Protein AF-A0A4W5PGE2-F1 (afdb_monomer_lite)

pLDDT: mean 89.53, std 14.26, range [32.25, 98.81]

InterPro domains:
  IPR027033 Cytidine monophosphate-N-acetylneuraminic acid hydroxylase [PTHR46522] (126-580)
  IPR036866 Ribonuclease Z/Hydroxyacylglutathione hydrolase-like [G3DSA:3.60.15.10] (126-320)
  IPR036866 Ribonuclease Z/Hydroxyacylglutathione hydrolase-like [SSF56281] (127-310)

Organism: NCBI:txid62062

Radius of gyration: 32.06 Å; chains: 1; bounding box: 84×89×108 Å

Foldseek 3Di:
DALVVLVVVCVVPVVCVLLPPLLAPVLPDDPVRLVVSQVSVVVSCVVSVHDDDRSVVSNLVVLQVVLVVLCVDPPRPCNVLQDDDPVRQAGDADDDPDSNVCSHRSNSSRVSSRVVSPPDAAPAFQKWADFFFQWIWGDFGPAIEIFQDDQADAWLLQQKDTFWHGDPCSLVSVLRHQEYEQFFQTCSRVPLVSQQSNQVRPLARAYEYEPAPQDSCLCVVVSNGRHDHYHYDYAPDKDDPDDPDPDPPDDAKIKGKWAAPVCNRTGIWMWIDHPNAIETERQARPQTPVLPDAAAHLEYEYAQWDLLWLPPQLEDDDPSDLVSLLVVLVVVSVVSLVVVLVSCVVRVYQEYEYGNHRIASPDPLCVSSRVRSGIDDPVVSQVSNCVRPVNHHYDYHFRRKMARSSVCVVPVDPVRIDHPDPPPGRTDPDHPSCVSLVVLQVLLPDPLVVDPCLVLLLVVQLPQALDQEKEWEFEDASNLHGDPPTDTWIAGRNHRDTDPDDDPDDGKYKYKRFHSSQVSSCSVFVHACSSTTSSVRIRMYIPPPDDPCVVNCSRRRVRDSDHRPVVVVVVVVVVVVVVPDDPDDDDDDDDDDDDD

Secondary structure (DSSP, 8-state):
--HHHHHHHIIIIIHHHHHTTHHHHGGG--HHHHHHHHHHHHHHHHHHSS----HHHHHHHHHHHHHHHHHH-TTSTTGGGGPBPTTSSSB-PPP-SSHHHHHSHHHHHHHHHHHSSSS-SSS--EEEEEEETTEEEEEETTEEEEES---SS-BTTTTBEESBPPPTTHHHHHHT-SEEE---SSTTTS-HHHHHHHHHH-TT--EEEE--SS-TTTTTTTTT---S-EEEE-TT--EE------SSS--SSEEEEEEBSSSTTT-EEEEEEETTEEEEE-TT-SSBGGG---SS-SEEEE------SSTTTTB-STT--HHHHHHHHHHHHHHHHHHHHHHHHHH--SEEEE-S--EE--SGGGHHHHHH-----HHHHHHHHHHH-TTSEE----TT-EEEHHHHHHS-SGGGEEPPPTT---B-----HHHHHHHHHTTTT-GGGGSTTHHHHHHHHH---SSS-EEEEEEE-TTSPBPTTS-EEEEETTTTB--SS--SS---EEEEEEEHHHHHHHHHHT--THHHHTTT-EEEEEES----HHHHHIIIIIS-SSPP-HHHHHHHHHHHHHHHS---------------

Structure (mmCIF, N/CA/C/O backbone):
data_AF-A0A4W5PGE2-F1
#
_entry.id   AF-A0A4W5PGE2-F1
#
loop_
_atom_site.group_PDB
_atom_site.id
_atom_site.type_symbol
_atom_site.label_atom_id
_atom_site.label_alt_id
_atom_site.label_comp_id
_atom_site.label_asym_id
_atom_site.label_entity_id
_atom_site.label_seq_id
_atom_site.pdbx_PDB_ins_code
_atom_site.Cartn_x
_atom_site.Cartn_y
_atom_site.Cartn_z
_atom_site.occupancy
_atom_site.B_iso_or_equiv
_atom_site.auth_seq_id
_atom_site.auth_comp_id
_atom_site.auth_asym_id
_atom_site.auth_atom_id
_atom_site.pdbx_PDB_model_num
ATOM 1 N N . MET A 1 1 ? -37.951 -31.748 9.628 1.00 59.19 1 MET A N 1
ATOM 2 C CA . MET A 1 1 ? -38.033 -30.374 10.178 1.00 59.19 1 MET A CA 1
ATOM 3 C C . MET A 1 1 ? -36.603 -29.891 10.388 1.00 59.19 1 MET A C 1
ATOM 5 O O . MET A 1 1 ? -35.838 -30.637 10.982 1.00 59.19 1 MET A O 1
ATOM 9 N N . GLY A 1 2 ? -36.198 -28.747 9.825 1.00 75.94 2 GLY A N 1
ATOM 10 C CA . GLY A 1 2 ? -34.794 -28.308 9.886 1.00 75.94 2 GLY A CA 1
ATOM 11 C C . GLY A 1 2 ? -34.334 -27.962 11.317 1.00 75.94 2 GLY A C 1
ATOM 12 O O . GLY A 1 2 ? -35.172 -27.513 12.107 1.00 75.94 2 GLY A O 1
ATOM 13 N N . PRO A 1 3 ? -33.034 -28.108 11.655 1.00 73.94 3 PRO A N 1
ATOM 14 C CA . PRO A 1 3 ? -32.491 -27.798 12.987 1.00 73.94 3 PRO A CA 1
ATOM 15 C C . PRO A 1 3 ? -32.849 -26.388 13.484 1.00 73.94 3 PRO A C 1
ATOM 17 O O . PRO A 1 3 ? -33.144 -26.186 14.660 1.00 73.94 3 PRO A O 1
ATOM 20 N N . GLU A 1 4 ? -32.923 -25.419 12.570 1.00 74.38 4 GLU A N 1
ATOM 21 C CA . GLU A 1 4 ? -33.243 -24.024 12.884 1.00 74.38 4 GLU A CA 1
ATOM 22 C C . GLU A 1 4 ? -34.707 -23.818 13.316 1.00 74.38 4 GLU A C 1
ATOM 24 O O . GLU A 1 4 ? -35.003 -23.017 14.205 1.00 74.38 4 GLU A O 1
ATOM 29 N N . ILE A 1 5 ? -35.639 -24.593 12.752 1.00 83.00 5 ILE A N 1
ATOM 30 C CA . ILE A 1 5 ? -37.055 -24.568 13.149 1.00 83.00 5 ILE A CA 1
ATOM 31 C C . ILE A 1 5 ? -37.210 -25.181 14.546 1.00 83.00 5 ILE A C 1
ATOM 33 O O . ILE A 1 5 ? -37.918 -24.635 15.393 1.00 83.00 5 ILE A O 1
ATOM 37 N N . LEU A 1 6 ? -36.499 -26.278 14.818 1.00 80.94 6 LEU A N 1
ATOM 38 C CA . LEU A 1 6 ? -36.507 -26.944 16.122 1.00 80.94 6 LEU A CA 1
ATOM 39 C C . LEU A 1 6 ? -35.853 -26.080 17.215 1.00 80.94 6 LEU A C 1
ATOM 41 O O . LEU A 1 6 ? -36.368 -26.011 18.333 1.00 80.94 6 LEU A O 1
ATOM 45 N N . LYS A 1 7 ? -34.779 -25.347 16.889 1.00 82.00 7 LYS A N 1
ATOM 46 C CA . LYS A 1 7 ? -34.159 -24.351 17.780 1.00 82.00 7 LYS A CA 1
ATOM 47 C C . LYS A 1 7 ? -35.142 -23.231 18.137 1.00 82.00 7 LYS A C 1
ATOM 49 O O . LYS A 1 7 ? -35.274 -22.884 19.311 1.00 82.00 7 LYS A O 1
ATOM 54 N N . ARG A 1 8 ? -35.896 -22.712 17.159 1.00 84.88 8 ARG A N 1
ATOM 55 C CA . ARG A 1 8 ? -36.955 -21.711 17.400 1.00 84.88 8 ARG A CA 1
ATOM 56 C C . ARG A 1 8 ? -38.078 -22.264 18.269 1.00 84.88 8 ARG A C 1
ATOM 58 O O . ARG A 1 8 ? -38.480 -21.601 19.222 1.00 84.88 8 ARG A O 1
ATOM 65 N N . PHE A 1 9 ? -38.533 -23.488 18.004 1.00 84.88 9 PHE A N 1
ATOM 66 C CA . PHE A 1 9 ? -39.535 -24.154 18.836 1.00 84.88 9 PHE A CA 1
ATOM 67 C C . PHE A 1 9 ? -39.068 -24.291 20.293 1.00 84.88 9 PHE A C 1
ATOM 69 O O . PHE A 1 9 ? -39.827 -23.962 21.210 1.00 84.88 9 PHE A O 1
ATOM 76 N N . TYR A 1 10 ? -37.813 -24.705 20.510 1.00 89.19 10 TYR A N 1
ATOM 77 C CA . TYR A 1 10 ? -37.203 -24.748 21.839 1.00 89.19 10 TYR A CA 1
ATOM 78 C C . TYR A 1 10 ? -37.212 -23.369 22.506 1.00 89.19 10 TYR A C 1
ATOM 80 O O . TYR A 1 10 ? -37.705 -23.251 23.628 1.00 89.19 10 TYR A O 1
ATOM 88 N N . SER A 1 11 ? -36.718 -22.325 21.833 1.00 84.12 11 SER A N 1
ATOM 89 C CA . SER A 1 11 ? -36.632 -20.985 22.424 1.00 84.12 11 SER A CA 1
ATOM 90 C C . SER A 1 11 ? -38.006 -20.382 22.745 1.00 84.12 11 SER A C 1
ATOM 92 O O . SER A 1 11 ? -38.166 -19.735 23.780 1.00 84.12 11 SER A O 1
ATOM 94 N N . CYS A 1 12 ? -39.014 -20.615 21.902 1.00 82.31 12 CYS A N 1
ATOM 95 C CA . CYS A 1 12 ? -40.363 -20.087 22.110 1.00 82.31 12 CYS A CA 1
ATOM 96 C C . CYS A 1 12 ? -41.136 -20.822 23.215 1.00 82.31 12 CYS A C 1
ATOM 98 O O . CYS A 1 12 ? -41.864 -20.177 23.965 1.00 82.31 12 CYS A O 1
ATOM 100 N N . ASN A 1 13 ? -40.970 -22.143 23.341 1.00 87.56 13 ASN A N 1
ATOM 101 C CA . ASN A 1 13 ? -41.779 -22.956 24.254 1.00 87.56 13 ASN A CA 1
ATOM 102 C C . ASN A 1 13 ? -40.988 -23.376 25.495 1.00 87.56 13 ASN A C 1
ATOM 104 O O . ASN A 1 13 ? -41.285 -22.955 26.611 1.00 87.56 13 ASN A O 1
ATOM 108 N N . ILE A 1 14 ? -39.942 -24.178 25.300 1.00 88.69 14 ILE A N 1
ATOM 109 C CA . ILE A 1 14 ? -39.203 -24.816 26.394 1.00 88.69 14 ILE A CA 1
ATOM 110 C C . ILE A 1 14 ? -38.357 -23.791 27.152 1.00 88.69 14 ILE A C 1
ATOM 112 O O . ILE A 1 14 ? -38.449 -23.699 28.374 1.00 88.69 14 ILE A O 1
ATOM 116 N N . GLU A 1 15 ? -37.564 -22.978 26.449 1.00 88.06 15 GLU A N 1
ATOM 117 C CA . GLU A 1 15 ? -36.738 -21.941 27.076 1.00 88.06 15 GLU A CA 1
ATOM 118 C C . GLU A 1 15 ? -37.605 -20.888 27.777 1.00 88.06 15 GLU A C 1
ATOM 120 O O . GLU A 1 15 ? -37.256 -20.432 28.866 1.00 88.06 15 GLU A O 1
ATOM 125 N N . SER A 1 16 ? -38.746 -20.515 27.189 1.00 87.50 16 SER A N 1
ATOM 126 C CA . SER A 1 16 ? -39.688 -19.562 27.786 1.00 87.50 16 SER A CA 1
ATOM 127 C C . SER A 1 16 ? -40.208 -20.058 29.141 1.00 87.50 16 SER A C 1
ATOM 129 O O . SER A 1 16 ? -40.115 -19.335 30.135 1.00 87.50 16 SER A O 1
ATOM 131 N N . ILE A 1 17 ? -40.633 -21.325 29.216 1.00 89.69 17 ILE A N 1
ATOM 132 C CA . ILE A 1 17 ? -41.080 -21.961 30.465 1.00 89.69 17 ILE A CA 1
ATOM 133 C C . ILE A 1 17 ? -39.920 -22.064 31.463 1.00 89.69 17 ILE A C 1
ATOM 135 O O . ILE A 1 17 ? -40.040 -21.613 32.602 1.00 89.69 17 ILE A O 1
ATOM 139 N N . LEU A 1 18 ? -38.765 -22.585 31.031 1.00 88.69 18 LEU A N 1
ATOM 140 C CA . LEU A 1 18 ? -37.584 -22.750 31.890 1.00 88.69 18 LEU A CA 1
ATOM 141 C C . LEU A 1 18 ? -37.059 -21.420 32.442 1.00 88.69 18 LEU A C 1
ATOM 143 O O . LEU A 1 18 ? -36.493 -21.380 33.535 1.00 88.69 18 LEU A O 1
ATOM 147 N N . THR A 1 19 ? -37.209 -20.330 31.687 1.00 89.31 19 THR A N 1
ATOM 148 C CA . THR A 1 19 ? -36.723 -19.002 32.080 1.00 89.31 19 THR A CA 1
ATOM 149 C C . THR A 1 19 ? -37.793 -18.118 32.727 1.00 89.31 19 THR A C 1
ATOM 151 O O . THR A 1 19 ? -37.482 -16.994 33.148 1.00 89.31 19 THR A O 1
ATOM 154 N N . GLY A 1 20 ? -39.016 -18.631 32.892 1.00 90.38 20 GLY A N 1
ATOM 155 C CA . GLY A 1 20 ? -40.121 -17.972 33.583 1.00 90.38 20 GLY A CA 1
ATOM 156 C C . GLY A 1 20 ? -39.724 -17.546 34.995 1.00 90.38 20 GLY A C 1
ATOM 157 O O . GLY A 1 20 ? -39.397 -18.366 35.853 1.00 90.38 20 GLY A O 1
ATOM 158 N N . CYS A 1 21 ? -39.682 -16.232 35.236 1.00 89.81 21 CYS A N 1
ATOM 159 C CA . CYS A 1 21 ? -39.249 -15.640 36.507 1.00 89.81 21 CYS A CA 1
ATOM 160 C C . CYS A 1 21 ? -37.897 -16.163 37.041 1.00 89.81 21 CYS A C 1
ATOM 162 O O . CYS A 1 21 ? -37.627 -16.040 38.235 1.00 89.81 21 CYS A O 1
ATOM 164 N N . ILE A 1 22 ? -37.011 -16.682 36.178 1.00 93.69 22 ILE A N 1
ATOM 165 C CA . ILE A 1 22 ? -35.760 -17.361 36.575 1.00 93.69 22 ILE A CA 1
ATOM 166 C C . ILE A 1 22 ? -34.862 -16.511 37.480 1.00 93.69 22 ILE A C 1
ATOM 168 O O . ILE A 1 22 ? -34.145 -17.029 38.333 1.00 93.69 22 ILE A O 1
ATOM 172 N N . THR A 1 23 ? -34.943 -15.184 37.358 1.00 93.06 23 THR A N 1
ATOM 173 C CA . THR A 1 23 ? -34.212 -14.233 38.204 1.00 93.06 23 THR A CA 1
ATOM 174 C C . THR A 1 23 ? -34.611 -14.281 39.682 1.00 93.06 23 THR A C 1
ATOM 176 O O . THR A 1 23 ? -33.846 -13.819 40.520 1.00 93.06 23 THR A O 1
ATOM 179 N N . ALA A 1 24 ? -35.807 -14.783 40.006 1.00 90.38 24 ALA A N 1
ATOM 180 C CA . ALA A 1 24 ? -36.343 -14.816 41.366 1.00 90.38 24 ALA A CA 1
ATOM 181 C C . ALA A 1 24 ? -35.944 -16.084 42.138 1.00 90.38 24 ALA A C 1
ATOM 183 O O . ALA A 1 24 ? -35.699 -16.009 43.341 1.00 90.38 24 ALA A O 1
ATOM 184 N N . TRP A 1 25 ? -35.850 -17.232 41.461 1.00 92.38 25 TRP A N 1
ATOM 185 C CA . TRP A 1 25 ? -35.728 -18.534 42.124 1.00 92.38 25 TRP A CA 1
ATOM 186 C C . TRP A 1 25 ? -34.398 -19.253 41.852 1.00 92.38 25 TRP A C 1
ATOM 188 O O . TRP A 1 25 ? -33.828 -19.839 42.772 1.00 92.38 25 TRP A O 1
ATOM 198 N N . TYR A 1 26 ? -33.828 -19.149 40.645 1.00 94.44 26 TYR A N 1
ATOM 199 C CA . TYR A 1 26 ? -32.695 -19.994 40.234 1.00 94.44 26 TYR A CA 1
ATOM 200 C C . TYR A 1 26 ? -31.424 -19.784 41.073 1.00 94.44 26 TYR A C 1
ATOM 202 O O . TYR A 1 26 ? -30.670 -20.723 41.331 1.00 94.44 26 TYR A O 1
ATOM 210 N N . GLY A 1 27 ? -31.191 -18.566 41.574 1.00 91.00 27 GLY A N 1
ATOM 211 C CA . GLY A 1 27 ? -30.067 -18.287 42.474 1.00 91.00 27 GLY A CA 1
ATOM 212 C C . GLY A 1 27 ? -30.070 -19.153 43.739 1.00 91.00 27 GLY A C 1
ATOM 213 O O . GLY A 1 27 ? -29.000 -19.505 44.242 1.00 91.00 27 GLY A O 1
ATOM 214 N N . ASN A 1 28 ? -31.258 -19.538 44.210 1.00 92.88 28 ASN A N 1
ATOM 215 C CA . ASN A 1 28 ? -31.466 -20.338 45.414 1.00 92.88 28 ASN A CA 1
ATOM 216 C C . ASN A 1 28 ? -31.619 -21.842 45.145 1.00 92.88 28 ASN A C 1
ATOM 218 O O . ASN A 1 28 ? -31.688 -22.606 46.101 1.00 92.88 28 ASN A O 1
ATOM 222 N N . CYS A 1 29 ? -31.610 -22.276 43.881 1.00 93.38 29 CYS A N 1
ATOM 223 C CA . CYS A 1 29 ? -31.618 -23.694 43.533 1.00 93.38 29 CYS A CA 1
ATOM 224 C C . CYS A 1 29 ? -30.405 -24.427 44.108 1.00 93.38 29 CYS A C 1
ATOM 226 O O . CYS A 1 29 ? -29.271 -23.926 44.037 1.00 93.38 29 CYS A O 1
ATOM 228 N N . SER A 1 30 ? -30.650 -25.643 44.593 1.00 91.31 30 SER A N 1
ATOM 229 C CA . SER A 1 30 ? -29.615 -26.581 45.012 1.00 91.31 30 SER A CA 1
ATOM 230 C C . SER A 1 30 ? -28.797 -27.080 43.812 1.00 91.31 30 SER A C 1
ATOM 232 O O . SER A 1 30 ? -29.138 -26.860 42.645 1.00 91.31 30 SER A O 1
ATOM 234 N N . ALA A 1 31 ? -27.684 -27.766 44.078 1.00 89.19 31 ALA A N 1
ATOM 235 C CA . ALA A 1 31 ? -26.878 -28.357 43.012 1.00 89.19 31 ALA A CA 1
ATOM 236 C C . ALA A 1 31 ? -27.645 -29.444 42.235 1.00 89.19 31 ALA A C 1
ATOM 238 O O . ALA A 1 31 ? -27.455 -29.565 41.022 1.00 89.19 31 ALA A O 1
ATOM 239 N N . SER A 1 32 ? -28.520 -30.206 42.903 1.00 92.69 32 SER A N 1
ATOM 240 C CA . SER A 1 32 ? -29.384 -31.202 42.260 1.00 92.69 32 SER A CA 1
ATOM 241 C C . SER A 1 32 ? -30.402 -30.546 41.331 1.00 92.69 32 SER A C 1
ATOM 243 O O . SER A 1 32 ? -30.508 -30.973 40.182 1.00 92.69 32 SER A O 1
ATOM 245 N N . ASP A 1 33 ? -31.051 -29.459 41.757 1.00 93.81 33 ASP A N 1
ATOM 246 C CA . ASP A 1 33 ? -32.038 -28.743 40.932 1.00 93.81 33 ASP A CA 1
ATOM 247 C C . ASP A 1 33 ? -31.393 -28.187 39.659 1.00 93.81 33 ASP A C 1
ATOM 249 O O . ASP A 1 33 ? -31.904 -28.353 38.553 1.00 93.81 33 ASP A O 1
ATOM 253 N N . ARG A 1 34 ? -30.207 -27.575 39.790 1.00 94.50 34 ARG A N 1
ATOM 254 C CA . ARG A 1 34 ? -29.465 -27.035 38.638 1.00 94.50 34 ARG A CA 1
ATOM 255 C C . ARG A 1 34 ? -29.067 -28.131 37.657 1.00 94.50 34 ARG A C 1
ATOM 257 O O . ARG A 1 34 ? -29.165 -27.931 36.449 1.00 94.50 34 ARG A O 1
ATOM 264 N N . LYS A 1 35 ? -28.641 -29.296 38.161 1.00 92.75 35 LYS A N 1
ATOM 265 C CA . LYS A 1 35 ? -28.343 -30.462 37.318 1.00 92.75 35 LYS A CA 1
ATOM 266 C C . LYS A 1 35 ? -29.602 -30.958 36.606 1.00 92.75 35 LYS A C 1
ATOM 268 O O . LYS A 1 35 ? -29.515 -31.243 35.416 1.00 92.75 35 LYS A O 1
ATOM 273 N N . ALA A 1 36 ? -30.745 -31.033 37.287 1.00 94.19 36 ALA A N 1
ATOM 274 C CA . ALA A 1 36 ? -32.012 -31.444 36.683 1.00 94.19 36 ALA A CA 1
ATOM 275 C C . ALA A 1 36 ? -32.442 -30.487 35.557 1.00 94.19 36 ALA A C 1
ATOM 277 O O . ALA A 1 36 ? -32.687 -30.930 34.437 1.00 94.19 36 ALA A O 1
ATOM 278 N N . LEU A 1 37 ? -32.409 -29.174 35.799 1.00 93.94 37 LEU A N 1
ATOM 279 C CA . LEU A 1 37 ? -32.727 -28.157 34.788 1.00 93.94 37 LEU A CA 1
ATOM 280 C C . LEU A 1 37 ? -31.772 -28.210 33.589 1.00 93.94 37 LEU A C 1
ATOM 282 O O . LEU A 1 37 ? -32.196 -28.136 32.438 1.00 93.94 37 LEU A O 1
ATOM 286 N N . GLN A 1 38 ? -30.474 -28.398 33.837 1.00 95.12 38 GLN A N 1
ATOM 287 C CA . GLN A 1 38 ? -29.491 -28.512 32.763 1.00 95.12 38 GLN A CA 1
ATOM 288 C C . GLN A 1 38 ? -29.677 -29.789 31.925 1.00 95.12 38 GLN A C 1
ATOM 290 O O . GLN A 1 38 ? -29.348 -29.776 30.738 1.00 95.12 38 GLN A O 1
ATOM 295 N N . ARG A 1 39 ? -30.211 -30.881 32.494 1.00 94.56 39 ARG A N 1
ATOM 296 C CA . ARG A 1 39 ? -30.554 -32.091 31.723 1.00 94.56 39 ARG A CA 1
ATOM 297 C C . ARG A 1 39 ? -31.677 -31.828 30.725 1.00 94.56 39 ARG A C 1
ATOM 299 O O . ARG A 1 39 ? -31.588 -32.338 29.613 1.00 94.56 39 ARG A O 1
ATOM 306 N N . VAL A 1 40 ? -32.669 -31.001 31.068 1.00 94.12 40 VAL A N 1
ATOM 307 C CA . VAL A 1 40 ? -33.728 -30.598 30.122 1.00 94.12 40 VAL A CA 1
ATOM 308 C C . VAL A 1 40 ? -33.112 -29.898 28.909 1.00 94.12 40 VAL A C 1
ATOM 310 O O . VAL A 1 40 ? -33.379 -30.281 27.775 1.00 94.12 40 VAL A O 1
ATOM 313 N N . VAL A 1 41 ? -32.195 -28.952 29.144 1.00 92.56 41 VAL A N 1
ATOM 314 C CA . VAL A 1 41 ? -31.466 -28.252 28.071 1.00 92.56 41 VAL A CA 1
ATOM 315 C C . VAL A 1 41 ? -30.623 -29.216 27.231 1.00 92.56 41 VAL A C 1
ATOM 317 O O . VAL A 1 41 ? -30.647 -29.137 26.009 1.00 92.56 41 VAL A O 1
ATOM 320 N N . ARG A 1 42 ? -29.895 -30.153 27.857 1.00 92.69 42 ARG A N 1
ATOM 321 C CA . ARG A 1 42 ? -29.084 -31.150 27.128 1.00 92.69 42 ARG A CA 1
ATOM 322 C C . ARG A 1 42 ? -29.940 -32.082 26.273 1.00 92.69 42 ARG A C 1
ATOM 324 O O . ARG A 1 42 ? -29.547 -32.406 25.160 1.00 92.69 42 ARG A O 1
ATOM 331 N N . THR A 1 43 ? -31.104 -32.477 26.780 1.00 93.31 43 THR A N 1
ATOM 332 C CA . THR A 1 43 ? -32.057 -33.322 26.049 1.00 93.31 43 THR A CA 1
ATOM 333 C C . THR A 1 43 ? -32.616 -32.568 24.847 1.00 93.31 43 THR A C 1
ATOM 335 O O . THR A 1 43 ? -32.608 -33.091 23.739 1.00 93.31 43 THR A O 1
ATOM 338 N N . ALA A 1 44 ? -33.005 -31.303 25.027 1.00 91.06 44 ALA A N 1
ATOM 339 C CA . ALA A 1 44 ? -33.429 -30.455 23.919 1.00 91.06 44 ALA A CA 1
ATOM 340 C C . ALA A 1 44 ? -32.307 -30.239 22.890 1.00 91.06 44 ALA A C 1
ATOM 342 O O . ALA A 1 44 ? -32.557 -30.297 21.692 1.00 91.06 44 ALA A O 1
ATOM 343 N N . GLN A 1 45 ? -31.064 -30.047 23.332 1.00 91.44 45 GLN A N 1
ATOM 344 C CA . GLN A 1 45 ? -29.903 -29.914 22.447 1.00 91.44 45 GLN A CA 1
ATOM 345 C C . GLN A 1 45 ? -29.670 -31.190 21.625 1.00 91.44 45 GLN A C 1
ATOM 347 O O . GLN A 1 45 ? -29.413 -31.104 20.429 1.00 91.44 45 GLN A O 1
ATOM 352 N N . TYR A 1 46 ? -29.817 -32.365 22.242 1.00 91.38 46 TYR A N 1
ATOM 353 C CA . TYR A 1 46 ? -29.738 -33.646 21.542 1.00 91.38 46 TYR A CA 1
ATOM 354 C C . TYR A 1 46 ? -30.855 -33.806 20.497 1.00 91.38 46 TYR A C 1
ATOM 356 O O . TYR A 1 46 ? -30.572 -34.139 19.354 1.00 91.38 46 TYR A O 1
ATOM 364 N N . ILE A 1 47 ? -32.107 -33.494 20.855 1.00 89.19 47 ILE A N 1
ATOM 365 C CA . ILE A 1 47 ? -33.270 -33.614 19.953 1.00 89.19 47 ILE A CA 1
ATOM 366 C C . ILE A 1 47 ? -33.201 -32.616 18.788 1.00 89.19 47 ILE A C 1
ATOM 368 O O . ILE A 1 47 ? -33.555 -32.941 17.660 1.00 89.19 47 ILE A O 1
ATOM 372 N N . THR A 1 48 ? -32.778 -31.382 19.059 1.00 86.06 48 THR A N 1
ATOM 373 C CA . THR A 1 48 ? -32.743 -30.304 18.056 1.00 86.06 48 THR A CA 1
ATOM 374 C C . THR A 1 48 ? -31.530 -30.394 17.127 1.00 86.06 48 THR A C 1
ATOM 376 O O . THR A 1 48 ? -31.533 -29.746 16.083 1.00 86.06 48 THR A O 1
ATOM 379 N N . GLY A 1 49 ? -30.486 -31.147 17.500 1.00 85.25 49 GLY A N 1
ATOM 380 C CA . GLY A 1 49 ? -29.212 -31.196 16.774 1.00 85.25 49 GLY A CA 1
ATOM 381 C C . GLY A 1 49 ? -28.426 -29.877 16.797 1.00 85.25 49 GLY A C 1
ATOM 382 O O . GLY A 1 49 ? -27.440 -29.740 16.080 1.00 85.25 49 GLY A O 1
ATOM 383 N N . ALA A 1 50 ? -28.849 -28.899 17.605 1.00 80.69 50 ALA A N 1
ATOM 384 C CA . ALA A 1 50 ? -28.271 -27.562 17.674 1.00 80.69 50 ALA A CA 1
ATOM 385 C C . ALA A 1 50 ? -27.739 -27.272 19.081 1.00 80.69 50 ALA A C 1
ATOM 387 O O . ALA A 1 50 ? -28.355 -27.631 20.083 1.00 80.69 50 ALA A O 1
ATOM 388 N N . LYS A 1 51 ? -26.604 -26.574 19.180 1.00 86.50 51 LYS A N 1
ATOM 389 C CA . LYS A 1 51 ? -26.034 -26.161 20.471 1.00 86.50 51 LYS A CA 1
ATOM 390 C C . LYS A 1 51 ? -26.972 -25.170 21.172 1.00 86.50 51 LYS A C 1
ATOM 392 O O . LYS A 1 51 ? -27.332 -24.145 20.592 1.00 86.50 51 LYS A O 1
ATOM 397 N N . LEU A 1 52 ? -27.337 -25.449 22.426 1.00 85.50 52 LEU A N 1
ATOM 398 C CA . LEU A 1 52 ? -28.230 -24.603 23.224 1.00 85.50 52 LEU A CA 1
ATOM 399 C C . LEU A 1 52 ? -27.487 -23.979 24.420 1.00 85.50 52 LEU A C 1
ATOM 401 O O . LEU A 1 52 ? -26.598 -24.615 24.994 1.00 85.50 52 LEU A O 1
ATOM 405 N N . PRO A 1 53 ? -27.828 -22.743 24.837 1.00 82.75 53 PRO A N 1
ATOM 406 C CA . PRO A 1 53 ? -27.200 -22.105 25.994 1.00 82.75 53 PRO A CA 1
ATOM 407 C C . PRO A 1 53 ? -27.463 -22.872 27.295 1.00 82.75 53 PRO A C 1
ATOM 409 O O . PRO A 1 53 ? -28.586 -23.309 27.544 1.00 82.75 53 PRO A O 1
ATOM 412 N N . ALA A 1 54 ? -26.462 -22.970 28.175 1.00 87.88 54 ALA A N 1
ATOM 413 C CA . ALA A 1 54 ? -26.653 -23.572 29.491 1.00 87.88 54 ALA A CA 1
ATOM 414 C C . ALA A 1 54 ? -27.654 -22.762 30.338 1.00 87.88 54 ALA A C 1
ATOM 416 O O . ALA A 1 54 ? -27.719 -21.531 30.253 1.00 87.88 54 ALA A O 1
ATOM 417 N N . ILE A 1 55 ? -28.404 -23.430 31.222 1.00 90.19 55 ILE A N 1
ATOM 418 C CA . ILE A 1 55 ? -29.428 -22.765 32.051 1.00 90.19 55 ILE A CA 1
ATOM 419 C C . ILE A 1 55 ? -28.810 -21.701 32.977 1.00 90.19 55 ILE A C 1
ATOM 421 O O . ILE A 1 55 ? -29.407 -20.656 33.242 1.00 90.19 55 ILE A O 1
ATOM 425 N N . GLN A 1 56 ? -27.561 -21.920 33.399 1.00 87.69 56 GLN A N 1
ATOM 426 C CA . GLN A 1 56 ? -26.771 -20.968 34.178 1.00 87.69 56 GLN A CA 1
ATOM 427 C C . GLN A 1 56 ? -26.481 -19.669 33.408 1.00 87.69 56 GLN A C 1
ATOM 429 O O . GLN A 1 56 ? -26.503 -18.582 34.002 1.00 87.69 56 GLN A O 1
ATOM 434 N N . ASP A 1 57 ? -26.232 -19.768 32.103 1.00 81.38 57 ASP A N 1
ATOM 435 C CA . ASP A 1 57 ? -25.944 -18.620 31.243 1.00 81.38 57 ASP A CA 1
ATOM 436 C C . ASP A 1 57 ? -27.218 -17.821 30.987 1.00 81.38 57 ASP A C 1
ATOM 438 O O . ASP A 1 57 ? -27.218 -16.593 31.102 1.00 81.38 57 ASP A O 1
ATOM 442 N N . LEU A 1 58 ? -28.334 -18.518 30.740 1.00 84.69 58 LEU A N 1
ATOM 443 C CA . LEU A 1 58 ? -29.657 -17.908 30.606 1.00 84.69 58 LEU A CA 1
ATOM 444 C C . LEU A 1 58 ? -30.045 -17.136 31.872 1.00 84.69 58 LEU A C 1
ATOM 446 O O . LEU A 1 58 ? -30.429 -15.967 31.786 1.00 84.69 58 LEU A O 1
ATOM 450 N N . TYR A 1 59 ? -29.871 -17.735 33.053 1.00 89.06 59 TYR A N 1
ATOM 451 C CA . TYR A 1 59 ? -30.097 -17.060 34.331 1.00 89.06 59 TYR A CA 1
ATOM 452 C C . TYR A 1 59 ? -29.235 -15.801 34.485 1.00 89.06 59 TYR A C 1
ATOM 454 O O . TYR A 1 59 ? -29.745 -14.732 34.831 1.00 89.06 59 TYR A O 1
ATOM 462 N N . THR A 1 60 ? -27.933 -15.913 34.206 1.00 84.75 60 THR A N 1
ATOM 463 C CA . THR A 1 60 ? -26.978 -14.806 34.357 1.00 84.75 60 THR A CA 1
ATOM 464 C C . THR A 1 60 ? -27.340 -13.647 33.426 1.00 84.75 60 THR A C 1
ATOM 466 O O . THR A 1 60 ? -27.459 -12.505 33.877 1.00 84.75 60 THR A O 1
ATOM 469 N N . ARG A 1 61 ? -27.642 -13.955 32.159 1.00 80.19 61 ARG A N 1
ATOM 470 C CA . ARG A 1 61 ? -28.063 -12.992 31.134 1.00 80.19 61 ARG A CA 1
ATOM 471 C C . ARG A 1 61 ? -29.375 -12.296 31.502 1.00 80.19 61 ARG A C 1
ATOM 473 O O . ARG A 1 61 ? -29.488 -11.077 31.366 1.00 80.19 61 ARG A O 1
ATOM 480 N N . ARG A 1 62 ? -30.374 -13.041 31.991 1.00 84.94 62 ARG A N 1
ATOM 481 C CA . ARG A 1 62 ? -31.667 -12.484 32.437 1.00 84.94 62 ARG A CA 1
ATOM 482 C C . ARG A 1 62 ? -31.491 -11.582 33.662 1.00 84.94 62 ARG A C 1
ATOM 484 O O . ARG A 1 62 ? -32.090 -10.507 33.700 1.00 84.94 62 ARG A O 1
ATOM 491 N N . CYS A 1 63 ? -30.629 -11.963 34.610 1.00 85.94 63 CYS A N 1
ATOM 492 C CA . CYS A 1 63 ? -30.295 -11.128 35.766 1.00 85.94 63 CYS A CA 1
ATOM 493 C C . CYS A 1 63 ? -29.667 -9.795 35.347 1.00 85.94 63 CYS A C 1
ATOM 495 O O . CYS A 1 63 ? -30.118 -8.744 35.795 1.00 85.94 63 CYS A O 1
ATOM 497 N N . GLN A 1 64 ? -28.674 -9.829 34.453 1.00 83.88 64 GLN A N 1
ATOM 498 C CA . GLN A 1 64 ? -28.017 -8.624 33.942 1.00 83.88 64 GLN A CA 1
ATOM 499 C C . GLN A 1 64 ? -28.989 -7.717 33.186 1.00 83.88 64 GLN A C 1
ATOM 501 O O . GLN A 1 64 ? -29.066 -6.530 33.483 1.00 83.88 64 GLN A O 1
ATOM 506 N N . ARG A 1 65 ? -29.771 -8.262 32.243 1.00 80.94 65 ARG A N 1
ATOM 507 C CA . ARG A 1 65 ? -30.739 -7.470 31.464 1.00 80.94 65 ARG A CA 1
ATOM 508 C C . ARG A 1 65 ? -31.760 -6.780 32.364 1.00 80.94 65 ARG A C 1
ATOM 510 O O . ARG A 1 65 ? -32.031 -5.600 32.170 1.00 80.94 65 ARG A O 1
ATOM 517 N N . LYS A 1 66 ? -32.313 -7.498 33.350 1.00 86.50 66 LYS A N 1
ATOM 518 C CA . LYS A 1 66 ? -33.268 -6.918 34.303 1.00 86.50 66 LYS A CA 1
ATOM 519 C C . LYS A 1 66 ? -32.612 -5.823 35.146 1.00 86.50 66 LYS A C 1
ATOM 521 O O . LYS A 1 66 ? -33.200 -4.764 35.306 1.00 86.50 66 LYS A O 1
ATOM 526 N N . ALA A 1 67 ? -31.387 -6.042 35.622 1.00 87.06 67 ALA A N 1
ATOM 527 C CA . ALA A 1 67 ? -30.648 -5.046 36.393 1.00 87.06 67 ALA A CA 1
ATOM 528 C C . ALA A 1 67 ? -30.330 -3.785 35.577 1.00 87.06 67 ALA A C 1
ATOM 530 O O . ALA A 1 67 ? -30.577 -2.682 36.046 1.00 87.06 67 ALA A O 1
ATOM 531 N N . LEU A 1 68 ? -29.870 -3.935 34.332 1.00 82.12 68 LEU A N 1
ATOM 532 C CA . LEU A 1 68 ? -29.587 -2.808 33.440 1.00 82.12 68 LEU A CA 1
ATOM 533 C C . LEU A 1 68 ? -30.845 -2.004 33.093 1.00 82.12 68 LEU A C 1
ATOM 535 O O . LEU A 1 68 ? -30.756 -0.788 32.979 1.00 82.12 68 LEU A O 1
ATOM 539 N N . LYS A 1 69 ? -32.014 -2.648 32.962 1.00 81.19 69 LYS A N 1
ATOM 540 C CA . LYS A 1 69 ? -33.291 -1.929 32.808 1.00 81.19 69 LYS A CA 1
ATOM 541 C C . LYS A 1 69 ? -33.603 -1.060 34.030 1.00 81.19 69 LYS A C 1
ATOM 543 O O . LYS A 1 69 ? -33.943 0.098 33.857 1.00 81.19 69 LYS A O 1
ATOM 548 N N . ILE A 1 70 ? -33.418 -1.595 35.240 1.00 86.56 70 ILE A N 1
ATOM 549 C CA . ILE A 1 70 ? -33.629 -0.854 36.498 1.00 86.56 70 ILE A CA 1
ATOM 550 C C . ILE A 1 70 ? -32.629 0.305 36.638 1.00 86.56 70 ILE A C 1
ATOM 552 O O . ILE A 1 70 ? -32.989 1.390 37.077 1.00 86.56 70 ILE A O 1
ATOM 556 N N . VAL A 1 71 ? -31.367 0.093 36.257 1.00 83.81 71 VAL A N 1
ATOM 557 C CA . VAL A 1 71 ? -30.329 1.137 36.289 1.00 83.81 71 VAL A CA 1
ATOM 558 C C . VAL A 1 71 ? -30.634 2.264 35.301 1.00 83.81 71 VAL A C 1
ATOM 560 O O . VAL A 1 71 ? -30.404 3.422 35.623 1.00 83.81 71 VAL A O 1
ATOM 563 N N . LYS A 1 72 ? -31.146 1.947 34.107 1.00 80.81 72 LYS A N 1
ATOM 564 C CA . LYS A 1 72 ? -31.462 2.943 33.070 1.00 80.81 72 LYS A CA 1
ATOM 565 C C . LYS A 1 72 ? -32.734 3.744 33.338 1.00 80.81 72 LYS A C 1
ATOM 567 O O . LYS A 1 72 ? -32.933 4.752 32.673 1.00 80.81 72 LYS A O 1
ATOM 572 N N . ASP A 1 73 ? -33.576 3.291 34.259 1.00 84.94 73 ASP A N 1
ATOM 573 C CA . ASP A 1 73 ? -34.841 3.928 34.609 1.00 84.94 73 ASP A CA 1
ATOM 574 C C . ASP A 1 73 ? -34.757 4.531 36.023 1.00 84.94 73 ASP A C 1
ATOM 576 O O . ASP A 1 73 ? -34.936 3.810 37.010 1.00 84.94 73 ASP A O 1
ATOM 580 N N . PRO A 1 74 ? -34.488 5.845 36.150 1.00 88.12 74 PRO A N 1
ATOM 581 C CA . PRO A 1 74 ? -34.446 6.523 37.443 1.00 88.12 74 PRO A CA 1
ATOM 582 C C . PRO A 1 74 ? -35.781 6.493 38.200 1.00 88.12 74 PRO A C 1
ATOM 584 O O . PRO A 1 74 ? -35.782 6.644 39.421 1.00 88.12 74 PRO A O 1
ATOM 587 N N . SER A 1 75 ? -36.905 6.294 37.497 1.00 91.25 75 SER A N 1
ATOM 588 C CA . SER A 1 75 ? -38.243 6.220 38.095 1.00 91.25 75 SER A CA 1
ATOM 589 C C . SER A 1 75 ? -38.558 4.843 38.689 1.00 91.25 75 SER A C 1
ATOM 591 O O . SER A 1 75 ? -39.487 4.704 39.487 1.00 91.25 75 SER A O 1
ATOM 593 N N . HIS A 1 76 ? -37.760 3.819 38.365 1.00 92.31 76 HIS A N 1
ATOM 594 C CA . HIS A 1 76 ? -37.979 2.472 38.868 1.00 92.31 76 HIS A CA 1
ATOM 595 C C . HIS A 1 76 ? -37.800 2.425 40.404 1.00 92.31 76 HIS A C 1
ATOM 597 O O . HIS A 1 76 ? -36.740 2.809 40.907 1.00 92.31 76 HIS A O 1
ATOM 603 N N . PRO A 1 77 ? -38.740 1.846 41.182 1.00 94.75 77 PRO A N 1
ATOM 604 C CA . PRO A 1 77 ? -38.682 1.841 42.654 1.00 94.75 77 PRO A CA 1
ATOM 605 C C . PRO A 1 77 ? -37.378 1.275 43.234 1.00 94.75 77 PRO A C 1
ATOM 607 O O . PRO A 1 77 ? -36.875 1.708 44.268 1.00 94.75 77 PRO A O 1
ATOM 610 N N . SER A 1 78 ? -36.798 0.292 42.548 1.00 92.31 78 SER A N 1
ATOM 611 C CA . SER A 1 78 ? -35.543 -0.358 42.944 1.00 92.31 78 SER A CA 1
ATOM 612 C C . SER A 1 78 ? -34.271 0.285 42.377 1.00 92.31 78 SER A C 1
ATOM 614 O O . SER A 1 78 ? -33.192 -0.258 42.607 1.00 92.31 78 SER A O 1
ATOM 616 N N . HIS A 1 79 ? -34.356 1.409 41.656 1.00 90.19 79 HIS A N 1
ATOM 617 C CA . HIS A 1 79 ? -33.199 2.091 41.060 1.00 90.19 79 HIS A CA 1
ATOM 618 C C . HIS A 1 79 ? -32.117 2.402 42.105 1.00 90.19 79 HIS A C 1
ATOM 620 O O . HIS A 1 79 ? -30.943 2.084 41.918 1.00 90.19 79 HIS A O 1
ATOM 626 N N . ARG A 1 80 ? -32.531 2.895 43.281 1.00 91.00 80 ARG A N 1
ATOM 627 C CA . ARG A 1 80 ? -31.633 3.238 44.399 1.00 91.00 80 ARG A CA 1
ATOM 628 C C . ARG A 1 80 ? -30.805 2.054 44.915 1.00 91.00 80 ARG A C 1
ATOM 630 O O . ARG A 1 80 ? -29.721 2.262 45.458 1.00 91.00 80 ARG A O 1
ATOM 637 N N . LEU A 1 81 ? -31.264 0.815 44.714 1.00 90.25 81 LEU A N 1
ATOM 638 C CA . LEU A 1 81 ? -30.511 -0.386 45.099 1.00 90.25 81 LEU A CA 1
ATOM 639 C C . LEU A 1 81 ? -29.270 -0.606 44.219 1.00 90.25 81 LEU A C 1
ATOM 641 O O . LEU A 1 81 ? -28.346 -1.297 44.638 1.00 90.25 81 LEU A O 1
ATOM 645 N N . PHE A 1 82 ? -29.214 0.005 43.033 1.00 89.50 82 PHE A N 1
ATOM 646 C CA . PHE A 1 82 ? -28.078 -0.037 42.112 1.00 89.50 82 PHE A CA 1
ATOM 647 C C . PHE A 1 82 ? -27.294 1.283 42.122 1.00 89.50 82 PHE A C 1
ATOM 649 O O . PHE A 1 82 ? -26.928 1.821 41.081 1.00 89.50 82 PHE A O 1
ATOM 656 N N . SER A 1 83 ? -27.001 1.799 43.314 1.00 85.31 83 SER A N 1
ATOM 657 C CA . SER A 1 83 ? -26.182 3.005 43.470 1.00 85.31 83 SER A CA 1
ATOM 658 C C . SER A 1 83 ? -24.694 2.701 43.285 1.00 85.31 83 SER A C 1
ATOM 660 O O . SER A 1 83 ? -24.180 1.733 43.853 1.00 85.31 83 SER A O 1
ATOM 662 N N . LEU A 1 84 ? -23.976 3.541 42.540 1.00 81.38 84 LEU A N 1
ATOM 663 C CA . LEU A 1 84 ? -22.519 3.450 42.409 1.00 81.38 84 LEU A CA 1
ATOM 664 C C . LEU A 1 84 ? -21.803 3.914 43.695 1.00 81.38 84 LEU A C 1
ATOM 666 O O . LEU A 1 84 ? -22.329 4.674 44.517 1.00 81.38 84 LEU A O 1
ATOM 670 N N . LEU A 1 85 ? -20.586 3.413 43.896 1.00 74.69 85 LEU A N 1
ATOM 671 C CA . LEU A 1 85 ? -19.619 3.959 44.847 1.00 74.69 85 LEU A CA 1
ATOM 672 C C . LEU A 1 85 ? -19.106 5.327 44.358 1.00 74.69 85 LEU A C 1
ATOM 674 O O . LEU A 1 85 ? -19.173 5.591 43.158 1.00 74.69 85 LEU A O 1
ATOM 678 N N . PRO A 1 86 ? -18.549 6.177 45.244 1.00 63.47 86 PRO A N 1
ATOM 679 C CA . PRO A 1 86 ? -18.120 7.539 44.893 1.00 63.47 86 PRO A CA 1
ATOM 680 C C . PRO A 1 86 ? -17.150 7.624 43.705 1.00 63.47 86 PRO A C 1
ATOM 682 O O . PRO A 1 86 ? -17.178 8.584 42.950 1.00 63.47 86 PRO A O 1
ATOM 685 N N . HIS A 1 87 ? -16.334 6.591 43.487 1.00 57.38 87 HIS A N 1
ATOM 686 C CA . HIS A 1 87 ? -15.398 6.513 42.362 1.00 57.38 87 HIS A CA 1
ATOM 687 C C . HIS A 1 87 ? -16.055 6.103 41.022 1.00 57.38 87 HIS A C 1
ATOM 689 O O . HIS A 1 87 ? -15.346 5.837 40.054 1.00 57.38 87 HIS A O 1
ATOM 695 N N . GLY A 1 88 ? -17.380 5.925 40.970 1.00 62.53 88 GLY A N 1
ATOM 696 C CA . GLY A 1 88 ? -18.164 5.713 39.745 1.00 62.53 88 GLY A CA 1
ATOM 697 C C . GLY A 1 88 ? -18.023 4.354 39.046 1.00 62.53 88 GLY A C 1
ATOM 698 O O . GLY A 1 88 ? -18.707 4.113 38.061 1.00 62.53 88 GLY A O 1
ATOM 699 N N . LYS A 1 89 ? -17.169 3.441 39.531 1.00 58.22 89 LYS A N 1
ATOM 700 C CA . LYS A 1 89 ? -16.856 2.185 38.808 1.00 58.22 89 LYS A CA 1
ATOM 701 C C . LYS A 1 89 ? -17.617 0.956 39.295 1.00 58.22 89 LYS A C 1
ATOM 703 O O . LYS A 1 89 ? -17.798 0.031 38.525 1.00 58.22 89 LYS A O 1
ATOM 708 N N . ARG A 1 90 ? -18.023 0.891 40.566 1.00 72.94 90 ARG A N 1
ATOM 709 C CA . ARG A 1 90 ? -18.638 -0.309 41.165 1.00 72.94 90 ARG A CA 1
ATOM 710 C C . ARG A 1 90 ? -19.943 0.047 41.855 1.00 72.94 90 ARG A C 1
ATOM 712 O O . ARG A 1 90 ? -20.023 1.065 42.534 1.00 72.94 90 ARG A O 1
ATOM 719 N N . TYR A 1 91 ? -20.934 -0.820 41.730 1.00 82.25 91 TYR A N 1
ATOM 720 C CA . TYR A 1 91 ? -22.194 -0.754 42.457 1.00 82.25 91 TYR A CA 1
ATOM 721 C C . TYR A 1 91 ? -22.002 -1.124 43.931 1.00 82.25 91 TYR A C 1
ATOM 723 O O . TYR A 1 91 ? -21.234 -2.027 44.282 1.00 82.25 91 TYR A O 1
ATOM 731 N N . ARG A 1 92 ? -22.736 -0.459 44.821 1.00 84.31 92 ARG A N 1
ATOM 732 C CA . ARG A 1 92 ? -22.728 -0.744 46.258 1.00 84.31 92 ARG A CA 1
ATOM 733 C C . ARG A 1 92 ? -23.316 -2.128 46.512 1.00 84.31 92 ARG A C 1
ATOM 735 O O . ARG A 1 92 ? -24.494 -2.370 46.280 1.00 84.31 92 ARG A O 1
ATOM 742 N N . SER A 1 93 ? -22.482 -3.050 46.988 1.00 85.56 93 SER A N 1
ATOM 743 C CA . SER A 1 93 ? -22.932 -4.391 47.373 1.00 85.56 93 SER A CA 1
ATOM 744 C C . SER A 1 93 ? -23.504 -4.365 48.786 1.00 85.56 93 SER A C 1
ATOM 746 O O . SER A 1 93 ? -22.820 -3.953 49.719 1.00 85.56 93 SER A O 1
ATOM 748 N N . ALA A 1 94 ? -24.740 -4.833 48.958 1.00 79.00 94 ALA A N 1
ATOM 749 C CA . ALA A 1 94 ? -25.345 -4.976 50.277 1.00 79.00 94 ALA A CA 1
ATOM 750 C C . ALA A 1 94 ? -24.722 -6.157 51.042 1.00 79.00 94 ALA A C 1
ATOM 752 O O . ALA A 1 94 ? -24.618 -7.272 50.512 1.00 79.00 94 ALA A O 1
ATOM 753 N N . LYS A 1 95 ? -24.347 -5.935 52.308 1.00 80.06 95 LYS A N 1
ATOM 754 C CA . LYS A 1 95 ? -23.928 -7.015 53.210 1.00 80.06 95 LYS A CA 1
ATOM 755 C C . LYS A 1 95 ? -25.114 -7.959 53.412 1.00 80.06 95 LYS A C 1
ATOM 757 O O . LYS A 1 95 ? -26.194 -7.531 53.804 1.00 80.06 95 LYS A O 1
ATOM 762 N N . SER A 1 96 ? -24.929 -9.237 53.096 1.00 84.38 96 SER A N 1
ATOM 763 C CA . SER A 1 96 ? -25.979 -10.254 53.213 1.00 84.38 96 SER A CA 1
ATOM 764 C C . SER A 1 96 ? -25.596 -11.264 54.287 1.00 84.38 96 SER A C 1
ATOM 766 O O . SER A 1 96 ? -24.537 -11.877 54.194 1.00 84.38 96 SER A O 1
ATOM 768 N N . TRP A 1 97 ? -26.468 -11.457 55.276 1.00 81.75 97 TRP A N 1
ATOM 769 C CA . TRP A 1 97 ? -26.230 -12.357 56.414 1.00 81.75 97 TRP A CA 1
ATOM 770 C C . TRP A 1 97 ? -26.650 -13.811 56.157 1.00 81.75 97 TRP A C 1
ATOM 772 O O . TRP A 1 97 ? -26.266 -14.708 56.896 1.00 81.75 97 TRP A O 1
ATOM 782 N N . THR A 1 98 ? -27.415 -14.072 55.092 1.00 89.75 98 THR A N 1
ATOM 783 C CA . THR A 1 98 ? -27.851 -15.425 54.715 1.00 89.75 98 THR A CA 1
ATOM 784 C C . THR A 1 98 ? -27.517 -15.723 53.258 1.00 89.75 98 THR A C 1
ATOM 786 O O . THR A 1 98 ? -27.581 -14.837 52.400 1.00 89.75 98 THR A O 1
ATOM 789 N N . LYS A 1 99 ? -27.226 -16.997 52.943 1.00 85.62 99 LYS A N 1
ATOM 790 C CA . LYS A 1 99 ? -27.043 -17.457 51.552 1.00 85.62 99 LYS A CA 1
ATOM 791 C C . LYS A 1 99 ? -28.290 -17.189 50.699 1.00 85.62 99 LYS A C 1
ATOM 793 O O . LYS A 1 99 ? -28.151 -16.829 49.535 1.00 85.62 99 LYS A O 1
ATOM 798 N N . ARG A 1 100 ? -29.486 -17.288 51.293 1.00 87.88 100 ARG A N 1
ATOM 799 C CA . ARG A 1 100 ? -30.766 -17.015 50.621 1.00 87.88 100 ARG A CA 1
ATOM 800 C C . ARG A 1 100 ? -30.871 -15.572 50.127 1.00 87.88 100 ARG A C 1
ATOM 802 O O . ARG A 1 100 ? -31.164 -15.341 48.957 1.00 87.88 100 ARG A O 1
ATOM 809 N N . LEU A 1 101 ? -30.592 -14.598 50.999 1.00 88.12 101 LEU A N 1
ATOM 810 C CA . LEU A 1 101 ? -30.587 -13.183 50.614 1.00 88.12 101 LEU A CA 1
ATOM 811 C C . LEU A 1 101 ? -29.455 -12.896 49.626 1.00 88.12 101 LEU A C 1
ATOM 813 O O . LEU A 1 101 ? -29.681 -12.272 48.593 1.00 88.12 101 LEU A O 1
ATOM 817 N N . LEU A 1 102 ? -28.261 -13.426 49.897 1.00 88.50 102 LEU A N 1
ATOM 818 C CA . LEU A 1 102 ? -27.090 -13.264 49.042 1.00 88.50 102 LEU A CA 1
ATOM 819 C C . LEU A 1 102 ? -27.367 -13.722 47.598 1.00 88.50 102 LEU A C 1
ATOM 821 O O . LEU A 1 102 ? -26.901 -13.096 46.644 1.00 88.50 102 LEU A O 1
ATOM 825 N N . ASN A 1 103 ? -28.124 -14.804 47.430 1.00 89.50 103 ASN A N 1
ATOM 826 C CA . ASN A 1 103 ? -28.448 -15.394 46.135 1.00 89.50 103 ASN A CA 1
ATOM 827 C C . ASN A 1 103 ? -29.755 -14.883 45.512 1.00 89.50 103 ASN A C 1
ATOM 829 O O . ASN A 1 103 ? -30.057 -15.254 44.378 1.00 89.50 103 ASN A O 1
ATOM 833 N N . SER A 1 104 ? -30.499 -14.021 46.210 1.00 90.94 104 SER A N 1
ATOM 834 C CA . SER A 1 104 ? -31.660 -13.330 45.647 1.00 90.94 104 SER A CA 1
ATOM 835 C C . SER A 1 104 ? -31.255 -12.347 44.538 1.00 90.94 104 SER A C 1
ATOM 837 O O . SER A 1 104 ? -30.077 -12.001 44.387 1.00 90.94 104 SER A O 1
ATOM 839 N N . PHE A 1 105 ? -32.238 -11.897 43.752 1.00 93.75 105 PHE A N 1
ATOM 840 C CA . PHE A 1 105 ? -32.010 -11.111 42.539 1.00 93.75 105 PHE A CA 1
ATOM 841 C C . PHE A 1 105 ? -31.079 -9.909 42.747 1.00 93.75 105 PHE A C 1
ATOM 843 O O . PHE A 1 105 ? -30.063 -9.838 42.064 1.00 93.75 105 PHE A O 1
ATOM 850 N N . TYR A 1 106 ? -31.370 -8.988 43.676 1.00 93.00 106 TYR A N 1
ATOM 851 C CA . TYR A 1 106 ? -30.610 -7.732 43.782 1.00 93.00 106 TYR A CA 1
ATOM 852 C C . TYR A 1 106 ? -29.143 -7.944 44.189 1.00 93.00 106 TYR A C 1
ATOM 854 O O . TYR A 1 106 ? -28.264 -7.532 43.429 1.00 93.00 106 TYR A O 1
ATOM 862 N N . PRO A 1 107 ? -28.813 -8.644 45.297 1.00 91.25 107 PRO A N 1
ATOM 863 C CA . PRO A 1 107 ? -27.415 -8.859 45.670 1.00 91.25 107 PRO A CA 1
ATOM 864 C C . PRO A 1 107 ? -26.664 -9.720 44.650 1.00 91.25 107 PRO A C 1
ATOM 866 O O . PRO A 1 107 ? -25.458 -9.551 44.453 1.00 91.25 107 PRO A O 1
ATOM 869 N N . ARG A 1 108 ? -27.348 -10.646 43.963 1.00 89.25 108 ARG A N 1
ATOM 870 C CA . ARG A 1 108 ? -26.733 -11.414 42.878 1.00 89.25 108 ARG A CA 1
ATOM 871 C C . ARG A 1 108 ? -26.479 -10.552 41.644 1.00 89.25 108 ARG A C 1
ATOM 873 O O . ARG A 1 108 ? -25.381 -10.624 41.105 1.00 89.25 108 ARG A O 1
ATOM 880 N N . ALA A 1 109 ? -27.444 -9.744 41.220 1.00 89.88 109 ALA A N 1
ATOM 881 C CA . ALA A 1 109 ? -27.334 -8.851 40.074 1.00 89.88 109 ALA A CA 1
ATOM 882 C C . ALA A 1 109 ? -26.240 -7.800 40.279 1.00 89.88 109 ALA A C 1
ATOM 884 O O . ALA A 1 109 ? -25.408 -7.627 39.398 1.00 89.88 109 ALA A O 1
ATOM 885 N N . ILE A 1 110 ? -26.169 -7.179 41.459 1.00 88.94 110 ILE A N 1
ATOM 886 C CA . ILE A 1 110 ? -25.108 -6.229 41.818 1.00 88.94 110 ILE A CA 1
ATOM 887 C C . ILE A 1 110 ? -23.734 -6.902 41.775 1.00 88.94 110 ILE A C 1
ATOM 889 O O . ILE A 1 110 ? -22.802 -6.353 41.201 1.00 88.94 110 ILE A O 1
ATOM 893 N N . ARG A 1 111 ? -23.591 -8.116 42.327 1.00 85.44 111 ARG A N 1
ATOM 894 C CA . ARG A 1 111 ? -22.324 -8.865 42.254 1.00 85.44 111 ARG A CA 1
ATOM 895 C C . ARG A 1 111 ? -21.966 -9.282 40.835 1.00 85.44 111 ARG A C 1
ATOM 897 O O . ARG A 1 111 ? -20.786 -9.307 40.516 1.00 85.44 111 ARG A O 1
ATOM 904 N N . LEU A 1 112 ? -22.953 -9.623 40.006 1.00 80.38 112 LEU A N 1
ATOM 905 C CA . LEU A 1 112 ? -22.734 -9.869 38.585 1.00 80.38 112 LEU A CA 1
ATOM 906 C C . LEU A 1 112 ? -22.206 -8.589 37.940 1.00 80.38 112 LEU A C 1
ATOM 908 O O . LEU A 1 112 ? -21.075 -8.608 37.480 1.00 80.38 112 LEU A O 1
ATOM 912 N N . LEU A 1 113 ? -22.938 -7.473 38.016 1.00 76.75 113 LEU A N 1
ATOM 913 C CA . LEU A 1 113 ? -22.505 -6.178 37.480 1.00 76.75 113 LEU A CA 1
ATOM 914 C C . LEU A 1 113 ? -21.107 -5.785 37.983 1.00 76.75 113 LEU A C 1
ATOM 916 O O . LEU A 1 113 ? -20.262 -5.447 37.173 1.00 76.75 113 LEU A O 1
ATOM 920 N N . ASN A 1 114 ? -20.810 -5.960 39.273 1.00 73.38 114 ASN A N 1
ATOM 921 C CA . ASN A 1 114 ? -19.496 -5.669 39.853 1.00 73.38 114 ASN A CA 1
ATOM 922 C C . ASN A 1 114 ? -18.373 -6.607 39.411 1.00 73.38 114 ASN A C 1
ATOM 924 O O . ASN A 1 114 ? -17.227 -6.170 39.340 1.00 73.38 114 ASN A O 1
ATOM 928 N N . ARG A 1 115 ? -18.669 -7.882 39.129 1.00 62.06 115 ARG A N 1
ATOM 929 C CA . ARG A 1 115 ? -17.706 -8.800 38.503 1.00 62.06 115 ARG A CA 1
ATOM 930 C C . ARG A 1 115 ? -17.384 -8.366 37.075 1.00 62.06 115 ARG A C 1
ATOM 932 O O . ARG A 1 115 ? -16.250 -8.538 36.664 1.00 62.06 115 ARG A O 1
ATOM 939 N N . PHE A 1 116 ? -18.340 -7.744 36.384 1.00 50.09 116 PHE A N 1
ATOM 940 C CA . PHE A 1 116 ? -18.128 -7.099 35.083 1.00 50.09 116 PHE A CA 1
ATOM 941 C C . PHE A 1 116 ? -17.545 -5.672 35.194 1.00 50.09 116 PHE A C 1
ATOM 943 O O . PHE A 1 116 ? -17.146 -5.109 34.181 1.00 50.09 116 PHE A O 1
ATOM 950 N N . SER A 1 117 ? -17.477 -5.099 36.405 1.00 40.59 117 SER A N 1
ATOM 951 C CA . SER A 1 117 ? -16.850 -3.801 36.719 1.00 40.59 117 SER A CA 1
ATOM 952 C C . SER A 1 117 ? -15.449 -3.907 37.347 1.00 40.59 117 SER A C 1
ATOM 954 O O . SER A 1 117 ? -14.812 -2.890 37.630 1.00 40.59 117 SER A O 1
ATOM 956 N N . ALA A 1 118 ? -14.958 -5.117 37.626 1.00 33.50 118 ALA A N 1
ATOM 957 C CA . ALA A 1 118 ? -13.521 -5.373 37.685 1.00 33.50 118 ALA A CA 1
ATOM 958 C C . ALA A 1 118 ? -13.033 -5.525 36.234 1.00 33.50 118 ALA A C 1
ATOM 960 O O . ALA A 1 118 ? -13.812 -6.021 35.419 1.00 33.50 118 ALA A O 1
ATOM 961 N N . PRO A 1 119 ? -11.817 -5.073 35.882 1.00 34.34 119 PRO A N 1
ATOM 962 C CA . PRO A 1 119 ? -11.338 -5.104 34.506 1.00 34.34 119 PRO A CA 1
ATOM 963 C C . PRO A 1 119 ? -11.162 -6.564 34.082 1.00 34.34 119 PRO A C 1
ATOM 965 O O . PRO A 1 119 ? -10.137 -7.165 34.365 1.00 34.34 119 PRO A O 1
ATOM 968 N N . ASN A 1 120 ? -12.234 -7.161 33.551 1.00 32.25 120 ASN A N 1
ATOM 969 C CA . ASN A 1 120 ? -12.244 -8.185 32.515 1.00 32.25 120 ASN A CA 1
ATOM 970 C C . ASN A 1 120 ? -13.678 -8.604 32.138 1.00 32.25 120 ASN A C 1
ATOM 972 O O . ASN A 1 120 ? -14.367 -9.342 32.841 1.00 32.25 120 ASN A O 1
ATOM 976 N N . SER A 1 121 ? -14.034 -8.214 30.911 1.00 38.91 121 SER A N 1
ATOM 977 C CA . SER A 1 121 ? -14.829 -8.976 29.938 1.00 38.91 121 SER A CA 1
ATOM 978 C C . SER A 1 121 ? -16.342 -9.092 30.154 1.00 38.91 121 SER A C 1
ATOM 980 O O . SER A 1 121 ? -16.849 -9.919 30.903 1.00 38.91 121 SER A O 1
ATOM 982 N N . THR A 1 122 ? -17.102 -8.284 29.407 1.00 35.47 122 THR A N 1
ATOM 983 C CA . THR A 1 122 ? -17.773 -8.744 28.159 1.00 35.47 122 THR A CA 1
ATOM 984 C C . THR A 1 122 ? -18.674 -7.674 27.525 1.00 35.47 122 THR A C 1
ATOM 986 O O . THR A 1 122 ? -19.221 -7.911 26.452 1.00 35.47 122 THR A O 1
ATOM 989 N N . PHE A 1 123 ? -18.819 -6.479 28.116 1.00 40.03 123 PHE A N 1
ATOM 990 C CA . PHE A 1 123 ? -19.791 -5.496 27.609 1.00 40.03 123 PHE A CA 1
ATOM 991 C C . PHE A 1 123 ? -19.274 -4.117 27.162 1.00 40.03 123 PHE A C 1
ATOM 993 O O . PHE A 1 123 ? -20.092 -3.383 26.611 1.00 40.03 123 PHE A O 1
ATOM 1000 N N . MET A 1 124 ? -17.979 -3.773 27.270 1.00 51.44 124 MET A N 1
ATOM 1001 C CA . MET A 1 124 ? -17.518 -2.392 26.989 1.00 51.44 124 MET A CA 1
ATOM 1002 C C . MET A 1 124 ? -16.150 -2.206 26.295 1.00 51.44 124 MET A C 1
ATOM 1004 O O . MET A 1 124 ? -15.623 -1.106 26.340 1.00 51.44 124 MET A O 1
ATOM 1008 N N . PHE A 1 125 ? -15.558 -3.203 25.633 1.00 67.62 125 PHE A N 1
ATOM 1009 C CA . PHE A 1 125 ? -14.320 -2.938 24.879 1.00 67.62 125 PHE A CA 1
ATOM 1010 C C . PHE A 1 125 ? -14.656 -2.448 23.469 1.00 67.62 125 PHE A C 1
ATOM 1012 O O . PHE A 1 125 ? -15.169 -3.218 22.663 1.00 67.62 125 PHE A O 1
ATOM 1019 N N . LEU A 1 126 ? -14.440 -1.162 23.208 1.00 89.31 126 LEU A N 1
ATOM 1020 C CA . LEU A 1 126 ? -14.221 -0.634 21.865 1.00 89.31 126 LEU A CA 1
ATOM 1021 C C . LEU A 1 126 ? -12.862 0.050 21.923 1.00 89.31 126 LEU A C 1
ATOM 1023 O O . LEU A 1 126 ? -12.757 1.147 22.470 1.00 89.31 126 LEU A O 1
ATOM 1027 N N . GLN A 1 127 ? -11.829 -0.651 21.468 1.00 94.94 127 GLN A N 1
ATOM 1028 C CA . GLN A 1 127 ? -10.448 -0.190 21.572 1.00 94.94 127 GLN A CA 1
ATOM 1029 C C . GLN A 1 127 ? -9.746 -0.331 20.229 1.00 94.94 127 GLN A C 1
ATOM 1031 O O . GLN A 1 127 ? -10.043 -1.259 19.479 1.00 94.94 127 GLN A O 1
ATOM 1036 N N . VAL A 1 128 ? -8.826 0.585 19.955 1.00 97.56 128 VAL A N 1
ATOM 1037 C CA . VAL A 1 128 ? -7.970 0.568 18.769 1.00 97.56 128 VAL A CA 1
ATOM 1038 C C . VAL A 1 128 ? -6.526 0.496 19.231 1.00 97.56 128 VAL A C 1
ATOM 1040 O O . VAL A 1 128 ? -6.085 1.368 19.975 1.00 97.56 128 VAL A O 1
ATOM 1043 N N . THR A 1 129 ? -5.806 -0.534 18.808 1.00 97.75 129 THR A N 1
ATOM 1044 C CA . THR A 1 129 ? -4.374 -0.700 19.066 1.00 97.75 129 THR A CA 1
ATOM 1045 C C . THR A 1 129 ? -3.622 -0.482 17.765 1.00 97.75 129 THR A C 1
ATOM 1047 O O . THR A 1 129 ? -3.925 -1.135 16.768 1.00 97.75 129 THR A O 1
ATOM 1050 N N . TYR A 1 130 ? -2.627 0.397 17.773 1.00 98.06 130 TYR A N 1
ATOM 1051 C CA . TYR A 1 130 ? -1.744 0.565 16.624 1.00 98.06 130 TYR A CA 1
ATOM 1052 C C . TYR A 1 130 ? -0.578 -0.414 16.689 1.00 98.06 130 TYR A C 1
ATOM 1054 O O . TYR A 1 130 ? 0.073 -0.520 17.730 1.00 98.06 130 TYR A O 1
ATOM 1062 N N . LEU A 1 131 ? -0.317 -1.118 15.588 1.00 97.56 131 LEU A N 1
ATOM 1063 C CA . LEU A 1 131 ? 0.811 -2.036 15.476 1.00 97.56 131 LEU A CA 1
ATOM 1064 C C . LEU A 1 131 ? 1.938 -1.354 14.692 1.00 97.56 131 LEU A C 1
ATOM 1066 O O . LEU A 1 131 ? 2.935 -0.964 15.294 1.00 97.56 131 LEU A O 1
ATOM 1070 N N . THR A 1 132 ? 1.741 -1.116 13.397 1.00 96.88 132 THR A N 1
ATOM 1071 C CA . THR A 1 132 ? 2.705 -0.486 12.473 1.00 96.88 132 THR A CA 1
ATOM 1072 C C . THR A 1 132 ? 1.975 0.057 11.250 1.00 96.88 132 THR A C 1
ATOM 1074 O O . THR A 1 132 ? 0.881 -0.399 10.964 1.00 96.88 132 THR A O 1
ATOM 1077 N N . HIS A 1 133 ? 2.558 1.005 10.511 1.00 97.56 133 HIS A N 1
ATOM 1078 C CA . HIS A 1 133 ? 2.056 1.493 9.217 1.00 97.56 133 HIS A CA 1
ATOM 1079 C C . HIS A 1 133 ? 0.511 1.633 9.118 1.00 97.56 133 HIS A C 1
ATOM 1081 O O . HIS A 1 133 ? -0.053 2.532 9.747 1.00 97.56 133 HIS A O 1
ATOM 1087 N N . ALA A 1 134 ? -0.167 0.762 8.360 1.00 98.06 134 ALA A N 1
ATOM 1088 C CA . ALA A 1 134 ? -1.629 0.663 8.238 1.00 98.06 134 ALA A CA 1
ATOM 1089 C C . ALA A 1 134 ? -2.240 -0.448 9.127 1.00 98.06 134 ALA A C 1
ATOM 1091 O O . ALA A 1 134 ? -3.461 -0.583 9.237 1.00 98.06 134 ALA A O 1
ATOM 1092 N N . CYS A 1 135 ? -1.393 -1.212 9.818 1.00 98.56 135 CYS A N 1
ATOM 1093 C CA . CYS A 1 135 ? -1.762 -2.313 10.686 1.00 98.56 135 CYS A CA 1
ATOM 1094 C C . CYS A 1 135 ? -2.315 -1.841 12.038 1.00 98.56 135 CYS A C 1
ATOM 1096 O O . CYS A 1 135 ? -1.598 -1.354 12.923 1.00 98.56 135 CYS A O 1
ATOM 1098 N N . MET A 1 136 ? -3.623 -2.024 12.210 1.00 98.12 136 MET A N 1
ATOM 1099 C CA . MET A 1 136 ? -4.378 -1.659 13.410 1.00 98.12 136 MET A CA 1
ATOM 1100 C C . MET A 1 136 ? -5.230 -2.840 13.877 1.00 98.12 136 MET A C 1
ATOM 1102 O O . MET A 1 136 ? -5.874 -3.505 13.067 1.00 98.12 136 MET A O 1
ATOM 1106 N N . GLU A 1 137 ? -5.296 -3.064 15.189 1.00 98.12 137 GLU A N 1
ATOM 1107 C CA . GLU A 1 137 ? -6.233 -3.998 15.823 1.00 98.12 137 GLU A CA 1
ATOM 1108 C C . GLU A 1 137 ? -7.429 -3.225 16.388 1.00 98.12 137 GLU A C 1
ATOM 1110 O O . GLU A 1 137 ? -7.283 -2.318 17.206 1.00 98.12 137 GLU A O 1
ATOM 1115 N N . LEU A 1 138 ? -8.632 -3.630 16.002 1.00 96.50 138 LEU A N 1
ATOM 1116 C CA . LEU A 1 138 ? -9.895 -3.126 16.511 1.00 96.50 138 LEU A CA 1
ATOM 1117 C C . LEU A 1 138 ? -10.553 -4.187 17.410 1.00 96.50 138 LEU A C 1
ATOM 1119 O O . LEU A 1 138 ? -11.085 -5.197 16.942 1.00 96.50 138 LEU A O 1
ATOM 1123 N N . GLN A 1 139 ? -10.545 -3.945 18.722 1.00 93.19 139 GLN A N 1
ATOM 1124 C CA . GLN A 1 139 ? -11.196 -4.789 19.726 1.00 93.19 139 GLN A CA 1
ATOM 1125 C C . GLN A 1 139 ? -12.666 -4.375 19.896 1.00 93.19 139 GLN A C 1
ATOM 1127 O O . GLN A 1 139 ? -12.973 -3.295 20.398 1.00 93.19 139 GLN A O 1
ATOM 1132 N N . LEU A 1 140 ? -13.583 -5.273 19.535 1.00 88.31 140 LEU A N 1
ATOM 1133 C CA . LEU A 1 140 ? -15.035 -5.083 19.437 1.00 88.31 140 LEU A CA 1
ATOM 1134 C C . LEU A 1 140 ? -15.758 -6.019 20.411 1.00 88.31 140 LEU A C 1
ATOM 1136 O O . LEU A 1 140 ? -16.351 -7.041 20.063 1.00 88.31 140 LEU A O 1
ATOM 1140 N N . GLY A 1 141 ? -15.700 -5.685 21.696 1.00 81.94 141 GLY A N 1
ATOM 1141 C CA . GLY A 1 141 ? -16.191 -6.526 22.780 1.00 81.94 141 GLY A CA 1
ATOM 1142 C C . GLY A 1 141 ? -15.337 -7.776 22.917 1.00 81.94 141 GLY A C 1
ATOM 1143 O O . GLY A 1 141 ? -14.220 -7.691 23.404 1.00 81.94 141 GLY A O 1
ATOM 1144 N N . GLY A 1 142 ? -15.880 -8.928 22.528 1.00 76.44 142 GLY A N 1
ATOM 1145 C CA . GLY A 1 142 ? -15.152 -10.201 22.505 1.00 76.44 142 GLY A CA 1
ATOM 1146 C C . GLY A 1 142 ? -14.591 -10.567 21.131 1.00 76.44 142 GLY A C 1
ATOM 1147 O O . GLY A 1 142 ? -14.222 -11.721 20.955 1.00 76.44 142 GLY A O 1
ATOM 1148 N N . LYS A 1 143 ? -14.610 -9.638 20.167 1.00 85.50 143 LYS A N 1
ATOM 1149 C CA . LYS A 1 143 ? -14.144 -9.854 18.797 1.00 85.50 143 LYS A CA 1
ATOM 1150 C C . LYS A 1 143 ? -12.958 -8.967 18.447 1.00 85.50 143 LYS A C 1
ATOM 1152 O O . LYS A 1 143 ? -12.880 -7.857 18.967 1.00 85.50 143 LYS A O 1
ATOM 1157 N N . LYS A 1 144 ? -12.083 -9.441 17.565 1.00 92.25 144 LYS A N 1
ATOM 1158 C CA . LYS A 1 144 ? -10.922 -8.709 17.048 1.00 92.25 144 LYS A CA 1
ATOM 1159 C C . LYS A 1 144 ? -10.962 -8.626 15.528 1.00 92.25 144 LYS A C 1
ATOM 1161 O O . LYS A 1 144 ? -11.090 -9.652 14.864 1.00 92.25 144 LYS A O 1
ATOM 1166 N N . MET A 1 145 ? -10.830 -7.415 15.003 1.00 96.62 145 MET A N 1
ATOM 1167 C CA . MET A 1 145 ? -10.622 -7.154 13.581 1.00 96.62 145 MET A CA 1
ATOM 1168 C C . MET A 1 145 ? -9.239 -6.542 13.387 1.00 96.62 145 MET A C 1
ATOM 1170 O O . MET A 1 145 ? -8.858 -5.689 14.182 1.00 96.62 145 MET A O 1
ATOM 1174 N N . ILE A 1 146 ? -8.499 -6.959 12.363 1.00 98.56 146 ILE A N 1
ATOM 1175 C CA . ILE A 1 146 ? -7.220 -6.333 11.998 1.00 98.56 146 ILE A CA 1
ATOM 1176 C C . ILE A 1 146 ? -7.299 -5.764 10.588 1.00 98.56 146 ILE A C 1
ATOM 1178 O O . ILE A 1 146 ? -7.909 -6.376 9.714 1.00 98.56 146 ILE A O 1
ATOM 1182 N N . PHE A 1 147 ? -6.704 -4.592 10.393 1.00 98.62 147 PHE A N 1
ATOM 1183 C CA . PHE A 1 147 ? -6.524 -3.960 9.087 1.00 98.62 147 PHE A CA 1
ATOM 1184 C C . PHE A 1 147 ? -5.091 -4.200 8.596 1.00 98.62 147 PHE A C 1
ATOM 1186 O O . PHE A 1 147 ? -4.181 -4.171 9.421 1.00 98.62 147 PHE A O 1
ATOM 1193 N N . ASP A 1 148 ? -4.915 -4.452 7.299 1.00 98.50 148 ASP A N 1
ATOM 1194 C CA . ASP A 1 148 ? -3.664 -4.324 6.528 1.00 98.50 148 ASP A CA 1
ATOM 1195 C C . ASP A 1 148 ? -2.387 -4.793 7.266 1.00 98.50 148 ASP A C 1
ATOM 1197 O O . ASP A 1 148 ? -1.558 -3.980 7.688 1.00 98.50 148 ASP A O 1
ATOM 1201 N N . PRO A 1 149 ? -2.228 -6.111 7.510 1.00 98.06 149 PRO A N 1
ATOM 1202 C CA . PRO A 1 149 ? -1.151 -6.633 8.341 1.00 98.06 149 PRO A CA 1
ATOM 1203 C C . PRO A 1 149 ? 0.207 -6.651 7.624 1.00 98.06 149 PRO A C 1
ATOM 1205 O O . PRO A 1 149 ? 0.603 -7.668 7.055 1.00 98.06 149 PRO A O 1
ATOM 1208 N N . TRP A 1 150 ? 0.966 -5.558 7.739 1.00 98.25 150 TRP A N 1
ATOM 1209 C CA . TRP A 1 150 ? 2.395 -5.501 7.410 1.00 98.25 150 TRP A CA 1
ATOM 1210 C C . TRP A 1 150 ? 3.257 -5.430 8.677 1.00 98.25 150 TRP A C 1
ATOM 1212 O O . TRP A 1 150 ? 3.436 -4.374 9.285 1.00 98.25 150 TRP A O 1
ATOM 1222 N N . LEU A 1 151 ? 3.773 -6.589 9.099 1.00 97.25 151 LEU A N 1
ATOM 1223 C CA . LEU A 1 151 ? 4.544 -6.743 10.341 1.00 97.25 151 LEU A CA 1
ATOM 1224 C C . LEU A 1 151 ? 6.030 -7.037 10.109 1.00 97.25 151 LEU A C 1
ATOM 1226 O O . LEU A 1 151 ? 6.831 -6.851 11.026 1.00 97.25 151 LEU A O 1
ATOM 1230 N N . THR A 1 152 ? 6.390 -7.522 8.918 1.00 95.44 152 THR A N 1
ATOM 1231 C CA . THR A 1 152 ? 7.764 -7.873 8.547 1.00 95.44 152 THR A CA 1
ATOM 1232 C C . THR A 1 152 ? 8.001 -7.751 7.042 1.00 95.44 152 THR A C 1
ATOM 1234 O O . THR A 1 152 ? 7.059 -7.772 6.246 1.00 95.44 152 THR A O 1
ATOM 1237 N N . GLY A 1 153 ? 9.278 -7.666 6.678 1.00 95.38 153 GLY A N 1
ATOM 1238 C CA . GLY A 1 153 ? 9.760 -7.558 5.307 1.00 95.38 153 GLY A CA 1
ATOM 1239 C C . GLY A 1 153 ? 9.552 -6.186 4.671 1.00 95.38 153 GLY A C 1
ATOM 1240 O O . GLY A 1 153 ? 8.959 -5.296 5.287 1.00 95.38 153 GLY A O 1
ATOM 1241 N N . PRO A 1 154 ? 10.081 -5.997 3.457 1.00 97.25 154 PRO A N 1
ATOM 1242 C CA . PRO A 1 154 ? 9.895 -4.783 2.686 1.00 97.25 154 PRO A CA 1
ATOM 1243 C C . PRO A 1 154 ? 8.543 -4.758 1.962 1.00 97.25 154 PRO A C 1
ATOM 1245 O O . PRO A 1 154 ? 7.848 -5.771 1.855 1.00 97.25 154 PRO A O 1
ATOM 1248 N N . ALA A 1 155 ? 8.226 -3.588 1.422 1.00 97.69 155 ALA A N 1
ATOM 1249 C CA . ALA A 1 155 ? 7.201 -3.362 0.418 1.00 97.69 155 ALA A CA 1
ATOM 1250 C C . ALA A 1 155 ? 7.828 -2.738 -0.845 1.00 97.69 155 ALA A C 1
ATOM 1252 O O . ALA A 1 155 ? 8.905 -2.133 -0.785 1.00 97.69 155 ALA A O 1
ATOM 1253 N N . PHE A 1 156 ? 7.155 -2.917 -1.984 1.00 97.19 156 PHE A N 1
ATOM 1254 C CA . PHE A 1 156 ? 7.568 -2.502 -3.324 1.00 97.19 156 PHE A CA 1
ATOM 1255 C C . PHE A 1 156 ? 8.986 -2.991 -3.636 1.00 97.19 156 PHE A C 1
ATOM 1257 O O . PHE A 1 156 ? 9.959 -2.229 -3.646 1.00 97.19 156 PHE A O 1
ATOM 1264 N N . ALA A 1 157 ? 9.096 -4.313 -3.785 1.00 95.69 157 ALA A N 1
ATOM 1265 C CA . ALA A 1 157 ? 10.320 -5.108 -3.761 1.00 95.69 157 ALA A CA 1
ATOM 1266 C C . ALA A 1 157 ? 11.193 -4.866 -2.516 1.00 95.69 157 ALA A C 1
ATOM 1268 O O . ALA A 1 157 ? 11.185 -5.657 -1.580 1.00 95.69 157 ALA A O 1
ATOM 1269 N N . ARG A 1 158 ? 11.970 -3.784 -2.514 1.00 96.00 158 ARG A N 1
ATOM 1270 C CA . ARG A 1 158 ? 12.932 -3.414 -1.463 1.00 96.00 158 ARG A CA 1
ATOM 1271 C C . ARG A 1 158 ? 12.998 -1.907 -1.215 1.00 96.00 158 ARG A C 1
ATOM 1273 O O . ARG A 1 158 ? 13.918 -1.452 -0.535 1.00 96.00 158 ARG A O 1
ATOM 1280 N N . GLY A 1 159 ? 12.070 -1.143 -1.788 1.00 96.69 159 GLY A N 1
ATOM 1281 C CA . GLY A 1 159 ? 12.061 0.313 -1.688 1.00 96.69 159 GLY A CA 1
ATOM 1282 C C . GLY A 1 159 ? 11.575 0.815 -0.336 1.00 96.69 159 GLY A C 1
ATOM 1283 O O . GLY A 1 159 ? 12.062 1.826 0.163 1.00 96.69 159 GLY A O 1
ATOM 1284 N N . TRP A 1 160 ? 10.602 0.123 0.258 1.00 97.81 160 TRP A N 1
ATOM 1285 C CA . TRP A 1 160 ? 9.935 0.570 1.474 1.00 97.81 160 TRP A CA 1
ATOM 1286 C C . TRP A 1 160 ? 10.180 -0.410 2.608 1.00 97.81 160 TRP A C 1
ATOM 1288 O O . TRP A 1 160 ? 9.982 -1.614 2.471 1.00 97.81 160 TRP A O 1
ATOM 1298 N N . TRP A 1 161 ? 10.562 0.124 3.759 1.00 97.94 161 TRP A N 1
ATOM 1299 C CA . TRP A 1 161 ? 10.798 -0.645 4.970 1.00 97.94 161 TRP A CA 1
ATOM 1300 C C . TRP A 1 161 ? 9.989 -0.065 6.123 1.00 97.94 161 TRP A C 1
ATOM 1302 O O . TRP A 1 161 ? 9.770 1.148 6.190 1.00 97.94 161 TRP A O 1
ATOM 1312 N N . LEU A 1 162 ? 9.555 -0.923 7.048 1.00 97.44 162 LEU A N 1
ATOM 1313 C CA . LEU A 1 162 ? 8.834 -0.486 8.241 1.00 97.44 162 LEU A CA 1
ATOM 1314 C C . LEU A 1 162 ? 9.677 0.524 9.026 1.00 97.44 162 LEU A C 1
ATOM 1316 O O . LEU A 1 162 ? 10.788 0.214 9.458 1.00 97.44 162 LEU A O 1
ATOM 1320 N N . LEU A 1 163 ? 9.130 1.727 9.219 1.00 96.75 163 LEU A N 1
ATOM 1321 C CA . LEU A 1 163 ? 9.747 2.768 10.045 1.00 96.75 163 LEU A CA 1
ATOM 1322 C C . LEU A 1 163 ? 9.646 2.430 11.537 1.00 96.75 163 LEU A C 1
ATOM 1324 O O . LEU A 1 163 ? 10.534 2.746 12.328 1.00 96.75 163 LEU A O 1
ATOM 1328 N N . HIS A 1 164 ? 8.529 1.823 11.922 1.00 96.50 164 HIS A N 1
ATOM 1329 C CA . HIS A 1 164 ? 8.235 1.474 13.299 1.00 96.50 164 HIS A CA 1
ATOM 1330 C C . HIS A 1 164 ? 8.616 0.033 13.611 1.00 96.50 164 HIS A C 1
ATOM 1332 O O . HIS A 1 164 ? 8.441 -0.856 12.779 1.00 96.50 164 HIS A O 1
ATOM 1338 N N . GLU A 1 165 ? 9.077 -0.190 14.839 1.00 95.50 165 GLU A N 1
ATOM 1339 C CA . GLU A 1 165 ? 9.228 -1.539 15.369 1.00 95.50 165 GLU A CA 1
ATOM 1340 C C . GLU A 1 165 ? 7.850 -2.080 15.765 1.00 95.50 165 GLU A C 1
ATOM 1342 O O . GLU A 1 165 ? 7.119 -1.456 16.541 1.00 95.50 165 GLU A O 1
ATOM 1347 N N . SER A 1 166 ? 7.485 -3.238 15.217 1.00 93.56 166 SER A N 1
ATOM 1348 C CA . SER A 1 166 ? 6.233 -3.913 15.551 1.00 93.56 166 SER A CA 1
ATOM 1349 C C . SER A 1 166 ? 6.231 -4.326 17.029 1.00 93.56 166 SER A C 1
ATOM 1351 O O . SER A 1 166 ? 7.230 -4.866 17.510 1.00 93.56 166 SER A O 1
ATOM 1353 N N . PRO A 1 167 ? 5.117 -4.165 17.770 1.00 93.88 167 PRO A N 1
ATOM 1354 C CA . PRO A 1 167 ? 4.995 -4.738 19.108 1.00 93.88 167 PRO A CA 1
ATOM 1355 C C . PRO A 1 167 ? 5.307 -6.239 19.102 1.00 93.88 167 PRO A C 1
ATOM 1357 O O . PRO A 1 167 ? 4.881 -6.954 18.193 1.00 93.88 167 PRO A O 1
ATOM 1360 N N . ALA A 1 168 ? 6.010 -6.734 20.123 1.00 90.62 168 ALA A N 1
ATOM 1361 C CA . ALA A 1 168 ? 6.475 -8.126 20.168 1.00 90.62 168 ALA A CA 1
ATOM 1362 C C . ALA A 1 168 ? 5.338 -9.167 20.088 1.00 90.62 168 ALA A C 1
ATOM 1364 O O . ALA A 1 168 ? 5.549 -10.283 19.621 1.00 90.62 168 ALA A O 1
ATOM 1365 N N . ASP A 1 169 ? 4.124 -8.801 20.509 1.00 90.56 169 ASP A N 1
ATOM 1366 C CA . ASP A 1 169 ? 2.925 -9.641 20.466 1.00 90.56 169 ASP A CA 1
ATOM 1367 C C . ASP A 1 169 ? 2.094 -9.466 19.175 1.00 90.56 169 ASP A C 1
ATOM 1369 O O . ASP A 1 169 ? 1.013 -10.042 19.060 1.00 90.56 169 ASP A O 1
ATOM 1373 N N . SER A 1 170 ? 2.567 -8.707 18.176 1.00 95.06 170 SER A N 1
ATOM 1374 C CA . SER A 1 170 ? 1.791 -8.389 16.960 1.00 95.06 170 SER A CA 1
ATOM 1375 C C . SER A 1 170 ? 1.370 -9.628 16.173 1.00 95.06 170 SER A C 1
ATOM 1377 O O . SER A 1 170 ? 0.222 -9.724 15.742 1.00 95.06 170 SER A O 1
ATOM 1379 N N . MET A 1 171 ? 2.268 -10.606 16.017 1.00 95.44 171 MET A N 1
ATOM 1380 C CA . MET A 1 171 ? 1.954 -11.851 15.309 1.00 95.44 171 MET A CA 1
ATOM 1381 C C . MET A 1 171 ? 0.947 -12.709 16.090 1.00 95.44 171 MET A C 1
ATOM 1383 O O . MET A 1 171 ? 0.036 -13.289 15.501 1.00 95.44 171 MET A O 1
ATOM 1387 N N . GLU A 1 172 ? 1.056 -12.749 17.423 1.00 92.94 172 GLU A N 1
ATOM 1388 C CA . GLU A 1 172 ? 0.078 -13.423 18.286 1.00 92.94 172 GLU A CA 1
ATOM 1389 C C . GLU A 1 172 ? -1.300 -12.761 18.158 1.00 92.94 172 GLU A C 1
ATOM 1391 O O . GLU A 1 172 ? -2.303 -13.448 17.948 1.00 92.94 172 GLU A O 1
ATOM 1396 N N . ARG A 1 173 ? -1.357 -11.423 18.194 1.00 93.81 173 ARG A N 1
ATOM 1397 C CA . ARG A 1 173 ? -2.590 -10.653 17.966 1.00 93.81 173 ARG A CA 1
ATOM 1398 C C . ARG A 1 173 ? -3.202 -10.957 16.607 1.00 93.81 173 ARG A C 1
ATOM 1400 O O . ARG A 1 173 ? -4.412 -11.180 16.544 1.00 93.81 173 ARG A O 1
ATOM 1407 N N . LEU A 1 174 ? -2.378 -11.024 15.560 1.00 96.75 174 LEU A N 1
ATOM 1408 C CA . LEU A 1 174 ? -2.806 -11.381 14.210 1.00 96.75 174 LEU A CA 1
ATOM 1409 C C . LEU A 1 174 ? -3.433 -12.777 14.157 1.00 96.75 174 LEU A C 1
ATOM 1411 O O . LEU A 1 174 ? -4.549 -12.932 13.666 1.00 96.75 174 LEU A O 1
ATOM 1415 N N . CYS A 1 175 ? -2.787 -13.775 14.759 1.00 94.00 175 CYS A N 1
ATOM 1416 C CA . CYS A 1 175 ? -3.331 -15.129 14.879 1.00 94.00 175 CYS A CA 1
ATOM 1417 C C . CYS A 1 175 ? -4.601 -15.204 15.748 1.00 94.00 175 CYS A C 1
ATOM 1419 O O . CYS A 1 175 ? -5.410 -16.121 15.596 1.00 94.00 175 CYS A O 1
ATOM 1421 N N . MET A 1 176 ? -4.809 -14.266 16.671 1.00 92.19 176 MET A N 1
ATOM 1422 C CA . MET A 1 176 ? -6.022 -14.182 17.492 1.00 92.19 176 MET A CA 1
ATOM 1423 C C . MET A 1 176 ? -7.171 -13.415 16.826 1.00 92.19 176 MET A C 1
ATOM 1425 O O . MET A 1 176 ? -8.256 -13.356 17.412 1.00 92.19 176 MET A O 1
ATOM 1429 N N . ALA A 1 177 ? -6.963 -12.826 15.645 1.00 94.88 177 ALA A N 1
ATOM 1430 C CA . ALA A 1 177 ? -8.006 -12.098 14.938 1.00 94.88 177 ALA A CA 1
ATOM 1431 C C . ALA A 1 177 ? -9.207 -13.004 14.624 1.00 94.88 177 ALA A C 1
ATOM 1433 O O . ALA A 1 177 ? -9.067 -14.172 14.253 1.00 94.88 177 ALA A O 1
ATOM 1434 N N . ASP A 1 178 ? -10.411 -12.454 14.775 1.00 93.50 178 ASP A N 1
ATOM 1435 C CA . ASP A 1 178 ? -11.638 -13.116 14.333 1.00 93.50 178 ASP A CA 1
ATOM 1436 C C . ASP A 1 178 ? -11.920 -12.852 12.858 1.00 93.50 178 ASP A C 1
ATOM 1438 O O . ASP A 1 178 ? -12.606 -13.648 12.220 1.00 93.50 178 ASP A O 1
ATOM 1442 N N . LEU A 1 179 ? -11.432 -11.724 12.343 1.00 95.25 179 LEU A N 1
ATOM 1443 C CA . LEU A 1 179 ? -11.430 -11.401 10.928 1.00 95.25 179 LEU A CA 1
ATOM 1444 C C . LEU A 1 179 ? -10.343 -10.373 10.598 1.00 95.25 179 LEU A C 1
ATOM 1446 O O . LEU A 1 179 ? -9.922 -9.594 11.455 1.00 95.25 179 LEU A O 1
ATOM 1450 N N . ILE A 1 180 ? -9.921 -10.358 9.343 1.00 98.44 180 ILE A N 1
ATOM 1451 C CA . ILE A 1 180 ? -8.933 -9.425 8.803 1.00 98.44 180 ILE A CA 1
ATOM 1452 C C . ILE A 1 180 ? -9.569 -8.706 7.615 1.00 98.44 180 ILE A C 1
ATOM 1454 O O . ILE A 1 180 ? -10.308 -9.311 6.842 1.00 98.44 180 ILE A O 1
ATOM 1458 N N . TYR A 1 181 ? -9.292 -7.418 7.477 1.00 98.44 181 TYR A N 1
ATOM 1459 C CA . TYR A 1 181 ? -9.561 -6.655 6.266 1.00 98.44 181 TYR A CA 1
ATOM 1460 C C . TYR A 1 181 ? -8.232 -6.289 5.619 1.00 98.44 181 TYR A C 1
ATOM 1462 O O . TYR A 1 181 ? -7.324 -5.836 6.315 1.00 98.44 181 TYR A O 1
ATOM 1470 N N . ILE A 1 182 ? -8.142 -6.516 4.311 1.00 98.62 182 ILE A N 1
ATOM 1471 C CA . ILE A 1 182 ? -7.030 -6.059 3.482 1.00 98.62 182 ILE A CA 1
ATOM 1472 C C . ILE A 1 182 ? -7.612 -5.106 2.448 1.00 98.62 182 ILE A C 1
ATOM 1474 O O . ILE A 1 182 ? -8.520 -5.477 1.701 1.00 98.62 182 ILE A O 1
ATOM 1478 N N . SER A 1 183 ? -7.113 -3.878 2.452 1.00 97.94 183 SER A N 1
ATOM 1479 C CA . SER A 1 183 ? -7.635 -2.783 1.644 1.00 97.94 183 SER A CA 1
ATOM 1480 C C . SER A 1 183 ? -7.360 -2.956 0.157 1.00 97.94 183 SER A C 1
ATOM 1482 O O . SER A 1 183 ? -8.279 -2.815 -0.645 1.00 97.94 183 SER A O 1
ATOM 1484 N N . HIS A 1 184 ? -6.128 -3.285 -0.217 1.00 96.38 184 HIS A N 1
ATOM 1485 C CA . HIS A 1 184 ? -5.722 -3.441 -1.609 1.00 96.38 184 HIS A CA 1
ATOM 1486 C C . HIS A 1 184 ? -4.454 -4.297 -1.722 1.00 96.38 184 HIS A C 1
ATOM 1488 O O . HIS A 1 184 ? -3.987 -4.887 -0.748 1.00 96.38 184 HIS A O 1
ATOM 1494 N N . MET A 1 185 ? -3.947 -4.447 -2.945 1.00 94.75 185 MET A N 1
ATOM 1495 C CA . MET A 1 185 ? -2.919 -5.431 -3.292 1.00 94.75 185 MET A CA 1
ATOM 1496 C C . MET A 1 185 ? -1.469 -4.968 -3.128 1.00 94.75 185 MET A C 1
ATOM 1498 O O . MET A 1 185 ? -0.564 -5.782 -3.331 1.00 94.75 185 MET A O 1
ATOM 1502 N N . HIS A 1 186 ? -1.223 -3.699 -2.796 1.00 95.88 186 HIS A N 1
ATOM 1503 C CA . HIS A 1 186 ? 0.141 -3.223 -2.573 1.00 95.88 186 HIS A CA 1
ATOM 1504 C C . HIS A 1 186 ? 0.746 -3.857 -1.323 1.00 95.88 186 HIS A C 1
ATOM 1506 O O . HIS A 1 186 ? 0.062 -4.154 -0.346 1.00 95.88 186 HIS A O 1
ATOM 1512 N N . SER A 1 187 ? 2.043 -4.144 -1.382 1.00 96.69 187 SER A N 1
ATOM 1513 C CA . SER A 1 187 ? 2.736 -5.026 -0.429 1.00 96.69 187 SER A CA 1
ATOM 1514 C C . SER A 1 187 ? 2.883 -4.475 0.996 1.00 96.69 187 SER A C 1
ATOM 1516 O O . SER A 1 187 ? 3.148 -5.243 1.919 1.00 96.69 187 SER A O 1
ATOM 1518 N N . ASP A 1 188 ? 2.697 -3.172 1.186 1.00 97.31 188 ASP A N 1
ATOM 1519 C CA . ASP A 1 188 ? 2.617 -2.489 2.481 1.00 97.31 188 ASP A CA 1
ATOM 1520 C C . ASP A 1 188 ? 1.248 -2.643 3.170 1.00 97.31 188 ASP A C 1
ATOM 1522 O O . ASP A 1 188 ? 1.136 -2.409 4.377 1.00 97.31 188 ASP A O 1
ATOM 1526 N N . HIS A 1 189 ? 0.244 -3.149 2.445 1.00 98.00 189 HIS A N 1
ATOM 1527 C CA . HIS A 1 189 ? -1.074 -3.535 2.965 1.00 98.00 189 HIS A CA 1
ATOM 1528 C C . HIS A 1 189 ? -1.313 -5.054 2.871 1.00 98.00 189 HIS A C 1
ATOM 1530 O O . HIS A 1 189 ? -1.830 -5.678 3.803 1.00 98.00 189 HIS A O 1
ATOM 1536 N N . LEU A 1 190 ? -0.869 -5.669 1.770 1.00 97.62 190 LEU A N 1
ATOM 1537 C CA . LEU A 1 190 ? -0.874 -7.102 1.472 1.00 97.62 190 LEU A CA 1
ATOM 1538 C C . LEU A 1 190 ? 0.548 -7.684 1.589 1.00 97.62 190 LEU A C 1
ATOM 1540 O O . LEU A 1 190 ? 1.187 -8.076 0.611 1.00 97.62 190 LEU A O 1
ATOM 1544 N N . SER A 1 191 ? 1.063 -7.766 2.816 1.00 97.44 191 SER A N 1
ATOM 1545 C CA . SER A 1 191 ? 2.414 -8.283 3.068 1.00 97.44 191 SER A CA 1
ATOM 1546 C C . SER A 1 191 ? 2.463 -9.815 3.002 1.00 97.44 191 SER A C 1
ATOM 1548 O O . SER A 1 191 ? 2.163 -10.507 3.978 1.00 97.44 191 SER A O 1
ATOM 1550 N N . TYR A 1 192 ? 2.909 -10.374 1.873 1.00 96.62 192 TYR A N 1
ATOM 1551 C CA . TYR A 1 192 ? 3.128 -11.822 1.741 1.00 96.62 192 TYR A CA 1
ATOM 1552 C C . TYR A 1 192 ? 4.097 -12.417 2.785 1.00 96.62 192 TYR A C 1
ATOM 1554 O O . TYR A 1 192 ? 3.783 -13.493 3.299 1.00 96.62 192 TYR A O 1
ATOM 1562 N N . PRO A 1 193 ? 5.204 -11.757 3.193 1.00 95.81 193 PRO A N 1
ATOM 1563 C CA . PRO A 1 193 ? 6.035 -12.234 4.305 1.00 95.81 193 PRO A CA 1
ATOM 1564 C C . PRO A 1 193 ? 5.255 -12.406 5.621 1.00 95.81 193 PRO A C 1
ATOM 1566 O O . PRO A 1 193 ? 5.376 -13.429 6.306 1.00 95.81 193 PRO A O 1
ATOM 1569 N N . THR A 1 194 ? 4.391 -11.440 5.946 1.00 97.81 194 THR A N 1
ATOM 1570 C CA . THR A 1 194 ? 3.521 -11.506 7.130 1.00 97.81 194 THR A CA 1
ATOM 1571 C C . THR A 1 194 ? 2.471 -12.612 6.976 1.00 97.81 194 THR A C 1
ATOM 1573 O O . THR A 1 194 ? 2.285 -13.438 7.874 1.00 97.81 194 THR A O 1
ATOM 1576 N N . LEU A 1 195 ? 1.819 -12.691 5.813 1.00 98.06 195 LEU A N 1
ATOM 1577 C CA . LEU A 1 195 ? 0.772 -13.676 5.539 1.00 98.06 195 LEU A CA 1
ATOM 1578 C C . LEU A 1 195 ? 1.292 -15.114 5.465 1.00 98.06 195 LEU A C 1
ATOM 1580 O O . LEU A 1 195 ? 0.582 -16.035 5.864 1.00 98.06 195 LEU A O 1
ATOM 1584 N N . LYS A 1 196 ? 2.537 -15.329 5.032 1.00 96.44 196 LYS A N 1
ATOM 1585 C CA . LYS A 1 196 ? 3.191 -16.643 5.080 1.00 96.44 196 LYS A CA 1
ATOM 1586 C C . LYS A 1 196 ? 3.278 -17.146 6.518 1.00 96.44 196 LYS A C 1
ATOM 1588 O O . LYS A 1 196 ? 2.848 -18.265 6.797 1.00 96.44 196 LYS A O 1
ATOM 1593 N N . SER A 1 197 ? 3.705 -16.285 7.442 1.00 95.19 197 SER A N 1
ATOM 1594 C CA . SER A 1 197 ? 3.747 -16.590 8.879 1.00 95.19 197 SER A CA 1
ATOM 1595 C C . SER A 1 197 ? 2.350 -16.842 9.465 1.00 95.19 197 SER A C 1
ATOM 1597 O O . SER A 1 197 ? 2.162 -17.775 10.248 1.00 95.19 197 SER A O 1
ATOM 1599 N N . LEU A 1 198 ? 1.346 -16.061 9.045 1.00 97.19 198 LEU A N 1
ATOM 1600 C CA . LEU A 1 198 ? -0.051 -16.255 9.450 1.00 97.19 198 LEU A CA 1
ATOM 1601 C C . LEU A 1 198 ? -0.604 -17.596 8.967 1.00 97.19 198 LEU A C 1
ATOM 1603 O O . LEU A 1 198 ? -1.143 -18.353 9.770 1.00 97.19 198 LEU A O 1
ATOM 1607 N N . SER A 1 199 ? -0.445 -17.913 7.682 1.00 96.81 199 SER A N 1
ATOM 1608 C CA . SER A 1 199 ? -0.983 -19.137 7.077 1.00 96.81 199 SER A CA 1
ATOM 1609 C C . SER A 1 199 ? -0.401 -20.415 7.684 1.00 96.81 199 SER A C 1
ATOM 1611 O O . SER A 1 199 ? -1.104 -21.415 7.783 1.00 96.81 199 SER A O 1
ATOM 1613 N N . ALA A 1 200 ? 0.838 -20.368 8.183 1.00 94.94 200 ALA A N 1
ATOM 1614 C CA . ALA A 1 200 ? 1.445 -21.484 8.904 1.00 94.94 200 ALA A CA 1
ATOM 1615 C C . ALA A 1 200 ? 0.766 -21.783 10.257 1.00 94.94 200 ALA A C 1
ATOM 1617 O O . ALA A 1 200 ? 0.854 -22.905 10.750 1.00 94.94 200 ALA A O 1
ATOM 1618 N N . THR A 1 201 ? 0.092 -20.797 10.862 1.00 93.94 201 THR A N 1
ATOM 1619 C CA . THR A 1 201 ? -0.516 -20.920 12.201 1.00 93.94 201 THR A CA 1
ATOM 1620 C C . THR A 1 201 ? -2.043 -20.948 12.159 1.00 93.94 201 THR A C 1
ATOM 1622 O O . THR A 1 201 ? -2.674 -21.711 12.888 1.00 93.94 201 THR A O 1
ATOM 1625 N N . ARG A 1 202 ? -2.650 -20.097 11.327 1.00 95.31 202 ARG A N 1
ATOM 1626 C CA . ARG A 1 202 ? -4.098 -19.902 11.229 1.00 95.31 202 ARG A CA 1
ATOM 1627 C C . ARG A 1 202 ? -4.536 -19.661 9.776 1.00 95.31 202 ARG A C 1
ATOM 1629 O O . ARG A 1 202 ? -4.916 -18.545 9.420 1.00 95.31 202 ARG A O 1
ATOM 1636 N N . PRO A 1 203 ? -4.497 -20.697 8.922 1.00 95.94 203 PRO A N 1
ATOM 1637 C CA . PRO A 1 203 ? -4.867 -20.582 7.509 1.00 95.94 203 PRO A CA 1
ATOM 1638 C C . PRO A 1 203 ? -6.369 -20.338 7.274 1.00 95.94 203 PRO A C 1
ATOM 1640 O O . PRO A 1 203 ? -6.774 -20.012 6.159 1.00 95.94 203 PRO A O 1
ATOM 1643 N N . ASP A 1 204 ? -7.211 -20.526 8.291 1.00 96.06 204 ASP A N 1
ATOM 1644 C CA . ASP A 1 204 ? -8.678 -20.475 8.236 1.00 96.06 204 ASP A CA 1
ATOM 1645 C C . ASP A 1 204 ? -9.283 -19.141 8.703 1.00 96.06 204 ASP A C 1
ATOM 1647 O O . ASP A 1 204 ? -10.509 -18.979 8.691 1.00 96.06 204 ASP A O 1
ATOM 1651 N N . VAL A 1 205 ? -8.450 -18.177 9.120 1.00 95.56 205 VAL A N 1
ATOM 1652 C CA . VAL A 1 205 ? -8.930 -16.856 9.547 1.00 95.56 205 VAL A CA 1
ATOM 1653 C C . VAL A 1 205 ? -9.724 -16.184 8.416 1.00 95.56 205 VAL A C 1
ATOM 1655 O O . VAL A 1 205 ? -9.226 -16.108 7.294 1.00 95.56 205 VAL A O 1
ATOM 1658 N N . PRO A 1 206 ? -10.953 -15.695 8.675 1.00 96.25 206 PRO A N 1
ATOM 1659 C CA . PRO A 1 206 ? -11.721 -14.964 7.674 1.00 96.25 206 PRO A CA 1
ATOM 1660 C C . PRO A 1 206 ? -11.007 -13.676 7.258 1.00 96.25 206 PRO A C 1
ATOM 1662 O O . PRO A 1 206 ? -10.806 -12.780 8.079 1.00 96.25 206 PRO A O 1
ATOM 1665 N N . ILE A 1 207 ? -10.665 -13.565 5.981 1.00 98.19 207 ILE A N 1
ATOM 1666 C CA . ILE A 1 207 ? -10.107 -12.353 5.377 1.00 98.19 207 ILE A CA 1
ATOM 1667 C C . ILE A 1 207 ? -11.160 -11.762 4.446 1.00 98.19 207 ILE A C 1
ATOM 1669 O O . ILE A 1 207 ? -11.763 -12.499 3.670 1.00 98.19 207 ILE A O 1
ATOM 1673 N N . TYR A 1 208 ? -11.382 -10.453 4.517 1.00 97.88 208 TYR A N 1
ATOM 1674 C CA . TYR A 1 208 ? -12.323 -9.723 3.673 1.00 97.88 208 TYR A CA 1
ATOM 1675 C C . TYR A 1 208 ? -11.597 -8.701 2.805 1.00 97.88 208 TYR A C 1
ATOM 1677 O O . TYR A 1 208 ? -10.778 -7.932 3.310 1.00 97.88 208 TYR A O 1
ATOM 1685 N N . VAL A 1 209 ? -11.938 -8.685 1.519 1.00 97.94 209 VAL A N 1
ATOM 1686 C CA . VAL A 1 209 ? -11.400 -7.762 0.508 1.00 97.94 209 VAL A CA 1
ATOM 1687 C C . VAL A 1 209 ? -12.524 -7.241 -0.385 1.00 97.94 209 VAL A C 1
ATOM 1689 O O . VAL A 1 209 ? -13.575 -7.879 -0.497 1.00 97.94 209 VAL A O 1
ATOM 1692 N N . GLY A 1 210 ? -12.322 -6.082 -1.008 1.00 96.12 210 GLY A N 1
ATOM 1693 C CA . GLY A 1 210 ? -13.255 -5.551 -2.003 1.00 96.12 210 GLY A CA 1
ATOM 1694 C C . GLY A 1 210 ? -13.217 -6.318 -3.328 1.00 96.12 210 GLY A C 1
ATOM 1695 O O . GLY A 1 210 ? -12.204 -6.919 -3.678 1.00 96.12 210 GLY A O 1
ATOM 1696 N N . ASP A 1 211 ? -14.328 -6.284 -4.062 1.00 94.25 211 ASP A N 1
ATOM 1697 C CA . ASP A 1 211 ? -14.466 -6.847 -5.414 1.00 94.25 211 ASP A CA 1
ATOM 1698 C C . ASP A 1 211 ? -13.872 -5.907 -6.481 1.00 94.25 211 ASP A C 1
ATOM 1700 O O . ASP A 1 211 ? -14.581 -5.266 -7.259 1.00 94.25 211 ASP A O 1
ATOM 1704 N N . THR A 1 212 ? -12.551 -5.743 -6.437 1.00 92.69 212 THR A N 1
ATOM 1705 C CA . THR A 1 212 ? -11.773 -4.916 -7.366 1.00 92.69 212 THR A CA 1
ATOM 1706 C C . THR A 1 212 ? -11.587 -5.617 -8.716 1.00 92.69 212 THR A C 1
ATOM 1708 O O . THR A 1 212 ? -11.537 -6.844 -8.794 1.00 92.69 212 THR A O 1
ATOM 1711 N N . SER A 1 213 ? -11.447 -4.852 -9.806 1.00 89.94 213 SER A N 1
ATOM 1712 C CA . SER A 1 213 ? -11.260 -5.435 -11.149 1.00 89.94 213 SER A CA 1
ATOM 1713 C C . SER A 1 213 ? -9.948 -6.213 -11.283 1.00 89.94 213 SER A C 1
ATOM 1715 O O . SER A 1 213 ? -9.905 -7.214 -12.001 1.00 89.94 213 SER A O 1
ATOM 1717 N N . ARG A 1 214 ? -8.895 -5.797 -10.566 1.00 90.12 214 ARG A N 1
ATOM 1718 C CA . ARG A 1 214 ? -7.706 -6.614 -10.324 1.00 90.12 214 ARG A CA 1
ATOM 1719 C C . ARG A 1 214 ? -7.851 -7.293 -8.958 1.00 90.12 214 ARG A C 1
ATOM 1721 O O . ARG A 1 214 ? -7.868 -6.587 -7.950 1.00 90.12 214 ARG A O 1
ATOM 1728 N N . PRO A 1 215 ? -7.959 -8.633 -8.877 1.00 92.56 215 PRO A N 1
ATOM 1729 C CA . PRO A 1 215 ? -8.165 -9.312 -7.601 1.00 92.56 215 PRO A CA 1
ATOM 1730 C C . PRO A 1 215 ? -7.043 -9.019 -6.599 1.00 92.56 215 PRO A C 1
ATOM 1732 O O . PRO A 1 215 ? -5.868 -9.178 -6.927 1.00 92.56 215 PRO A O 1
ATOM 1735 N N . VAL A 1 216 ? -7.395 -8.681 -5.354 1.00 94.81 216 VAL A N 1
ATOM 1736 C CA . VAL A 1 216 ? -6.407 -8.359 -4.304 1.00 94.81 216 VAL A CA 1
ATOM 1737 C C . VAL A 1 216 ? -5.356 -9.469 -4.148 1.00 94.81 216 VAL A C 1
ATOM 1739 O O . VAL A 1 216 ? -4.155 -9.220 -4.146 1.00 94.81 216 VAL A O 1
ATOM 1742 N N . PHE A 1 217 ? -5.805 -10.725 -4.116 1.00 94.56 217 PHE A N 1
ATOM 1743 C CA . PHE A 1 217 ? -4.967 -11.917 -3.953 1.00 94.56 217 PHE A CA 1
ATOM 1744 C C . PHE A 1 217 ? -4.514 -12.556 -5.278 1.00 94.56 217 PHE A C 1
ATOM 1746 O O . PHE A 1 217 ? -4.350 -13.772 -5.360 1.00 94.56 217 PHE A O 1
ATOM 1753 N N . TRP A 1 218 ? -4.291 -11.770 -6.334 1.00 90.31 218 TRP A N 1
ATOM 1754 C CA . TRP A 1 218 ? -3.912 -12.310 -7.649 1.00 90.31 218 TRP A CA 1
ATOM 1755 C C . TRP A 1 218 ? -2.562 -13.058 -7.675 1.00 90.31 218 TRP A C 1
ATOM 1757 O O . TRP A 1 218 ? -2.341 -13.887 -8.553 1.00 90.31 218 TRP A O 1
ATOM 1767 N N . MET A 1 219 ? -1.676 -12.813 -6.701 1.00 90.00 219 MET A N 1
ATOM 1768 C CA . MET A 1 219 ? -0.377 -13.496 -6.563 1.00 90.00 219 MET A CA 1
ATOM 1769 C C . MET A 1 219 ? -0.381 -14.637 -5.536 1.00 90.00 219 MET A C 1
ATOM 1771 O O . MET A 1 219 ? 0.677 -15.205 -5.254 1.00 90.00 219 MET A O 1
ATOM 1775 N N . LEU A 1 220 ? -1.545 -15.006 -4.986 1.00 91.75 220 LEU A N 1
ATOM 1776 C CA . LEU A 1 220 ? -1.629 -15.975 -3.891 1.00 91.75 220 LEU A CA 1
ATOM 1777 C C . LEU A 1 220 ? -0.961 -17.312 -4.247 1.00 91.75 220 LEU A C 1
ATOM 1779 O O . LEU A 1 220 ? -0.098 -17.774 -3.503 1.00 91.75 220 LEU A O 1
ATOM 1783 N N . GLU A 1 221 ? -1.266 -17.878 -5.416 1.00 87.19 221 GLU A N 1
ATOM 1784 C CA . GLU A 1 221 ? -0.708 -19.166 -5.862 1.00 87.19 221 GLU A CA 1
ATOM 1785 C C . GLU A 1 221 ? 0.827 -19.158 -5.961 1.00 87.19 221 GLU A C 1
ATOM 1787 O O . GLU A 1 221 ? 1.483 -20.143 -5.625 1.00 87.19 221 GLU A O 1
ATOM 1792 N N . LYS A 1 222 ? 1.419 -18.027 -6.362 1.00 85.81 222 LYS A N 1
ATOM 1793 C CA . LYS A 1 222 ? 2.875 -17.866 -6.523 1.00 85.81 222 LYS A CA 1
ATOM 1794 C C . LYS A 1 222 ? 3.595 -17.510 -5.220 1.00 85.81 222 LYS A C 1
ATOM 1796 O O . LYS A 1 222 ? 4.806 -17.681 -5.121 1.00 85.81 222 LYS A O 1
ATOM 1801 N N . SER A 1 223 ? 2.865 -17.029 -4.217 1.00 88.12 223 SER A N 1
ATOM 1802 C CA . SER A 1 223 ? 3.428 -16.509 -2.964 1.00 88.12 223 SER A CA 1
ATOM 1803 C C . SER A 1 223 ? 3.773 -17.565 -1.909 1.00 88.12 223 SER A C 1
ATOM 1805 O O . SER A 1 223 ? 4.333 -17.229 -0.866 1.00 88.12 223 SER A O 1
ATOM 1807 N N . GLN A 1 224 ? 3.427 -18.838 -2.145 1.00 88.94 224 GLN A N 1
ATOM 1808 C CA . GLN A 1 224 ? 3.556 -19.939 -1.173 1.00 88.94 224 GLN A CA 1
ATOM 1809 C C . GLN A 1 224 ? 2.703 -19.768 0.101 1.00 88.94 224 GLN A C 1
ATOM 1811 O O . GLN A 1 224 ? 2.879 -20.512 1.068 1.00 88.94 224 GLN A O 1
ATOM 1816 N N . VAL A 1 225 ? 1.782 -18.802 0.119 1.00 95.06 225 VAL A N 1
ATOM 1817 C CA . VAL A 1 225 ? 0.846 -18.562 1.221 1.00 95.06 225 VAL A CA 1
ATOM 1818 C C . VAL A 1 225 ? -0.378 -19.465 1.066 1.00 95.06 225 VAL A C 1
ATOM 1820 O O . VAL A 1 225 ? -0.970 -19.544 -0.007 1.00 95.06 225 VAL A O 1
ATOM 1823 N N . GLN A 1 226 ? -0.781 -20.135 2.150 1.00 94.81 226 GLN A N 1
ATOM 1824 C CA . GLN A 1 226 ? -1.903 -21.083 2.149 1.00 94.81 226 GLN A CA 1
ATOM 1825 C C . GLN A 1 226 ? -3.073 -20.554 2.986 1.00 94.81 226 GLN A C 1
ATOM 1827 O O . GLN A 1 226 ? -3.218 -20.881 4.161 1.00 94.81 226 GLN A O 1
ATOM 1832 N N . LEU A 1 227 ? -3.912 -19.713 2.385 1.00 95.69 227 LEU A N 1
ATOM 1833 C CA . LEU A 1 227 ? -5.122 -19.181 3.018 1.00 95.69 227 LEU A CA 1
ATOM 1834 C C . LEU A 1 227 ? -6.357 -19.908 2.484 1.00 95.69 227 LEU A C 1
ATOM 1836 O O . LEU A 1 227 ? -6.475 -20.147 1.287 1.00 95.69 227 LEU A O 1
ATOM 1840 N N . THR A 1 228 ? -7.286 -20.249 3.374 1.00 95.44 228 THR A N 1
ATOM 1841 C CA . THR A 1 228 ? -8.457 -21.088 3.051 1.00 95.44 228 THR A CA 1
ATOM 1842 C C . THR A 1 228 ? -9.792 -20.352 3.162 1.00 95.44 228 THR A C 1
ATOM 1844 O O . THR A 1 228 ? -10.833 -20.923 2.849 1.00 95.44 228 THR A O 1
ATOM 1847 N N . ASN A 1 229 ? -9.783 -19.088 3.600 1.00 96.44 229 ASN A N 1
ATOM 1848 C CA . ASN A 1 229 ? -10.996 -18.339 3.936 1.00 96.44 229 ASN A CA 1
ATOM 1849 C C . ASN A 1 229 ? -10.915 -16.860 3.512 1.00 96.44 229 ASN A C 1
ATOM 1851 O O . ASN A 1 229 ? -10.972 -15.945 4.337 1.00 96.44 229 ASN A O 1
ATOM 1855 N N . ILE A 1 230 ? -10.757 -16.631 2.207 1.00 97.25 230 ILE A N 1
ATOM 1856 C CA . ILE A 1 230 ? -10.778 -15.294 1.598 1.00 97.25 230 ILE A CA 1
ATOM 1857 C C . ILE A 1 230 ? -12.195 -15.005 1.091 1.00 97.25 230 ILE A C 1
ATOM 1859 O O . ILE A 1 230 ? -12.764 -15.781 0.328 1.00 97.25 230 ILE A O 1
ATOM 1863 N N . ASN A 1 231 ? -12.756 -13.877 1.517 1.00 96.88 231 ASN A N 1
ATOM 1864 C CA . ASN A 1 231 ? -14.116 -13.442 1.234 1.00 96.88 231 ASN A CA 1
ATOM 1865 C C . ASN A 1 231 ? -14.060 -12.138 0.429 1.00 96.88 231 ASN A C 1
ATOM 1867 O O . ASN A 1 231 ? -13.779 -11.071 0.976 1.00 96.88 231 ASN A O 1
ATOM 1871 N N . VAL A 1 232 ? -14.337 -12.227 -0.869 1.00 97.06 232 VAL A N 1
ATOM 1872 C CA . VAL A 1 232 ? -14.495 -11.054 -1.740 1.00 97.06 232 VAL A CA 1
ATOM 1873 C C . VAL A 1 232 ? -15.916 -10.522 -1.574 1.00 97.06 232 VAL A C 1
ATOM 1875 O O . VAL A 1 232 ? -16.875 -11.290 -1.684 1.00 97.06 232 VAL A O 1
ATOM 1878 N N . VAL A 1 233 ? -16.069 -9.233 -1.264 1.00 95.62 233 VAL A N 1
ATOM 1879 C CA . VAL A 1 233 ? -17.383 -8.629 -0.996 1.00 95.62 233 VAL A CA 1
ATOM 1880 C C . VAL A 1 233 ? -17.666 -7.428 -1.902 1.00 95.62 233 VAL A C 1
ATOM 1882 O O . VAL A 1 233 ? -16.759 -6.651 -2.204 1.00 95.62 233 VAL A O 1
ATOM 1885 N N . PRO A 1 234 ? -18.934 -7.228 -2.310 1.00 95.12 234 PRO A N 1
ATOM 1886 C CA . PRO A 1 234 ? -19.303 -6.117 -3.177 1.00 95.12 234 PRO A CA 1
ATOM 1887 C C . PRO A 1 234 ? -19.200 -4.769 -2.455 1.00 95.12 234 PRO A C 1
ATOM 1889 O O . PRO A 1 234 ? -19.488 -4.651 -1.257 1.00 95.12 234 PRO A O 1
ATOM 1892 N N . PHE A 1 235 ? -18.864 -3.729 -3.217 1.00 95.56 235 PHE A N 1
ATOM 1893 C CA . PHE A 1 235 ? -18.778 -2.362 -2.710 1.00 95.56 235 PHE A CA 1
ATOM 1894 C C . PHE A 1 235 ? -20.135 -1.805 -2.275 1.00 95.56 235 PHE A C 1
ATOM 1896 O O . PHE A 1 235 ? -21.164 -2.047 -2.904 1.00 95.56 235 PHE A O 1
ATOM 1903 N N . GLY A 1 236 ? -20.140 -1.004 -1.208 1.00 94.00 236 GLY A N 1
ATOM 1904 C CA . GLY A 1 236 ? -21.334 -0.282 -0.760 1.00 94.00 236 GLY A CA 1
ATOM 1905 C C . GLY A 1 236 ? -22.403 -1.160 -0.100 1.00 94.00 236 GLY A C 1
ATOM 1906 O O . GLY A 1 236 ? -23.502 -0.678 0.178 1.00 94.00 236 GLY A O 1
ATOM 1907 N N . ILE A 1 237 ? -22.101 -2.434 0.176 1.00 93.69 237 ILE A N 1
ATOM 1908 C CA . ILE A 1 237 ? -23.020 -3.376 0.819 1.00 93.69 237 ILE A CA 1
ATOM 1909 C C . ILE A 1 237 ? -22.553 -3.682 2.242 1.00 93.69 237 ILE A C 1
ATOM 1911 O O . ILE A 1 237 ? -21.410 -4.078 2.471 1.00 93.69 237 ILE A O 1
ATOM 1915 N N . TRP A 1 238 ? -23.467 -3.536 3.205 1.00 92.44 238 TRP A N 1
ATOM 1916 C CA . TRP A 1 238 ? -23.218 -3.913 4.594 1.00 92.44 238 TRP A CA 1
ATOM 1917 C C . TRP A 1 238 ? -23.037 -5.424 4.727 1.00 92.44 238 TRP A C 1
ATOM 1919 O O . TRP A 1 238 ? -23.983 -6.198 4.571 1.00 92.44 238 TRP A O 1
ATOM 1929 N N . GLN A 1 239 ? -21.835 -5.820 5.114 1.00 90.19 239 GLN A N 1
ATOM 1930 C CA . GLN A 1 239 ? -21.499 -7.162 5.541 1.00 90.19 239 GLN A CA 1
ATOM 1931 C C . GLN A 1 239 ? -21.821 -7.292 7.025 1.00 90.19 239 GLN A C 1
ATOM 1933 O O . GLN A 1 239 ? -21.278 -6.579 7.873 1.00 90.19 239 GLN A O 1
ATOM 1938 N N . ASN A 1 240 ? -22.736 -8.200 7.352 1.00 81.56 240 ASN A N 1
ATOM 1939 C CA . ASN A 1 240 ? -22.986 -8.561 8.738 1.00 81.56 240 ASN A CA 1
ATOM 1940 C C . ASN A 1 240 ? -22.018 -9.681 9.097 1.00 81.56 240 ASN A C 1
ATOM 1942 O O . ASN A 1 240 ? -22.184 -10.807 8.629 1.00 81.56 240 ASN A O 1
ATOM 1946 N N . ALA A 1 241 ? -21.051 -9.404 9.969 1.00 63.16 241 ALA A N 1
ATOM 1947 C CA . ALA A 1 241 ? -20.332 -10.471 10.645 1.00 63.16 241 ALA A CA 1
ATOM 1948 C C . ALA A 1 241 ? -21.317 -11.079 11.656 1.00 63.16 241 ALA A C 1
ATOM 1950 O O . ALA A 1 241 ? -21.396 -10.643 12.805 1.00 63.16 241 ALA A O 1
ATOM 1951 N N . LEU A 1 242 ? -22.172 -11.998 11.185 1.00 51.78 242 LEU A N 1
ATOM 1952 C CA . LEU A 1 242 ? -23.273 -12.581 11.949 1.00 51.78 242 LEU A CA 1
ATOM 1953 C C . LEU A 1 242 ? -22.739 -13.181 13.252 1.00 51.78 242 LEU A C 1
ATOM 1955 O O . LEU A 1 242 ? -22.210 -14.288 13.300 1.00 51.78 242 LEU A O 1
ATOM 1959 N N . LEU A 1 243 ? -22.926 -12.448 14.342 1.00 46.84 243 LEU A N 1
ATOM 1960 C CA . LEU A 1 243 ? -22.894 -13.010 15.677 1.00 46.84 243 LEU A CA 1
ATOM 1961 C C . LEU A 1 243 ? -24.270 -13.620 15.917 1.00 46.84 243 LEU A C 1
ATOM 1963 O O . LEU A 1 243 ? -25.279 -12.923 15.812 1.00 46.84 243 LEU A O 1
ATOM 1967 N N . GLU A 1 244 ? -24.321 -14.909 16.252 1.00 40.91 244 GLU A N 1
ATOM 1968 C CA . GLU A 1 244 ? -25.543 -15.559 16.724 1.00 40.91 244 GLU A CA 1
ATOM 1969 C C . GLU A 1 244 ? -26.161 -14.752 17.882 1.00 40.91 244 GLU A C 1
ATOM 1971 O O . GLU A 1 244 ? -25.772 -14.874 19.047 1.00 40.91 244 GLU A O 1
ATOM 1976 N N . CYS A 1 245 ? -27.143 -13.908 17.572 1.00 38.34 245 CYS A N 1
ATOM 1977 C CA . CYS A 1 245 ? -27.857 -13.097 18.544 1.00 38.34 245 CYS A CA 1
ATOM 1978 C C . CYS A 1 245 ? -29.361 -13.350 18.367 1.00 38.34 245 CYS A C 1
ATOM 1980 O O . CYS A 1 245 ? -29.967 -12.836 17.430 1.00 38.34 245 CYS A O 1
ATOM 1982 N N . PRO A 1 246 ? -30.004 -14.133 19.254 1.00 39.34 246 PRO A N 1
ATOM 1983 C CA . PRO A 1 246 ? -31.413 -14.512 19.121 1.00 39.34 246 PRO A CA 1
ATOM 1984 C C . PRO A 1 246 ? -32.373 -13.387 19.572 1.00 39.34 246 PRO A C 1
ATOM 1986 O O . PRO A 1 246 ? -33.278 -13.624 20.368 1.00 39.34 246 PRO A O 1
ATOM 1989 N N . SER A 1 247 ? -32.164 -12.131 19.151 1.00 42.69 247 SER A N 1
ATOM 1990 C CA . SER A 1 247 ? -32.986 -10.982 19.579 1.00 42.69 247 SER A CA 1
ATOM 1991 C C . SER A 1 247 ? -33.263 -9.993 18.435 1.00 42.69 247 SER A C 1
ATOM 1993 O O . SER A 1 247 ? -32.333 -9.657 17.710 1.00 42.69 247 SER A O 1
ATOM 1995 N N . PRO A 1 248 ? -34.488 -9.438 18.321 1.00 38.00 248 PRO A N 1
ATOM 1996 C CA . PRO A 1 248 ? -34.933 -8.618 17.184 1.00 38.00 248 PRO A CA 1
ATOM 1997 C C . PRO A 1 248 ? -34.481 -7.141 17.219 1.00 38.00 248 PRO A C 1
ATOM 1999 O O . PRO A 1 248 ? -35.099 -6.294 16.590 1.00 38.00 248 PRO A O 1
ATOM 2002 N N . VAL A 1 249 ? -33.401 -6.808 17.936 1.00 41.69 249 VAL A N 1
ATOM 2003 C CA . VAL A 1 249 ? -32.746 -5.488 17.834 1.00 41.69 249 VAL A CA 1
ATOM 2004 C C . VAL A 1 249 ? -31.311 -5.753 17.399 1.00 41.69 249 VAL A C 1
ATOM 2006 O O . VAL A 1 249 ? -30.436 -6.030 18.219 1.00 41.69 249 VAL A O 1
ATOM 2009 N N . VAL A 1 250 ? -31.128 -5.789 16.084 1.00 48.69 250 VAL A N 1
ATOM 2010 C CA . VAL A 1 250 ? -29.894 -6.159 15.389 1.00 48.69 250 VAL A CA 1
ATOM 2011 C C . VAL A 1 250 ? -29.122 -4.886 15.077 1.00 48.69 250 VAL A C 1
ATOM 2013 O O . VAL A 1 250 ? -29.552 -4.177 14.183 1.00 48.69 250 VAL A O 1
ATOM 2016 N N . ILE A 1 251 ? -28.012 -4.625 15.781 1.00 50.69 251 ILE A N 1
ATOM 2017 C CA . ILE A 1 251 ? -26.731 -4.219 15.165 1.00 50.69 251 ILE A CA 1
ATOM 2018 C C . ILE A 1 251 ? -25.597 -4.736 16.068 1.00 50.69 251 ILE A C 1
ATOM 2020 O O . ILE A 1 251 ? -25.250 -4.143 17.094 1.00 50.69 251 ILE A O 1
ATOM 2024 N N . SER A 1 252 ? -25.036 -5.887 15.705 1.00 67.88 252 SER A N 1
ATOM 2025 C CA . SER A 1 252 ? -23.842 -6.477 16.312 1.00 67.88 252 SER A CA 1
ATOM 2026 C C . SER A 1 252 ? -22.815 -6.660 15.201 1.00 67.88 252 SER A C 1
ATOM 2028 O O . SER A 1 252 ? -23.037 -7.519 14.364 1.00 67.88 252 SER A O 1
ATOM 2030 N N . LEU A 1 253 ? -21.773 -5.825 15.198 1.00 83.50 253 LEU A N 1
ATOM 2031 C CA . LEU A 1 253 ? -20.680 -5.748 14.216 1.00 83.50 253 LEU A CA 1
ATOM 2032 C C . LEU A 1 253 ? -21.090 -5.917 12.740 1.00 83.50 253 LEU A C 1
ATOM 2034 O O . LEU A 1 253 ? -21.316 -7.022 12.252 1.00 83.50 253 LEU A O 1
ATOM 2038 N N . ARG A 1 254 ? -21.077 -4.813 12.002 1.00 90.88 254 ARG A N 1
ATOM 2039 C CA . ARG A 1 254 ? -21.156 -4.822 10.540 1.00 90.88 254 ARG A CA 1
ATOM 2040 C C . ARG A 1 254 ? -20.060 -3.952 9.953 1.00 90.88 254 ARG A C 1
ATOM 2042 O O . ARG A 1 254 ? -19.573 -3.047 10.627 1.00 90.88 254 ARG A O 1
ATOM 2049 N N . PHE A 1 255 ? -19.695 -4.203 8.711 1.00 95.62 255 PHE A N 1
ATOM 2050 C CA . PHE A 1 255 ? -18.765 -3.354 7.981 1.00 95.62 255 PHE A CA 1
ATOM 2051 C C . PHE A 1 255 ? -19.188 -3.216 6.523 1.00 95.62 255 PHE A C 1
ATOM 2053 O O . PHE A 1 255 ? -20.025 -3.973 6.039 1.00 95.62 255 PHE A O 1
ATOM 2060 N N . MET A 1 256 ? -18.644 -2.228 5.834 1.00 95.75 256 MET A N 1
ATOM 2061 C CA . MET A 1 256 ? -18.883 -1.975 4.420 1.00 95.75 256 MET A CA 1
ATOM 2062 C C . MET A 1 256 ? -17.565 -1.566 3.785 1.00 95.75 256 MET A C 1
ATOM 2064 O O . MET A 1 256 ? -16.922 -0.647 4.286 1.00 95.75 256 MET A O 1
ATOM 2068 N N . ILE A 1 257 ? -17.194 -2.233 2.695 1.00 97.44 257 ILE A N 1
ATOM 2069 C CA . ILE A 1 257 ? -16.055 -1.840 1.866 1.00 97.44 257 ILE A CA 1
ATOM 2070 C C . ILE A 1 257 ? -16.572 -0.908 0.767 1.00 97.44 257 ILE A C 1
ATOM 2072 O O . ILE A 1 257 ? -17.637 -1.141 0.189 1.00 97.44 257 ILE A O 1
ATOM 2076 N N . LEU A 1 258 ? -15.847 0.169 0.506 1.00 96.44 258 LEU A N 1
ATOM 2077 C CA . LEU A 1 258 ? -16.126 1.152 -0.532 1.00 96.44 258 LEU A CA 1
ATOM 2078 C C . LEU A 1 258 ? -14.923 1.220 -1.467 1.00 96.44 258 LEU A C 1
ATOM 2080 O O . LEU A 1 258 ? -13.787 1.159 -1.009 1.00 96.44 258 LEU A O 1
ATOM 2084 N N . LYS A 1 259 ? -15.179 1.376 -2.761 1.00 94.25 259 LYS A N 1
ATOM 2085 C CA . LYS A 1 259 ? -14.125 1.605 -3.748 1.00 94.25 259 LYS A CA 1
ATOM 2086 C C . LYS A 1 259 ? -13.611 3.041 -3.700 1.00 94.25 259 LYS A C 1
ATOM 2088 O O . LYS A 1 259 ? -14.368 3.970 -3.371 1.00 94.25 259 LYS A O 1
ATOM 2093 N N . ASP A 1 260 ? -12.360 3.220 -4.099 1.00 93.94 260 ASP A N 1
ATOM 2094 C CA . ASP A 1 260 ? -11.896 4.510 -4.581 1.00 93.94 260 ASP A CA 1
ATOM 2095 C C . ASP A 1 260 ? -12.492 4.823 -5.962 1.00 93.94 260 ASP A C 1
ATOM 2097 O O . ASP A 1 260 ? -12.806 3.934 -6.749 1.00 93.94 260 ASP A O 1
ATOM 2101 N N . GLU A 1 261 ? -12.706 6.101 -6.258 1.00 89.75 261 GLU A N 1
ATOM 2102 C CA . GLU A 1 261 ? -13.143 6.534 -7.592 1.00 89.75 261 GLU A CA 1
ATOM 2103 C C . GLU A 1 261 ? -11.986 7.016 -8.464 1.00 89.75 261 GLU A C 1
ATOM 2105 O O . GLU A 1 261 ? -12.192 7.248 -9.653 1.00 89.75 261 GLU A O 1
ATOM 2110 N N . VAL A 1 262 ? -10.799 7.206 -7.882 1.00 88.00 262 VAL A N 1
ATOM 2111 C CA . VAL A 1 262 ? -9.582 7.536 -8.635 1.00 88.00 262 VAL A CA 1
ATOM 2112 C C . VAL A 1 262 ? -8.860 6.262 -9.054 1.00 88.00 262 VAL A C 1
ATOM 2114 O O . VAL A 1 262 ? -8.549 6.133 -10.233 1.00 88.00 262 VAL A O 1
ATOM 2117 N N . HIS A 1 263 ? -8.703 5.315 -8.123 1.00 85.38 263 HIS A N 1
ATOM 2118 C CA . HIS A 1 263 ? -8.119 3.990 -8.365 1.00 85.38 263 HIS A CA 1
ATOM 2119 C C . HIS A 1 263 ? -9.128 2.850 -8.099 1.00 85.38 263 HIS A C 1
ATOM 2121 O O . HIS A 1 263 ? -8.899 2.008 -7.226 1.00 85.38 263 HIS A O 1
ATOM 2127 N N . PRO A 1 264 ? -10.288 2.811 -8.796 1.00 81.94 264 PRO A N 1
ATOM 2128 C CA . PRO A 1 264 ? -11.351 1.818 -8.561 1.00 81.94 264 PRO A CA 1
ATOM 2129 C C . PRO A 1 264 ? -10.925 0.359 -8.756 1.00 81.94 264 PRO A C 1
ATOM 2131 O O . PRO A 1 264 ? -11.633 -0.565 -8.351 1.00 81.94 264 PRO A O 1
ATOM 2134 N N . GLU A 1 265 ? -9.807 0.145 -9.428 1.00 83.31 265 GLU A N 1
ATOM 2135 C CA . GLU A 1 265 ? -9.243 -1.154 -9.730 1.00 83.31 265 GLU A CA 1
ATOM 2136 C C . GLU A 1 265 ? -8.375 -1.744 -8.622 1.00 83.31 265 GLU A C 1
ATOM 2138 O O . GLU A 1 265 ? -8.083 -2.940 -8.686 1.00 83.31 265 GLU A O 1
ATOM 2143 N N . MET A 1 266 ? -8.006 -0.947 -7.612 1.00 86.62 266 MET A N 1
ATOM 2144 C CA . MET A 1 266 ? -7.125 -1.380 -6.523 1.00 86.62 266 MET A CA 1
ATOM 2145 C C . MET A 1 266 ? -7.630 -0.919 -5.156 1.00 86.62 266 MET A C 1
ATOM 2147 O O . MET A 1 266 ? -7.880 -1.757 -4.290 1.00 86.62 266 MET A O 1
ATOM 2151 N N . ASP A 1 267 ? -7.802 0.389 -4.962 1.00 92.75 267 ASP A N 1
ATOM 2152 C CA . ASP A 1 267 ? -7.911 0.973 -3.628 1.00 92.75 267 ASP A CA 1
ATOM 2153 C C . ASP A 1 267 ? -9.314 0.845 -3.048 1.00 92.75 267 ASP A C 1
ATOM 2155 O O . ASP A 1 267 ? -10.334 1.144 -3.686 1.00 92.75 267 ASP A O 1
ATOM 2159 N N . THR A 1 268 ? -9.369 0.439 -1.779 1.00 96.94 268 THR A N 1
ATOM 2160 C CA . THR A 1 268 ? -10.628 0.343 -1.049 1.00 96.94 268 THR A CA 1
ATOM 2161 C C . THR A 1 268 ? -10.513 0.898 0.362 1.00 96.94 268 THR A C 1
ATOM 2163 O O . THR A 1 268 ? -9.472 0.836 1.022 1.00 96.94 268 THR A O 1
ATOM 2166 N N . CYS A 1 269 ? -11.623 1.444 0.846 1.00 97.19 269 CYS A N 1
ATOM 2167 C CA . CYS A 1 269 ? -11.764 1.909 2.212 1.00 97.19 269 CYS A CA 1
ATOM 2168 C C . CYS A 1 269 ? -12.884 1.171 2.937 1.00 97.19 269 CYS A C 1
ATOM 2170 O O . CYS A 1 269 ? -13.739 0.536 2.318 1.00 97.19 269 CYS A O 1
ATOM 2172 N N . ILE A 1 270 ? -12.907 1.265 4.267 1.00 98.12 270 ILE A N 1
ATOM 2173 C CA . ILE A 1 270 ? -13.862 0.517 5.083 1.00 98.12 270 ILE A CA 1
ATOM 2174 C C . ILE A 1 270 ? -14.559 1.395 6.118 1.00 98.12 270 ILE A C 1
ATOM 2176 O O . ILE A 1 270 ? -13.955 2.226 6.800 1.00 98.12 270 ILE A O 1
ATOM 2180 N N . ILE A 1 271 ? -15.860 1.157 6.269 1.00 97.75 271 ILE A N 1
ATOM 2181 C CA . ILE A 1 271 ? -16.663 1.653 7.382 1.00 97.75 271 ILE A CA 1
ATOM 2182 C C . ILE A 1 271 ? -16.982 0.471 8.287 1.00 97.75 271 ILE A C 1
ATOM 2184 O O . ILE A 1 271 ? -17.577 -0.506 7.837 1.00 97.75 271 ILE A O 1
ATOM 2188 N N . VAL A 1 272 ? -16.640 0.567 9.569 1.00 96.75 272 VAL A N 1
ATOM 2189 C CA . VAL A 1 272 ? -16.990 -0.432 10.585 1.00 96.75 272 VAL A CA 1
ATOM 2190 C C . VAL A 1 272 ? -18.002 0.169 11.548 1.00 96.75 272 VAL A C 1
ATOM 2192 O O . VAL A 1 272 ? -17.787 1.251 12.093 1.00 96.75 272 VAL A O 1
ATOM 2195 N N . GLU A 1 273 ? -19.098 -0.546 11.795 1.00 91.50 273 GLU A N 1
ATOM 2196 C CA . GLU A 1 273 ? -20.105 -0.160 12.775 1.00 91.50 273 GLU A CA 1
ATOM 2197 C C . GLU A 1 273 ? -20.276 -1.224 13.862 1.00 91.50 273 GLU A C 1
ATOM 2199 O O . GLU A 1 273 ? -20.583 -2.393 13.605 1.00 91.50 273 GLU A O 1
ATOM 2204 N N . TYR A 1 274 ? -20.141 -0.802 15.117 1.00 88.50 274 TYR A N 1
ATOM 2205 C CA . TYR A 1 274 ? -20.298 -1.669 16.275 1.00 88.50 274 TYR A CA 1
ATOM 2206 C C . TYR A 1 274 ? -21.091 -0.983 17.384 1.00 88.50 274 TYR A C 1
ATOM 2208 O O . TYR A 1 274 ? -20.640 -0.018 17.994 1.00 88.50 274 TYR A O 1
ATOM 2216 N N . LYS A 1 275 ? -22.282 -1.522 17.687 1.00 80.75 275 LYS A N 1
ATOM 2217 C CA . LYS A 1 275 ? -23.182 -1.013 18.741 1.00 80.75 275 LYS A CA 1
ATOM 2218 C C . LYS A 1 275 ? -23.502 0.486 18.596 1.00 80.75 275 LYS A C 1
ATOM 2220 O O . LYS A 1 275 ? -23.627 1.185 19.598 1.00 80.75 275 LYS A O 1
ATOM 2225 N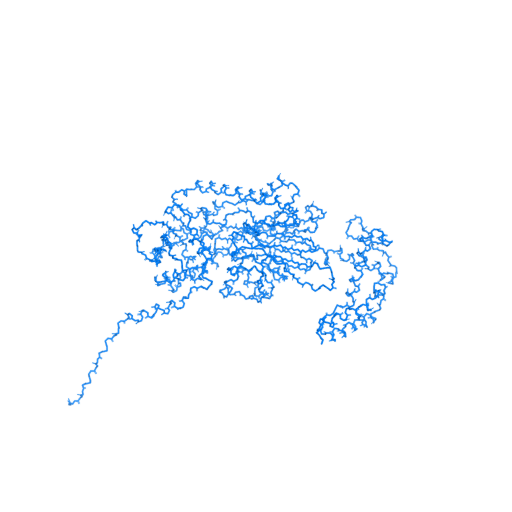 N . GLY A 1 276 ? -23.649 0.951 17.356 1.00 81.06 276 GLY A N 1
ATOM 2226 C CA . GLY A 1 276 ? -23.912 2.352 17.026 1.00 81.06 276 GLY A CA 1
ATOM 2227 C C . GLY A 1 276 ? -22.668 3.239 16.972 1.00 81.06 276 GLY A C 1
ATOM 2228 O O . GLY A 1 276 ? -22.810 4.414 16.652 1.00 81.06 276 GLY A O 1
ATOM 2229 N N . HIS A 1 277 ? -21.475 2.701 17.253 1.00 89.31 277 HIS A N 1
ATOM 2230 C CA . HIS A 1 277 ? -20.224 3.405 17.000 1.00 89.31 277 HIS A CA 1
ATOM 2231 C C . HIS A 1 277 ? -19.759 3.199 15.568 1.00 89.31 277 HIS A C 1
ATOM 2233 O O . HIS A 1 277 ? -19.792 2.062 15.098 1.00 89.31 277 HIS A O 1
ATOM 2239 N N . MET A 1 278 ? -19.297 4.261 14.911 1.00 94.75 278 MET A N 1
ATOM 2240 C CA . MET A 1 278 ? -18.877 4.232 13.508 1.00 94.75 278 MET A CA 1
ATOM 2241 C C . MET A 1 278 ? -17.412 4.635 13.359 1.00 94.75 278 MET A C 1
ATOM 2243 O O . MET A 1 278 ? -17.000 5.685 13.850 1.00 94.75 278 MET A O 1
ATOM 2247 N N . ILE A 1 279 ? -16.645 3.803 12.661 1.00 98.00 279 ILE A N 1
ATOM 2248 C CA . ILE A 1 279 ? -15.227 4.006 12.369 1.00 98.00 279 ILE A CA 1
ATOM 2249 C C . ILE A 1 279 ? -15.073 4.054 10.855 1.00 98.00 279 ILE A C 1
ATOM 2251 O O . ILE A 1 279 ? -15.516 3.136 10.167 1.00 98.00 279 ILE A O 1
ATOM 2255 N N . LEU A 1 280 ? -14.453 5.116 10.352 1.00 98.50 280 LEU A N 1
ATOM 2256 C CA . LEU A 1 280 ? -14.090 5.271 8.950 1.00 98.50 280 LEU A CA 1
ATOM 2257 C C . LEU A 1 280 ? -12.578 5.116 8.817 1.00 98.50 280 LEU A C 1
ATOM 2259 O O . LEU A 1 280 ? -11.823 5.877 9.417 1.00 98.50 280 LEU A O 1
ATOM 2263 N N . ASN A 1 281 ? -12.146 4.152 8.020 1.00 98.19 281 ASN A N 1
ATOM 2264 C CA . ASN A 1 281 ? -10.755 4.001 7.635 1.00 98.19 281 ASN A CA 1
ATOM 2265 C C . ASN A 1 281 ? -10.647 4.238 6.129 1.00 98.19 281 ASN A C 1
ATOM 2267 O O . ASN A 1 281 ? -11.111 3.390 5.369 1.00 98.19 281 ASN A O 1
ATOM 2271 N N . THR A 1 282 ? -10.086 5.378 5.713 1.00 97.06 282 THR A N 1
ATOM 2272 C CA . THR A 1 282 ? -9.906 5.704 4.290 1.00 97.06 282 THR A CA 1
ATOM 2273 C C . THR A 1 282 ? -8.682 5.047 3.672 1.00 97.06 282 THR A C 1
ATOM 2275 O O . THR A 1 282 ? -8.611 5.022 2.449 1.00 97.06 282 THR A O 1
ATOM 2278 N N . VAL A 1 283 ? -7.767 4.516 4.494 1.00 94.94 283 VAL A N 1
ATOM 2279 C CA . VAL A 1 283 ? -6.467 3.987 4.057 1.00 94.94 283 VAL A CA 1
ATOM 2280 C C . VAL A 1 283 ? -5.820 4.993 3.096 1.00 94.94 283 VAL A C 1
ATOM 2282 O O . VAL A 1 283 ? -5.688 6.154 3.493 1.00 94.94 283 VAL A O 1
ATOM 2285 N N . ASP A 1 284 ? -5.579 4.583 1.852 1.00 93.69 284 ASP A N 1
ATOM 2286 C CA . ASP A 1 284 ? -4.862 5.331 0.819 1.00 93.69 284 ASP A CA 1
ATOM 2287 C C . ASP A 1 284 ? -5.800 5.905 -0.255 1.00 93.69 284 ASP A C 1
ATOM 2289 O O . ASP A 1 284 ? -5.365 6.583 -1.183 1.00 93.69 284 ASP A O 1
ATOM 2293 N N . CYS A 1 285 ? -7.117 5.696 -0.121 1.00 94.88 285 CYS A N 1
ATOM 2294 C CA . CYS A 1 285 ? -8.080 6.144 -1.123 1.00 94.88 285 CYS A CA 1
ATOM 2295 C C . CYS A 1 285 ? -8.007 7.661 -1.342 1.00 94.88 285 CYS A C 1
ATOM 2297 O O . CYS A 1 285 ? -8.191 8.458 -0.411 1.00 94.88 285 CYS A O 1
ATOM 2299 N N . THR A 1 286 ? -7.885 8.070 -2.605 1.00 91.62 286 THR A N 1
ATOM 2300 C CA . THR A 1 286 ? -7.819 9.490 -2.970 1.00 91.62 286 THR A CA 1
ATOM 2301 C C . THR A 1 286 ? -9.197 10.151 -2.920 1.00 91.62 286 THR A C 1
ATOM 2303 O O . THR A 1 286 ? -9.346 11.293 -2.471 1.00 91.62 286 THR A O 1
ATOM 2306 N N . ARG A 1 287 ? -10.244 9.458 -3.381 1.00 92.50 287 ARG A N 1
ATOM 2307 C CA . ARG A 1 287 ? -11.620 9.970 -3.403 1.00 92.50 287 ARG A CA 1
ATOM 2308 C C . ARG A 1 287 ? -12.657 8.850 -3.219 1.00 92.50 287 ARG A C 1
ATOM 2310 O O . ARG A 1 287 ? -13.510 8.640 -4.092 1.00 92.50 287 ARG A O 1
ATOM 2317 N N . PRO A 1 288 ? -12.676 8.194 -2.048 1.00 92.31 288 PRO A N 1
ATOM 2318 C CA . PRO A 1 288 ? -13.565 7.064 -1.800 1.00 92.31 288 PRO A CA 1
ATOM 2319 C C . PRO A 1 288 ? -15.041 7.450 -1.943 1.00 92.31 288 PRO A C 1
ATOM 2321 O O . PRO A 1 288 ? -15.485 8.488 -1.434 1.00 92.31 288 PRO A O 1
ATOM 2324 N N . ASN A 1 289 ? -15.814 6.611 -2.642 1.00 92.38 289 ASN A N 1
ATOM 2325 C CA . ASN A 1 289 ? -17.254 6.792 -2.876 1.00 92.38 289 ASN A CA 1
ATOM 2326 C C . ASN A 1 289 ? -17.635 8.202 -3.393 1.00 92.38 289 ASN A C 1
ATOM 2328 O O . ASN A 1 289 ? -18.586 8.838 -2.924 1.00 92.38 289 ASN A O 1
ATOM 2332 N N . HIS A 1 290 ? -16.861 8.739 -4.339 1.00 90.56 290 HIS A N 1
ATOM 2333 C CA . HIS A 1 290 ? -16.984 10.092 -4.908 1.00 90.56 290 HIS A CA 1
ATOM 2334 C C . HIS A 1 290 ? -16.798 11.240 -3.897 1.00 90.56 290 HIS A C 1
ATOM 2336 O O . HIS A 1 290 ? -17.119 12.395 -4.201 1.00 90.56 290 HIS A O 1
ATOM 2342 N N . GLY A 1 291 ? -16.267 10.949 -2.708 1.00 90.62 291 GLY A N 1
ATOM 2343 C CA . GLY A 1 291 ? -16.198 11.870 -1.573 1.00 90.62 291 GLY A CA 1
ATOM 2344 C C . GLY A 1 291 ? -17.468 11.888 -0.712 1.00 90.62 291 GLY A C 1
ATOM 2345 O O . GLY A 1 291 ? -17.586 12.719 0.184 1.00 90.62 291 GLY A O 1
ATOM 2346 N N . ARG A 1 292 ? -18.431 10.986 -0.958 1.00 92.38 292 ARG A N 1
ATOM 2347 C CA . ARG A 1 292 ? -19.640 10.832 -0.134 1.00 92.38 292 ARG A CA 1
ATOM 2348 C C . ARG A 1 292 ? -19.347 9.897 1.035 1.00 92.38 292 ARG A C 1
ATOM 2350 O O . ARG A 1 292 ? -19.635 8.701 0.988 1.00 92.38 292 ARG A O 1
ATOM 2357 N N . LEU A 1 293 ? -18.754 10.463 2.077 1.00 95.75 293 LEU A N 1
ATOM 2358 C CA . LEU A 1 293 ? -18.366 9.758 3.295 1.00 95.75 293 LEU A CA 1
ATOM 2359 C C . LEU A 1 293 ? -19.290 10.123 4.467 1.00 95.75 293 LEU A C 1
ATOM 2361 O O . LEU A 1 293 ? -19.900 11.195 4.462 1.00 95.75 293 LEU A O 1
ATOM 2365 N N . PRO A 1 294 ? -19.430 9.247 5.478 1.00 95.19 294 PRO A N 1
ATOM 2366 C CA . PRO A 1 294 ? -20.218 9.558 6.663 1.00 95.19 294 PRO A CA 1
ATOM 2367 C C . PRO A 1 294 ? -19.611 10.729 7.448 1.00 95.19 294 PRO A C 1
ATOM 2369 O O . PRO A 1 294 ? -18.411 10.768 7.715 1.00 95.19 294 PRO A O 1
ATOM 2372 N N . HIS A 1 295 ? -20.466 11.662 7.866 1.00 95.94 295 HIS A N 1
ATOM 2373 C CA . HIS A 1 295 ? -20.091 12.743 8.777 1.00 95.94 295 HIS A CA 1
ATOM 2374 C C . HIS A 1 295 ? -20.204 12.293 10.238 1.00 95.94 295 HIS A C 1
ATOM 2376 O O . HIS A 1 295 ? -21.001 11.415 10.568 1.00 95.94 295 HIS A O 1
ATOM 2382 N N . ASN A 1 296 ? -19.476 12.963 11.132 1.00 95.75 296 ASN A N 1
ATOM 2383 C CA . ASN A 1 296 ? -19.549 12.780 12.585 1.00 95.75 296 ASN A CA 1
ATOM 2384 C C . ASN A 1 296 ? -19.265 11.345 13.059 1.00 95.75 296 ASN A C 1
ATOM 2386 O O . ASN A 1 296 ? -19.803 10.906 14.080 1.00 95.75 296 ASN A O 1
ATOM 2390 N N . VAL A 1 297 ? -18.418 10.617 12.325 1.00 97.50 297 VAL A N 1
ATOM 2391 C CA . VAL A 1 297 ? -17.920 9.306 12.758 1.00 97.50 297 VAL A CA 1
ATOM 2392 C C . VAL A 1 297 ? -17.163 9.427 14.081 1.00 97.50 297 VAL A C 1
ATOM 2394 O O . VAL A 1 297 ? -16.612 10.478 14.416 1.00 97.50 297 VAL A O 1
ATOM 2397 N N . ASP A 1 298 ? -17.131 8.349 14.859 1.00 97.12 298 ASP A N 1
ATOM 2398 C CA . ASP A 1 298 ? -16.445 8.352 16.150 1.00 97.12 298 ASP A CA 1
ATOM 2399 C C . ASP A 1 298 ? -14.923 8.365 15.991 1.00 97.12 298 ASP A C 1
ATOM 2401 O O . ASP A 1 298 ? -14.230 9.030 16.761 1.00 97.12 298 ASP A O 1
ATOM 2405 N N . LEU A 1 299 ? -14.419 7.657 14.980 1.00 98.31 299 LEU A N 1
ATOM 2406 C CA . LEU A 1 299 ? -13.010 7.626 14.615 1.00 98.31 299 LEU A CA 1
ATOM 2407 C C . LEU A 1 299 ? -12.867 7.681 13.095 1.00 98.31 299 LEU A C 1
ATOM 2409 O O . LEU A 1 299 ? -13.516 6.914 12.384 1.00 98.31 299 LEU A O 1
ATOM 2413 N N . MET A 1 300 ? -11.991 8.558 12.620 1.00 98.38 300 MET A N 1
ATOM 2414 C CA . MET A 1 300 ? -11.518 8.583 11.241 1.00 98.38 300 MET A CA 1
ATOM 2415 C C . MET A 1 300 ? -10.014 8.304 11.203 1.00 98.38 300 MET A C 1
ATOM 2417 O O . MET A 1 300 ? -9.266 8.898 11.981 1.00 98.38 300 MET A O 1
ATOM 2421 N N . MET A 1 301 ? -9.591 7.430 10.291 1.00 98.31 301 MET A N 1
ATOM 2422 C CA . MET A 1 301 ? -8.190 7.110 10.005 1.00 98.31 301 MET A CA 1
ATOM 2423 C C . MET A 1 301 ? -7.889 7.344 8.526 1.00 98.31 301 MET A C 1
ATOM 2425 O O . MET A 1 301 ? -8.714 6.978 7.687 1.00 98.31 301 MET A O 1
ATOM 2429 N N . SER A 1 302 ? -6.740 7.951 8.226 1.00 97.25 302 SER A N 1
ATOM 2430 C CA . SER A 1 302 ? -6.252 8.154 6.855 1.00 97.25 302 SER A CA 1
ATOM 2431 C C . SER A 1 302 ? -4.732 8.289 6.803 1.00 97.25 302 SER A C 1
ATOM 2433 O O . SER A 1 302 ? -4.107 8.704 7.788 1.00 97.25 302 SER A O 1
ATOM 2435 N N . ASP A 1 303 ? -4.166 8.000 5.636 1.00 96.31 303 ASP A N 1
ATOM 2436 C CA . ASP A 1 303 ? -2.834 8.435 5.224 1.00 96.31 303 ASP A CA 1
ATOM 2437 C C . ASP A 1 303 ? -2.644 9.961 5.362 1.00 96.31 303 ASP A C 1
ATOM 2439 O O . ASP A 1 303 ? -3.601 10.750 5.452 1.00 96.31 303 ASP A O 1
ATOM 2443 N N . PHE A 1 304 ? -1.382 10.392 5.412 1.00 96.25 304 PHE A N 1
ATOM 2444 C CA . PHE A 1 304 ? -1.045 11.807 5.592 1.00 96.25 304 PHE A CA 1
ATOM 2445 C C . PHE A 1 304 ? 0.316 12.243 5.043 1.00 96.25 304 PHE A C 1
ATOM 2447 O O . PHE A 1 304 ? 0.498 13.438 4.783 1.00 96.25 304 PHE A O 1
ATOM 2454 N N . ALA A 1 305 ? 1.298 11.338 4.948 1.00 94.25 305 ALA A N 1
ATOM 2455 C CA . ALA A 1 305 ? 2.689 11.777 4.842 1.00 94.25 305 ALA A CA 1
ATOM 2456 C C . ALA A 1 305 ? 3.104 12.169 3.413 1.00 94.25 305 ALA A C 1
ATOM 2458 O O . ALA A 1 305 ? 3.965 13.036 3.242 1.00 94.25 305 ALA A O 1
ATOM 2459 N N . GLY A 1 306 ? 2.479 11.561 2.402 1.00 93.12 306 GLY A N 1
ATOM 2460 C CA . GLY A 1 306 ? 2.927 11.639 1.013 1.00 93.12 306 GLY A CA 1
ATOM 2461 C C . GLY A 1 306 ? 4.249 10.895 0.788 1.00 93.12 306 GLY A C 1
ATOM 2462 O O . GLY A 1 306 ? 4.798 10.258 1.686 1.00 93.12 306 GLY A O 1
ATOM 2463 N N . GLY A 1 307 ? 4.775 10.990 -0.430 1.00 91.00 307 GLY A N 1
ATOM 2464 C CA . GLY A 1 307 ? 6.066 10.396 -0.803 1.00 91.00 307 GLY A CA 1
ATOM 2465 C C . GLY A 1 307 ? 5.986 8.964 -1.300 1.00 91.00 307 GLY A C 1
ATOM 2466 O O . GLY A 1 307 ? 7.028 8.356 -1.518 1.00 91.00 307 GLY A O 1
ATOM 2467 N N . ALA A 1 308 ? 4.773 8.470 -1.533 1.00 91.31 308 ALA A N 1
ATOM 2468 C CA . ALA A 1 308 ? 4.482 7.173 -2.124 1.00 91.31 308 ALA A CA 1
ATOM 2469 C C . ALA A 1 308 ? 4.584 7.182 -3.666 1.00 91.31 308 ALA A C 1
ATOM 2471 O O . ALA A 1 308 ? 3.685 6.739 -4.371 1.00 91.31 308 ALA A O 1
ATOM 2472 N N . SER A 1 309 ? 5.639 7.782 -4.219 1.00 92.00 309 SER A N 1
ATOM 2473 C CA . SER A 1 309 ? 5.821 7.889 -5.670 1.00 92.00 309 SER A CA 1
ATOM 2474 C C . SER A 1 309 ? 7.282 8.102 -6.025 1.00 92.00 309 SER A C 1
ATOM 2476 O O . SER A 1 309 ? 7.962 8.911 -5.393 1.00 92.00 309 SER A O 1
ATOM 2478 N N . GLY A 1 310 ? 7.738 7.463 -7.105 1.00 93.94 310 GLY A N 1
ATOM 2479 C CA . GLY A 1 310 ? 9.043 7.744 -7.690 1.00 93.94 310 GLY A CA 1
ATOM 2480 C C . GLY A 1 310 ? 9.195 9.191 -8.169 1.00 93.94 310 GLY A C 1
ATOM 2481 O O . GLY A 1 310 ? 10.323 9.679 -8.258 1.00 93.94 310 GLY A O 1
ATOM 2482 N N . PHE A 1 311 ? 8.107 9.911 -8.470 1.00 95.50 311 PHE A N 1
ATOM 2483 C CA . PHE A 1 311 ? 8.177 11.306 -8.906 1.00 95.50 311 PHE A CA 1
ATOM 2484 C C . PHE A 1 311 ? 8.268 12.283 -7.718 1.00 95.50 311 PHE A C 1
ATOM 2486 O O . PHE A 1 311 ? 7.499 12.173 -6.765 1.00 95.50 311 PHE A O 1
ATOM 2493 N N . PRO A 1 312 ? 9.147 13.300 -7.774 1.00 95.88 312 PRO A N 1
ATOM 2494 C CA . PRO A 1 312 ? 10.071 13.610 -8.867 1.00 95.88 312 PRO A CA 1
ATOM 2495 C C . PRO A 1 312 ? 11.467 12.998 -8.682 1.00 95.88 312 PRO A C 1
ATOM 2497 O O . PRO A 1 312 ? 12.366 13.271 -9.475 1.00 95.88 312 PRO A O 1
ATOM 2500 N N . MET A 1 313 ? 11.683 12.224 -7.619 1.00 95.44 313 MET A N 1
ATOM 2501 C CA . MET A 1 313 ? 13.023 11.871 -7.159 1.00 95.44 313 MET A CA 1
ATOM 2502 C C . MET A 1 313 ? 13.810 11.008 -8.136 1.00 95.44 313 MET A C 1
ATOM 2504 O O . MET A 1 313 ? 14.987 11.257 -8.381 1.00 95.44 313 MET A O 1
ATOM 2508 N N . THR A 1 314 ? 13.128 10.047 -8.741 1.00 96.69 314 THR A N 1
ATOM 2509 C CA . THR A 1 314 ? 13.684 9.127 -9.737 1.00 96.69 314 THR A CA 1
ATOM 2510 C C . THR A 1 314 ? 13.897 9.787 -11.102 1.00 96.69 314 THR A C 1
ATOM 2512 O O . THR A 1 314 ? 14.465 9.164 -11.989 1.00 96.69 314 THR A O 1
ATOM 2515 N N . PHE A 1 315 ? 13.477 11.043 -11.305 1.00 97.06 315 PHE A N 1
ATOM 2516 C CA . PHE A 1 315 ? 13.576 11.720 -12.599 1.00 97.06 315 PHE A CA 1
ATOM 2517 C C . PHE A 1 315 ? 14.869 12.528 -12.730 1.00 97.06 315 PHE A C 1
ATOM 2519 O O . PHE A 1 315 ? 15.344 13.167 -11.786 1.00 97.06 315 PHE A O 1
ATOM 2526 N N . SER A 1 316 ? 15.426 12.527 -13.937 1.00 94.38 316 SER A N 1
ATOM 2527 C CA . SER A 1 316 ? 16.666 13.212 -14.294 1.00 94.38 316 SER A CA 1
ATOM 2528 C C . SER A 1 316 ? 16.555 13.922 -15.648 1.00 94.38 316 SER A C 1
ATOM 2530 O O . SER A 1 316 ? 15.683 13.622 -16.466 1.00 94.38 316 SER A O 1
ATOM 2532 N N . GLY A 1 317 ? 17.450 14.888 -15.876 1.00 92.31 317 GLY A N 1
ATOM 2533 C CA . GLY A 1 317 ? 17.493 15.691 -17.100 1.00 92.31 317 GLY A CA 1
ATOM 2534 C C . GLY A 1 317 ? 16.456 16.820 -17.150 1.00 92.31 317 GLY A C 1
ATOM 2535 O O . GLY A 1 317 ? 15.560 16.926 -16.313 1.00 92.31 317 GLY A O 1
ATOM 2536 N N . GLY A 1 318 ? 16.591 17.706 -18.140 1.00 90.19 318 GLY A N 1
ATOM 2537 C CA . GLY A 1 318 ? 15.655 18.811 -18.367 1.00 90.19 318 GLY A CA 1
ATOM 2538 C C . GLY A 1 318 ? 15.423 19.679 -17.123 1.00 90.19 318 GLY A C 1
ATOM 2539 O O . GLY A 1 318 ? 16.364 20.217 -16.545 1.00 90.19 318 GLY A O 1
ATOM 2540 N N . LYS A 1 319 ? 14.155 19.818 -16.714 1.00 92.00 319 LYS A N 1
ATOM 2541 C CA . LYS A 1 319 ? 13.741 20.653 -15.571 1.00 92.00 319 LYS A CA 1
ATOM 2542 C C . LYS A 1 319 ? 13.969 20.013 -14.194 1.00 92.00 319 LYS A C 1
ATOM 2544 O O . LYS A 1 319 ? 13.771 20.687 -13.190 1.00 92.00 319 LYS A O 1
ATOM 2549 N N . TYR A 1 320 ? 14.343 18.733 -14.127 1.00 95.62 320 TYR A N 1
ATOM 2550 C CA . TYR A 1 320 ? 14.434 17.955 -12.884 1.00 95.62 320 TYR A CA 1
ATOM 2551 C C . TYR A 1 320 ? 15.727 18.229 -12.104 1.00 95.62 320 TYR A C 1
ATOM 2553 O O . TYR A 1 320 ? 16.449 17.307 -11.731 1.00 95.62 320 TYR A O 1
ATOM 2561 N N . THR A 1 321 ? 16.038 19.504 -11.865 1.00 96.00 321 THR A N 1
ATOM 2562 C CA . THR A 1 321 ? 17.153 19.907 -11.000 1.00 96.00 321 THR A CA 1
ATOM 2563 C C . THR A 1 321 ? 16.821 19.636 -9.533 1.00 96.00 321 THR A C 1
ATOM 2565 O O . THR A 1 321 ? 15.653 19.614 -9.145 1.00 96.00 321 THR A O 1
ATOM 2568 N N . GLU A 1 322 ? 17.841 19.501 -8.682 1.00 96.19 322 GLU A N 1
ATOM 2569 C CA . GLU A 1 322 ? 17.634 19.278 -7.241 1.00 96.19 322 GLU A CA 1
ATOM 2570 C C . GLU A 1 322 ? 16.832 20.408 -6.576 1.00 96.19 322 GLU A C 1
ATOM 2572 O O . GLU A 1 322 ? 15.965 20.150 -5.744 1.00 96.19 322 GLU A O 1
ATOM 2577 N N . SER A 1 323 ? 17.044 21.660 -7.000 1.00 96.81 323 SER A N 1
ATOM 2578 C CA . SER A 1 323 ? 16.246 22.802 -6.535 1.00 96.81 323 SER A CA 1
ATOM 2579 C C . SER A 1 323 ? 14.775 22.682 -6.931 1.00 96.81 323 SER A C 1
ATOM 2581 O O . SER A 1 323 ? 13.895 22.880 -6.097 1.00 96.81 323 SER A O 1
ATOM 2583 N N . TRP A 1 324 ? 14.498 22.301 -8.182 1.00 97.56 324 TRP A N 1
ATOM 2584 C CA . TRP A 1 324 ? 13.134 22.128 -8.667 1.00 97.56 324 TRP A CA 1
ATOM 2585 C C . TRP A 1 324 ? 12.423 20.980 -7.944 1.00 97.56 324 TRP A C 1
ATOM 2587 O O . TRP A 1 324 ? 11.274 21.137 -7.536 1.00 97.56 324 TRP A O 1
ATOM 2597 N N . LYS A 1 325 ? 13.110 19.847 -7.733 1.00 97.69 325 LYS A N 1
ATOM 2598 C CA . LYS A 1 325 ? 12.577 18.703 -6.977 1.00 97.69 325 LYS A CA 1
ATOM 2599 C C . LYS A 1 325 ? 12.211 19.107 -5.551 1.00 97.69 325 LYS A C 1
ATOM 2601 O O . LYS A 1 325 ? 11.105 18.809 -5.106 1.00 97.69 325 LYS A O 1
ATOM 2606 N N . ALA A 1 326 ? 13.102 19.822 -4.861 1.00 97.44 326 ALA A N 1
ATOM 2607 C CA . ALA A 1 326 ? 12.861 20.295 -3.501 1.00 97.44 326 ALA A CA 1
ATOM 2608 C C . ALA A 1 326 ? 11.642 21.233 -3.421 1.00 97.44 326 ALA A C 1
ATOM 2610 O O . ALA A 1 326 ? 10.785 21.057 -2.551 1.00 97.44 326 ALA A O 1
ATOM 2611 N N . ASP A 1 327 ? 11.522 22.185 -4.352 1.00 97.75 327 ASP A N 1
ATOM 2612 C CA . ASP A 1 327 ? 10.377 23.100 -4.417 1.00 97.75 327 ASP A CA 1
ATOM 2613 C C . ASP A 1 327 ? 9.070 22.370 -4.757 1.00 97.75 327 ASP A C 1
ATOM 2615 O O . ASP A 1 327 ? 8.036 22.630 -4.136 1.00 97.75 327 ASP A O 1
ATOM 2619 N N . PHE A 1 328 ? 9.111 21.428 -5.705 1.00 97.38 328 PHE A N 1
ATOM 2620 C CA . PHE A 1 328 ? 7.961 20.602 -6.066 1.00 97.38 328 PHE A CA 1
ATOM 2621 C C . PHE A 1 328 ? 7.459 19.800 -4.863 1.00 97.38 328 PHE A C 1
ATOM 2623 O O . PHE A 1 328 ? 6.283 19.892 -4.518 1.00 97.38 328 PHE A O 1
ATOM 2630 N N . ILE A 1 329 ? 8.352 19.066 -4.191 1.00 97.25 329 ILE A N 1
ATOM 2631 C CA . ILE A 1 329 ? 8.002 18.233 -3.034 1.00 97.25 329 ILE A CA 1
ATOM 2632 C C . ILE A 1 329 ? 7.420 19.103 -1.927 1.00 97.25 329 ILE A C 1
ATOM 2634 O O . ILE A 1 329 ? 6.353 18.802 -1.407 1.00 97.25 329 ILE A O 1
ATOM 2638 N N . LYS A 1 330 ? 8.057 20.230 -1.603 1.00 97.19 330 LYS A N 1
ATOM 2639 C CA . LYS A 1 330 ? 7.544 21.157 -0.589 1.00 97.19 330 LYS A CA 1
ATOM 2640 C C . LYS A 1 330 ? 6.118 21.630 -0.894 1.00 97.19 330 LYS A C 1
ATOM 2642 O O . LYS A 1 330 ? 5.301 21.728 0.025 1.00 97.19 330 LYS A O 1
ATOM 2647 N N . ASN A 1 331 ? 5.820 21.945 -2.154 1.00 97.50 331 ASN A N 1
ATOM 2648 C CA . ASN A 1 331 ? 4.490 22.389 -2.565 1.00 97.50 331 ASN A CA 1
ATOM 2649 C C . ASN A 1 331 ? 3.468 21.250 -2.507 1.00 97.50 331 ASN A C 1
ATOM 2651 O O . ASN A 1 331 ? 2.416 21.434 -1.898 1.00 97.50 331 ASN A O 1
ATOM 2655 N N . GLU A 1 332 ? 3.798 20.075 -3.042 1.00 96.75 332 GLU A N 1
ATOM 2656 C CA . GLU A 1 332 ? 2.916 18.904 -3.018 1.00 96.75 332 GLU A CA 1
ATOM 2657 C C . GLU A 1 332 ? 2.595 18.487 -1.572 1.00 96.75 332 GLU A C 1
ATOM 2659 O O . GLU A 1 332 ? 1.426 18.346 -1.213 1.00 96.75 332 GLU A O 1
ATOM 2664 N N . ARG A 1 333 ? 3.600 18.429 -0.685 1.00 97.00 333 ARG A N 1
ATOM 2665 C CA . ARG A 1 333 ? 3.391 18.079 0.729 1.00 97.00 333 ARG A CA 1
ATOM 2666 C C . ARG A 1 333 ? 2.477 19.076 1.424 1.00 97.00 333 ARG A C 1
ATOM 2668 O O . ARG A 1 333 ? 1.598 18.685 2.196 1.00 97.00 333 ARG A O 1
ATOM 2675 N N . LYS A 1 334 ? 2.625 20.366 1.116 1.00 97.31 334 LYS A N 1
ATOM 2676 C CA . LYS A 1 334 ? 1.738 21.418 1.623 1.00 97.31 334 LYS A CA 1
ATOM 2677 C C . LYS A 1 334 ? 0.310 21.268 1.090 1.00 97.31 334 LYS A C 1
ATOM 2679 O O . LYS A 1 334 ? -0.636 21.488 1.848 1.00 97.31 334 LYS A O 1
ATOM 2684 N N . GLU A 1 335 ? 0.130 20.931 -0.183 1.00 96.88 335 GLU A N 1
ATOM 2685 C CA . GLU A 1 335 ? -1.187 20.692 -0.783 1.00 96.88 335 GLU A CA 1
ATOM 2686 C C . GLU A 1 335 ? -1.882 19.493 -0.138 1.00 96.88 335 GLU A C 1
ATOM 2688 O O . GLU A 1 335 ? -3.009 19.640 0.341 1.00 96.88 335 GLU A O 1
ATOM 2693 N N . LEU A 1 336 ? -1.181 18.364 -0.008 1.00 96.31 336 LEU A N 1
ATOM 2694 C CA . LEU A 1 336 ? -1.677 17.165 0.666 1.00 96.31 336 LEU A CA 1
ATOM 2695 C C . LEU A 1 336 ? -2.081 17.461 2.116 1.00 96.31 336 LEU A C 1
ATOM 2697 O O . LEU A 1 336 ? -3.193 17.135 2.534 1.00 96.31 336 LEU A O 1
ATOM 2701 N N . MET A 1 337 ? -1.217 18.146 2.871 1.00 96.38 337 MET A N 1
ATOM 2702 C CA . MET A 1 337 ? -1.477 18.536 4.260 1.00 96.38 337 MET A CA 1
ATOM 2703 C C . MET A 1 337 ? -2.767 19.364 4.387 1.00 96.38 337 MET A C 1
ATOM 2705 O O . MET A 1 337 ? -3.610 19.106 5.252 1.00 96.38 337 MET A O 1
ATOM 2709 N N . ASN A 1 338 ? -2.947 20.351 3.503 1.00 96.94 338 ASN A N 1
ATOM 2710 C CA . ASN A 1 338 ? -4.145 21.189 3.483 1.00 96.94 338 ASN A CA 1
ATOM 2711 C C . ASN A 1 338 ? -5.389 20.396 3.079 1.00 96.94 338 ASN A C 1
ATOM 2713 O O . ASN A 1 338 ? -6.437 20.565 3.703 1.00 96.94 338 ASN A O 1
ATOM 2717 N N . TYR A 1 339 ? -5.276 19.528 2.072 1.00 96.00 339 TYR A N 1
ATOM 2718 C CA . TYR A 1 339 ? -6.360 18.661 1.630 1.00 96.00 339 TYR A CA 1
ATOM 2719 C C . TYR A 1 339 ? -6.841 17.751 2.768 1.00 96.00 339 TYR A C 1
ATOM 2721 O O . TYR A 1 339 ? -8.032 17.755 3.082 1.00 96.00 339 TYR A O 1
ATOM 2729 N N . LYS A 1 340 ? -5.933 17.048 3.461 1.00 96.31 340 LYS A N 1
ATOM 2730 C CA . LYS A 1 340 ? -6.298 16.164 4.583 1.00 96.31 340 LYS A CA 1
ATOM 2731 C C . LYS A 1 340 ? -6.943 16.948 5.727 1.00 96.31 340 LYS A C 1
ATOM 2733 O O . LYS A 1 340 ? -7.990 16.545 6.234 1.00 96.31 340 LYS A O 1
ATOM 2738 N N . ALA A 1 341 ? -6.401 18.114 6.091 1.00 97.62 341 ALA A N 1
ATOM 2739 C CA . ALA A 1 341 ? -7.008 18.963 7.118 1.00 97.62 341 ALA A CA 1
ATOM 2740 C C . ALA A 1 341 ? -8.418 19.453 6.726 1.00 97.62 341 ALA A C 1
ATOM 2742 O O . ALA A 1 341 ? -9.321 19.475 7.566 1.00 97.62 341 ALA A O 1
ATOM 2743 N N . GLN A 1 342 ? -8.632 19.815 5.456 1.00 97.06 342 GLN A N 1
ATOM 2744 C CA . GLN A 1 342 ? -9.949 20.195 4.937 1.00 97.06 342 GLN A CA 1
ATOM 2745 C C . GLN A 1 342 ? -10.926 19.019 4.923 1.00 97.06 342 GLN A C 1
ATOM 2747 O O . GLN A 1 342 ? -12.076 19.192 5.327 1.00 97.06 342 GLN A O 1
ATOM 2752 N N . LEU A 1 343 ? -10.475 17.828 4.521 1.00 96.31 343 LEU A N 1
ATOM 2753 C CA . LEU A 1 343 ? -11.284 16.615 4.526 1.00 96.31 343 LEU A CA 1
ATOM 2754 C C . LEU A 1 343 ? -11.771 16.302 5.945 1.00 96.31 343 LEU A C 1
ATOM 2756 O O . LEU A 1 343 ? -12.979 16.215 6.169 1.00 96.31 343 LEU A O 1
ATOM 2760 N N . VAL A 1 344 ? -10.860 16.256 6.922 1.00 97.75 344 VAL A N 1
ATOM 2761 C CA . VAL A 1 344 ? -11.197 16.041 8.340 1.00 97.75 344 VAL A CA 1
ATOM 2762 C C . VAL A 1 344 ? -12.160 17.115 8.843 1.00 97.75 344 VAL A C 1
ATOM 2764 O O . VAL A 1 344 ? -13.176 16.806 9.467 1.00 97.75 344 VAL A O 1
ATOM 2767 N N . LYS A 1 345 ? -11.907 18.387 8.514 1.00 97.56 345 LYS A N 1
ATOM 2768 C CA . LYS A 1 345 ? -12.814 19.485 8.860 1.00 97.56 345 LYS A CA 1
ATOM 2769 C C . LYS A 1 345 ? -14.196 19.331 8.215 1.00 97.56 345 LYS A C 1
ATOM 2771 O O . LYS A 1 345 ? -15.180 19.697 8.843 1.00 97.56 345 LYS A O 1
ATOM 2776 N N . SER A 1 346 ? -14.309 18.811 6.999 1.00 97.00 346 SER A N 1
ATOM 2777 C CA . SER A 1 346 ? -15.608 18.626 6.338 1.00 97.00 346 SER A CA 1
ATOM 2778 C C . SER A 1 346 ? -16.417 17.468 6.938 1.00 97.00 346 SER A C 1
ATOM 2780 O O . SER A 1 346 ? -17.635 17.569 7.091 1.00 97.00 346 SER A O 1
ATOM 2782 N N . LEU A 1 347 ? -15.739 16.388 7.339 1.00 97.19 347 LEU A N 1
ATOM 2783 C CA . LEU A 1 347 ? -16.376 15.187 7.882 1.00 97.19 347 LEU A CA 1
ATOM 2784 C C . LEU A 1 347 ? -16.666 15.286 9.383 1.00 97.19 347 LEU A C 1
ATOM 2786 O O . LEU A 1 347 ? -17.537 14.568 9.867 1.00 97.19 347 LEU A O 1
ATOM 2790 N N . GLN A 1 348 ? -15.995 16.189 10.107 1.00 97.62 348 GLN A N 1
ATOM 2791 C CA . GLN A 1 348 ? -16.196 16.428 11.544 1.00 97.62 348 GLN A CA 1
ATOM 2792 C C . GLN A 1 348 ? -16.133 15.142 12.406 1.00 97.62 348 GLN A C 1
ATOM 2794 O O . GLN A 1 348 ? -17.018 14.925 13.236 1.00 97.62 348 GLN A O 1
ATOM 2799 N N . PRO A 1 349 ? -15.131 14.250 12.244 1.00 98.12 349 PRO A N 1
ATOM 2800 C CA . PRO A 1 349 ? -15.004 13.094 13.125 1.00 98.12 349 PRO A CA 1
ATOM 2801 C C . PRO A 1 349 ? -14.766 13.541 14.573 1.00 98.12 349 PRO A C 1
ATOM 2803 O O . PRO A 1 349 ? -14.151 14.577 14.826 1.00 98.12 349 PRO A O 1
ATOM 2806 N N . LYS A 1 350 ? -15.200 12.738 15.547 1.00 96.50 350 LYS A N 1
ATOM 2807 C CA . LYS A 1 350 ? -14.935 13.036 16.966 1.00 96.50 350 LYS A CA 1
ATOM 2808 C C . LYS A 1 350 ? -13.453 12.879 17.299 1.00 96.50 350 LYS A C 1
ATOM 2810 O O . LYS A 1 350 ? -12.896 13.688 18.045 1.00 96.50 350 LYS A O 1
ATOM 2815 N N . ILE A 1 351 ? -12.828 11.844 16.735 1.00 97.50 351 ILE A N 1
ATOM 2816 C CA . ILE A 1 351 ? -11.396 11.573 16.841 1.00 97.50 351 ILE A CA 1
ATOM 2817 C C . ILE A 1 351 ? -10.820 11.342 15.442 1.00 97.50 351 ILE A C 1
ATOM 2819 O O . ILE A 1 351 ? -11.359 10.555 14.668 1.00 97.50 351 ILE A O 1
ATOM 2823 N N . TYR A 1 352 ? -9.708 12.004 15.134 1.00 98.25 352 TYR A N 1
ATOM 2824 C CA . TYR A 1 352 ? -8.905 11.760 13.939 1.00 98.25 352 TYR A CA 1
ATOM 2825 C C . TYR A 1 352 ? -7.566 11.110 14.303 1.00 98.25 352 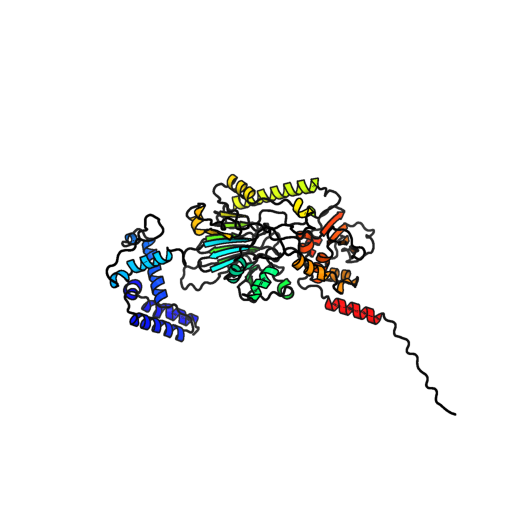TYR A C 1
ATOM 2827 O O . TYR A 1 352 ? -6.911 11.519 15.267 1.00 98.25 352 TYR A O 1
ATOM 2835 N N . CYS A 1 353 ? -7.158 10.112 13.525 1.00 98.06 353 CYS A N 1
ATOM 2836 C CA . CYS A 1 353 ? -5.906 9.390 13.699 1.00 98.06 353 CYS A CA 1
ATOM 2837 C C . CYS A 1 353 ? -5.167 9.275 12.353 1.00 98.06 353 CYS A C 1
ATOM 2839 O O . CYS A 1 353 ? -5.599 8.506 11.496 1.00 98.06 353 CYS A O 1
ATOM 2841 N N . PRO A 1 354 ? -4.071 10.027 12.139 1.00 97.50 354 PRO A N 1
ATOM 2842 C CA . PRO A 1 354 ? -3.210 9.804 10.982 1.00 97.50 354 PRO A CA 1
ATOM 2843 C C . PRO A 1 354 ? -2.487 8.452 11.112 1.00 97.50 354 PRO A C 1
ATOM 2845 O O . PRO A 1 354 ? -1.923 8.151 12.168 1.00 97.50 354 PRO A O 1
ATOM 2848 N N . PHE A 1 355 ? -2.500 7.644 10.053 1.00 96.06 355 PHE A N 1
ATOM 2849 C CA . PHE A 1 355 ? -1.835 6.331 9.981 1.00 96.06 355 PHE A CA 1
ATOM 2850 C C . PHE A 1 355 ? -1.378 6.029 8.537 1.00 96.06 355 PHE A C 1
ATOM 2852 O O . PHE A 1 355 ? -1.341 6.961 7.747 1.00 96.06 355 PHE A O 1
ATOM 2859 N N . ALA A 1 356 ? -0.988 4.792 8.197 1.00 94.69 356 ALA A N 1
ATOM 2860 C CA . ALA A 1 356 ? -0.724 4.353 6.811 1.00 94.69 356 ALA A CA 1
ATOM 2861 C C . ALA A 1 356 ? 0.278 5.230 6.028 1.00 94.69 356 ALA A C 1
ATOM 2863 O O . ALA A 1 356 ? 0.128 5.524 4.852 1.00 94.69 356 ALA A O 1
ATOM 2864 N N . SER A 1 357 ? 1.307 5.753 6.697 1.00 94.50 357 SER A N 1
ATOM 2865 C CA . SER A 1 357 ? 2.371 6.504 6.006 1.00 94.50 357 SER A CA 1
ATOM 2866 C C . SER A 1 357 ? 3.755 6.327 6.639 1.00 94.50 357 SER A C 1
ATOM 2868 O O . SER A 1 357 ? 4.696 7.060 6.345 1.00 94.50 357 SER A O 1
ATOM 2870 N N . TYR A 1 358 ? 3.888 5.356 7.547 1.00 95.50 358 TYR A N 1
ATOM 2871 C CA . TYR A 1 358 ? 5.096 5.132 8.342 1.00 95.50 358 TYR A CA 1
ATOM 2872 C C . TYR A 1 358 ? 6.020 4.101 7.682 1.00 95.50 358 TYR A C 1
ATOM 2874 O O . TYR A 1 358 ? 6.111 2.961 8.139 1.00 95.50 358 TYR A O 1
ATOM 2882 N N . PHE A 1 359 ? 6.695 4.508 6.608 1.00 96.69 359 PHE A N 1
ATOM 2883 C CA . PHE A 1 359 ? 7.752 3.736 5.948 1.00 96.69 359 PHE A CA 1
ATOM 2884 C C . PHE A 1 359 ? 9.031 4.568 5.795 1.00 96.69 359 PHE A C 1
ATOM 2886 O O . PHE A 1 359 ? 9.024 5.792 5.960 1.00 96.69 359 PHE A O 1
ATOM 2893 N N . VAL A 1 360 ? 10.134 3.895 5.484 1.00 97.38 360 VAL A N 1
ATOM 2894 C CA . VAL A 1 360 ? 11.430 4.514 5.206 1.00 97.38 360 VAL A CA 1
ATOM 2895 C C . VAL A 1 360 ? 12.155 3.779 4.082 1.00 97.38 360 VAL A C 1
ATOM 2897 O O . VAL A 1 360 ? 12.124 2.553 3.995 1.00 97.38 360 VAL A O 1
ATOM 2900 N N . GLU A 1 361 ? 12.856 4.534 3.246 1.00 97.44 361 GLU A N 1
ATOM 2901 C CA . GLU A 1 361 ? 13.771 4.041 2.219 1.00 97.44 361 GLU A CA 1
ATOM 2902 C C . GLU A 1 361 ? 15.094 3.603 2.877 1.00 97.44 361 GLU A C 1
ATOM 2904 O O . GLU A 1 361 ? 16.116 4.284 2.807 1.00 97.44 361 GLU A O 1
ATOM 2909 N N . ALA A 1 362 ? 15.046 2.522 3.666 1.00 97.25 362 ALA A N 1
ATOM 2910 C CA . ALA A 1 362 ? 16.129 2.155 4.585 1.00 97.25 362 ALA A CA 1
ATOM 2911 C C . ALA A 1 362 ? 17.364 1.542 3.914 1.00 97.25 362 ALA A C 1
ATOM 2913 O O . ALA A 1 362 ? 18.450 1.618 4.494 1.00 97.25 362 ALA A O 1
ATOM 2914 N N . HIS A 1 363 ? 17.214 0.927 2.739 1.00 97.00 363 HIS A N 1
ATOM 2915 C CA . HIS A 1 363 ? 18.325 0.250 2.080 1.00 97.00 363 HIS A CA 1
ATOM 2916 C C . HIS A 1 363 ? 19.438 1.256 1.714 1.00 97.00 363 HIS A C 1
ATOM 2918 O O . HIS A 1 363 ? 19.128 2.322 1.183 1.00 97.00 363 HIS A O 1
ATOM 2924 N N . PRO A 1 364 ? 20.734 0.944 1.931 1.00 95.94 364 PRO A N 1
ATOM 2925 C CA . PRO A 1 364 ? 21.837 1.879 1.673 1.00 95.94 364 PRO A CA 1
ATOM 2926 C C . PRO A 1 364 ? 21.847 2.520 0.276 1.00 95.94 364 PRO A C 1
ATOM 2928 O O . PRO A 1 364 ? 22.039 3.729 0.167 1.00 95.94 364 PRO A O 1
ATOM 2931 N N . SER A 1 365 ? 21.574 1.749 -0.781 1.00 95.81 365 SER A N 1
ATOM 2932 C CA . SER A 1 365 ? 21.468 2.258 -2.161 1.00 95.81 365 SER A CA 1
ATOM 2933 C C . SER A 1 365 ? 20.348 3.289 -2.376 1.00 95.81 365 SER A C 1
ATOM 2935 O O . SER A 1 365 ? 20.385 4.041 -3.344 1.00 95.81 365 SER A O 1
ATOM 2937 N N . ASP A 1 366 ? 19.356 3.361 -1.484 1.00 96.94 366 ASP A N 1
ATOM 2938 C CA . ASP A 1 366 ? 18.235 4.309 -1.561 1.00 96.94 366 ASP A CA 1
ATOM 2939 C C . ASP A 1 366 ? 18.483 5.591 -0.753 1.00 96.94 366 ASP A C 1
ATOM 2941 O O . ASP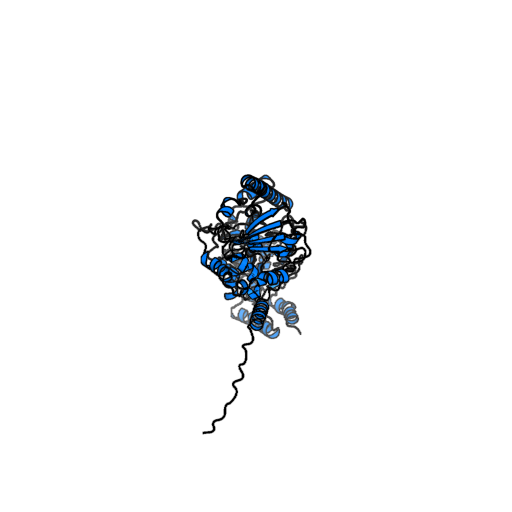 A 1 366 ? 17.586 6.418 -0.580 1.00 96.94 366 ASP A O 1
ATOM 2945 N N . ARG A 1 367 ? 19.726 5.804 -0.298 1.00 96.81 367 ARG A N 1
ATOM 2946 C CA . ARG A 1 367 ? 20.132 6.973 0.492 1.00 96.81 367 ARG A CA 1
ATOM 2947 C C . ARG A 1 367 ? 19.688 8.301 -0.120 1.00 96.81 367 ARG A C 1
ATOM 2949 O O . ARG A 1 367 ? 19.160 9.142 0.603 1.00 96.81 367 ARG A O 1
ATOM 2956 N N . TYR A 1 368 ? 19.877 8.484 -1.428 1.00 96.75 368 TYR A N 1
ATOM 2957 C CA . TYR A 1 368 ? 19.465 9.712 -2.109 1.00 96.75 368 TYR A CA 1
ATOM 2958 C C . TYR A 1 368 ? 17.966 9.972 -1.936 1.00 96.75 368 TYR A C 1
ATOM 2960 O O . TYR A 1 368 ? 17.577 11.070 -1.543 1.00 96.75 368 TYR A O 1
ATOM 2968 N N . ILE A 1 369 ? 17.136 8.945 -2.149 1.00 97.50 369 ILE A N 1
ATOM 2969 C CA . ILE A 1 369 ? 15.681 9.028 -2.003 1.00 97.50 369 ILE A CA 1
ATOM 2970 C C . ILE A 1 369 ? 15.317 9.339 -0.553 1.00 97.50 369 ILE A C 1
ATOM 2972 O O . ILE A 1 369 ? 14.561 10.272 -0.303 1.00 97.50 369 ILE A O 1
ATOM 2976 N N . LYS A 1 370 ? 15.910 8.627 0.410 1.00 96.69 370 LYS A N 1
ATOM 2977 C CA . LYS A 1 370 ? 15.677 8.850 1.844 1.00 96.69 370 LYS A CA 1
ATOM 2978 C C . LYS A 1 370 ? 15.951 10.295 2.270 1.00 96.69 370 LYS A C 1
ATOM 2980 O O . LYS A 1 370 ? 15.218 10.848 3.086 1.00 96.69 370 LYS A O 1
ATOM 2985 N N . GLU A 1 371 ? 17.020 10.896 1.750 1.00 96.69 371 GLU A N 1
ATOM 2986 C CA . GLU A 1 371 ? 17.467 12.239 2.137 1.00 96.69 371 GLU A CA 1
ATOM 2987 C C . GLU A 1 371 ? 16.625 13.360 1.508 1.00 96.69 371 GLU A C 1
ATOM 2989 O O . GLU A 1 371 ? 16.590 14.473 2.032 1.00 96.69 371 GLU A O 1
ATOM 2994 N N . THR A 1 372 ? 15.919 13.085 0.412 1.00 95.94 372 THR A N 1
ATOM 2995 C CA . THR A 1 372 ? 15.257 14.114 -0.407 1.00 95.94 372 THR A CA 1
ATOM 2996 C C . THR A 1 372 ? 13.737 13.945 -0.509 1.00 95.94 372 THR A C 1
ATOM 2998 O O . THR A 1 372 ? 13.021 14.942 -0.634 1.00 95.94 372 THR A O 1
ATOM 3001 N N . ASN A 1 373 ? 13.208 12.724 -0.367 1.00 95.50 373 ASN A N 1
ATOM 3002 C CA . ASN A 1 373 ? 11.776 12.419 -0.300 1.00 95.50 373 ASN A CA 1
ATOM 3003 C C . ASN A 1 373 ? 11.187 12.799 1.070 1.00 95.50 373 ASN A C 1
ATOM 3005 O O . ASN A 1 373 ? 10.753 11.949 1.854 1.00 95.50 373 ASN A O 1
ATOM 3009 N N . THR A 1 374 ? 11.195 14.098 1.381 1.00 95.06 374 THR A N 1
ATOM 3010 C CA . THR A 1 374 ? 10.643 14.625 2.637 1.00 95.06 374 THR A CA 1
ATOM 3011 C C . THR A 1 374 ? 9.150 14.308 2.746 1.00 95.06 374 THR A C 1
ATOM 3013 O O . THR A 1 374 ? 8.403 14.430 1.773 1.00 95.06 374 THR A O 1
ATOM 3016 N N . LYS A 1 375 ? 8.713 13.872 3.930 1.00 96.00 375 LYS A N 1
ATOM 3017 C CA . LYS A 1 375 ? 7.340 13.433 4.216 1.00 96.00 375 LYS A CA 1
ATOM 3018 C C . LYS A 1 375 ? 6.699 14.356 5.253 1.00 96.00 375 LYS A C 1
ATOM 3020 O O . LYS A 1 375 ? 7.390 14.874 6.130 1.00 96.00 375 LYS A O 1
ATOM 3025 N N . ASN A 1 376 ? 5.387 14.558 5.164 1.00 97.44 376 ASN A N 1
ATOM 3026 C CA . ASN A 1 376 ? 4.633 15.328 6.154 1.00 97.44 376 ASN A CA 1
ATOM 3027 C C . ASN A 1 376 ? 4.686 14.662 7.533 1.00 97.44 376 ASN A C 1
ATOM 3029 O O . ASN A 1 376 ? 4.713 13.437 7.652 1.00 97.44 376 ASN A O 1
ATOM 3033 N N . ASN A 1 377 ? 4.637 15.475 8.588 1.00 95.75 377 ASN A N 1
ATOM 3034 C CA . ASN A 1 377 ? 4.618 15.003 9.966 1.00 95.75 377 ASN A CA 1
ATOM 3035 C C . ASN A 1 377 ? 3.181 14.933 10.527 1.00 95.75 377 ASN A C 1
ATOM 3037 O O . ASN A 1 377 ? 2.375 15.850 10.351 1.00 95.75 377 ASN A O 1
ATOM 3041 N N . ALA A 1 378 ? 2.862 13.855 11.248 1.00 96.81 378 ALA A N 1
ATOM 3042 C CA . ALA A 1 378 ? 1.532 13.634 11.821 1.00 96.81 378 ALA A CA 1
ATOM 3043 C C . ALA A 1 378 ? 1.141 14.689 12.873 1.00 96.81 378 ALA A C 1
ATOM 3045 O O . ALA A 1 378 ? -0.022 15.088 12.954 1.00 96.81 378 ALA A O 1
ATOM 3046 N N . ASP A 1 379 ? 2.096 15.158 13.679 1.00 96.81 379 ASP A N 1
ATOM 3047 C CA . ASP A 1 379 ? 1.849 16.162 14.713 1.00 96.81 379 ASP A CA 1
ATOM 3048 C C . ASP A 1 379 ? 1.594 17.545 14.103 1.00 96.81 379 ASP A C 1
ATOM 3050 O O . ASP A 1 379 ? 0.746 18.287 14.606 1.00 96.81 379 ASP A O 1
ATOM 3054 N N . GLU A 1 380 ? 2.239 17.864 12.978 1.00 97.38 380 GLU A N 1
ATOM 3055 C CA . GLU A 1 380 ? 1.962 19.080 12.205 1.00 97.38 380 GLU A CA 1
ATOM 3056 C C . GLU A 1 380 ? 0.553 19.059 11.598 1.00 97.38 380 GLU A C 1
ATOM 3058 O O . GLU A 1 380 ? -0.190 20.036 11.746 1.00 97.38 380 GLU A O 1
ATOM 3063 N N . LEU A 1 381 ? 0.135 17.932 11.003 1.00 98.00 381 LEU A N 1
ATOM 3064 C CA . LEU A 1 381 ? -1.243 17.755 10.526 1.00 98.00 381 LEU A CA 1
ATOM 3065 C C . LEU A 1 381 ? -2.244 17.930 11.668 1.00 98.00 381 LEU A C 1
ATOM 3067 O O . LEU A 1 381 ? -3.224 18.670 11.562 1.00 98.00 381 LEU A O 1
ATOM 3071 N N . ASN A 1 382 ? -1.970 17.287 12.799 1.00 97.75 382 ASN A N 1
ATOM 3072 C CA . ASN A 1 382 ? -2.812 17.373 13.980 1.00 97.75 382 ASN A CA 1
ATOM 3073 C C . ASN A 1 382 ? -2.899 18.803 14.533 1.00 97.75 382 ASN A C 1
ATOM 3075 O O . ASN A 1 382 ? -3.975 19.227 14.964 1.00 97.75 382 ASN A O 1
ATOM 3079 N N . ALA A 1 383 ? -1.806 19.567 14.511 1.00 97.88 383 ALA A N 1
ATOM 3080 C CA . ALA A 1 383 ? -1.805 20.976 14.892 1.00 97.88 383 ALA A CA 1
ATOM 3081 C C . ALA A 1 383 ? -2.657 21.827 13.932 1.00 97.88 383 ALA A C 1
ATOM 3083 O O . ALA A 1 383 ? -3.437 22.671 14.386 1.00 97.88 383 ALA A O 1
ATOM 3084 N N . LEU A 1 384 ? -2.575 21.572 12.622 1.00 98.00 384 LEU A N 1
ATOM 3085 C CA . LEU A 1 384 ? -3.384 22.258 11.610 1.00 98.00 384 LEU A CA 1
ATOM 3086 C C . LEU A 1 384 ? -4.886 21.956 11.761 1.00 98.00 384 LEU A C 1
ATOM 3088 O O . LEU A 1 384 ? -5.716 22.870 11.689 1.00 98.00 384 LEU A O 1
ATOM 3092 N N . ILE A 1 385 ? -5.246 20.700 12.035 1.00 98.19 385 ILE A N 1
ATOM 3093 C CA . ILE A 1 385 ? -6.631 20.292 12.315 1.00 98.19 385 ILE A CA 1
ATOM 3094 C C . ILE A 1 385 ? -7.140 20.989 13.578 1.00 98.19 385 ILE A C 1
ATOM 3096 O O . ILE A 1 385 ? -8.176 21.646 13.531 1.00 98.19 385 ILE A O 1
ATOM 3100 N N . LYS A 1 386 ? -6.387 20.953 14.685 1.00 96.50 386 LYS A N 1
ATOM 3101 C CA . LYS A 1 386 ? -6.774 21.625 15.942 1.00 96.50 386 LYS A CA 1
ATOM 3102 C C . LYS A 1 386 ? -6.974 23.129 15.770 1.00 96.50 386 LYS A C 1
ATOM 3104 O O . LYS A 1 386 ? -7.884 23.699 16.366 1.00 96.50 386 LYS A O 1
ATOM 3109 N N . LYS A 1 387 ? -6.152 23.775 14.938 1.00 96.81 387 LYS A N 1
ATOM 3110 C CA . LYS A 1 387 ? -6.291 25.201 14.617 1.00 96.81 387 LYS A CA 1
ATOM 3111 C C . LYS A 1 387 ? -7.561 25.494 13.812 1.00 96.81 387 LYS A C 1
ATOM 3113 O O . LYS A 1 387 ? -8.195 26.522 14.031 1.00 96.81 387 LYS A O 1
ATOM 3118 N N . SER A 1 388 ? -7.917 24.631 12.860 1.00 95.69 388 SER A N 1
ATOM 3119 C CA . SER A 1 388 ? -9.015 24.870 11.909 1.00 95.69 388 SER A CA 1
ATOM 3120 C C . SER A 1 388 ? -10.372 24.286 12.331 1.00 95.69 388 SER A C 1
ATOM 3122 O O . SER A 1 388 ? -11.402 24.731 11.812 1.00 95.69 388 SER A O 1
ATOM 3124 N N . ALA A 1 389 ? -10.368 23.323 13.256 1.00 95.94 389 ALA A N 1
ATOM 3125 C CA . ALA A 1 389 ? -11.517 22.602 13.798 1.00 95.94 389 ALA A CA 1
ATOM 3126 C C . ALA A 1 389 ? -11.242 22.150 15.259 1.00 95.94 389 ALA A C 1
ATOM 3128 O O . ALA A 1 389 ? -11.049 20.962 15.520 1.00 95.94 389 ALA A O 1
ATOM 3129 N N . PRO A 1 390 ? -11.242 23.073 16.243 1.00 93.19 390 PRO A N 1
ATOM 3130 C CA . PRO A 1 390 ? -10.826 22.793 17.627 1.00 93.19 390 PRO A CA 1
ATOM 3131 C C . PRO A 1 390 ? -11.713 21.789 18.385 1.00 93.19 390 PRO A C 1
ATOM 3133 O O . PRO A 1 390 ? -11.315 21.301 19.439 1.00 93.19 390 PRO A O 1
ATOM 3136 N N . GLY A 1 391 ? -12.908 21.478 17.870 1.00 92.25 391 GLY A N 1
ATOM 3137 C CA . GLY A 1 391 ? -13.789 20.448 18.430 1.00 92.25 391 GLY A CA 1
ATOM 3138 C C . GLY A 1 391 ? -13.360 19.009 18.113 1.00 92.25 391 GLY A C 1
ATOM 3139 O O . GLY A 1 391 ? -13.884 18.081 18.725 1.00 92.25 391 GLY A O 1
ATOM 3140 N N . ILE A 1 392 ? -12.417 18.815 17.184 1.00 95.94 392 ILE A N 1
ATOM 3141 C CA . ILE A 1 392 ? -11.925 17.495 16.776 1.00 95.94 392 ILE A CA 1
ATOM 3142 C C . ILE A 1 392 ? -10.740 17.102 17.659 1.00 95.94 392 ILE A C 1
ATOM 3144 O O . ILE A 1 392 ? -9.730 17.806 17.733 1.00 95.94 392 ILE A O 1
ATOM 3148 N N . THR A 1 393 ? -10.840 15.944 18.311 1.00 95.50 393 THR A N 1
ATOM 3149 C CA . THR A 1 393 ? -9.701 15.360 19.028 1.00 95.50 393 THR A CA 1
ATOM 3150 C C . THR A 1 393 ? -8.777 14.671 18.028 1.00 95.50 393 THR A C 1
ATOM 3152 O O . THR A 1 393 ? -9.248 14.015 17.105 1.00 95.50 393 THR A O 1
ATOM 3155 N N . THR A 1 394 ? -7.460 14.771 18.207 1.00 96.19 394 THR A N 1
ATOM 3156 C CA . THR A 1 394 ? -6.498 14.044 17.365 1.00 96.19 394 THR A CA 1
ATOM 3157 C C . THR A 1 394 ? -5.641 13.091 18.190 1.00 96.19 394 THR A C 1
ATOM 3159 O O . THR A 1 394 ? -5.314 13.384 19.345 1.00 96.19 394 THR A O 1
ATOM 3162 N N . TRP A 1 395 ? -5.245 11.970 17.589 1.00 95.62 395 TRP A N 1
ATOM 3163 C CA . TRP A 1 395 ? -4.364 10.974 18.194 1.00 95.62 395 TRP A CA 1
ATOM 3164 C C . TRP A 1 395 ? -3.303 10.504 17.195 1.00 95.62 395 TRP A C 1
ATOM 3166 O O . TRP A 1 395 ? -3.623 9.787 16.254 1.00 95.62 395 TRP A O 1
ATOM 3176 N N . THR A 1 396 ? -2.043 10.891 17.418 1.00 95.25 396 THR A N 1
ATOM 3177 C CA . THR A 1 396 ? -0.880 10.294 16.741 1.00 95.25 396 THR A CA 1
ATOM 3178 C C . THR A 1 396 ? -0.540 8.977 17.447 1.00 95.25 396 THR A C 1
ATOM 3180 O O . THR A 1 396 ? -0.167 9.014 18.629 1.00 95.25 396 THR A O 1
ATOM 3183 N N . PRO A 1 397 ? -0.694 7.817 16.795 1.00 92.56 397 PRO A N 1
ATOM 3184 C CA . PRO A 1 397 ? -0.466 6.541 17.448 1.00 92.56 397 PRO A CA 1
ATOM 3185 C C . PRO A 1 397 ? 1.034 6.200 17.506 1.00 92.56 397 PRO A C 1
ATOM 3187 O O . PRO A 1 397 ? 1.813 6.571 16.631 1.00 92.56 397 PRO A O 1
ATOM 3190 N N . LYS A 1 398 ? 1.438 5.472 18.552 1.00 94.38 398 LYS A N 1
ATOM 3191 C CA . LYS A 1 398 ? 2.768 4.849 18.690 1.00 94.38 398 LYS A CA 1
ATOM 3192 C C . LYS A 1 398 ? 2.601 3.330 18.705 1.00 94.38 398 LYS A C 1
ATOM 3194 O O . LYS A 1 398 ? 1.566 2.892 19.209 1.00 94.38 398 LYS A O 1
ATOM 3199 N N . PRO A 1 399 ? 3.538 2.536 18.168 1.00 96.00 399 PRO A N 1
ATOM 3200 C CA . PRO A 1 399 ? 3.451 1.077 18.198 1.00 96.00 399 PRO A CA 1
ATOM 3201 C C . PRO A 1 399 ? 3.103 0.560 19.598 1.00 96.00 399 PRO A C 1
ATOM 3203 O O . PRO A 1 399 ? 3.732 0.937 20.587 1.00 96.00 399 PRO A O 1
ATOM 3206 N N . GLY A 1 400 ? 2.040 -0.236 19.696 1.00 95.25 400 GLY A N 1
ATOM 3207 C CA . GLY A 1 400 ? 1.507 -0.785 20.946 1.00 95.25 400 GLY A CA 1
ATOM 3208 C C . GLY A 1 400 ? 0.604 0.162 21.745 1.00 95.25 400 GLY A C 1
ATOM 3209 O O . GLY A 1 4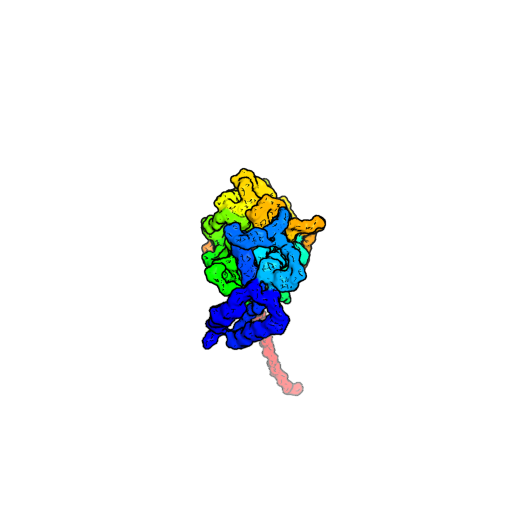00 ? 0.040 -0.252 22.759 1.00 95.25 400 GLY A O 1
ATOM 3210 N N . ALA A 1 401 ? 0.427 1.416 21.319 1.00 95.44 401 ALA A N 1
ATOM 3211 C CA . ALA A 1 401 ? -0.498 2.341 21.963 1.00 95.44 401 ALA A CA 1
ATOM 3212 C C . ALA A 1 401 ? -1.952 1.923 21.713 1.00 95.44 401 ALA A C 1
ATOM 3214 O O . ALA A 1 401 ? -2.331 1.560 20.598 1.00 95.44 401 ALA A O 1
ATOM 3215 N N . VAL A 1 402 ? -2.774 2.046 22.754 1.00 95.75 402 VAL A N 1
ATOM 3216 C CA . VAL A 1 402 ? -4.192 1.679 22.745 1.00 95.75 402 VAL A CA 1
ATOM 3217 C C . VAL A 1 402 ? -5.050 2.913 22.995 1.00 95.75 402 VAL A C 1
ATOM 3219 O O . VAL A 1 402 ? -4.927 3.559 24.037 1.00 95.75 402 VAL A O 1
ATOM 3222 N N . LEU A 1 403 ? -5.966 3.205 22.077 1.00 95.69 403 LEU A N 1
ATOM 3223 C CA . LEU A 1 403 ? -7.069 4.139 22.269 1.00 95.69 403 LEU A CA 1
ATOM 3224 C C . LEU A 1 403 ? -8.308 3.372 22.739 1.00 95.69 403 LEU A C 1
ATOM 3226 O O . LEU A 1 403 ? -8.920 2.630 21.974 1.00 95.69 403 LEU A O 1
ATOM 3230 N N . ASP A 1 404 ? -8.727 3.592 23.983 1.00 93.31 404 ASP A N 1
ATOM 3231 C CA . ASP A 1 404 ? -10.052 3.197 24.457 1.00 93.31 404 ASP A CA 1
ATOM 3232 C C . ASP A 1 404 ? -11.089 4.185 23.916 1.00 93.31 404 ASP A C 1
ATOM 3234 O O . ASP A 1 404 ? -11.402 5.210 24.527 1.00 93.31 404 ASP A O 1
ATOM 3238 N N . LEU A 1 405 ? -11.585 3.892 22.715 1.00 91.44 405 LEU A N 1
ATOM 3239 C CA . LEU A 1 405 ? -12.506 4.755 21.987 1.00 91.44 405 LEU A CA 1
ATOM 3240 C C . LEU A 1 405 ? -13.813 4.947 22.768 1.00 91.44 405 LEU A C 1
ATOM 3242 O O . LEU A 1 405 ? -14.319 6.064 22.842 1.00 91.44 405 LEU A O 1
ATOM 3246 N N . ALA A 1 406 ? -14.328 3.908 23.432 1.00 85.06 406 ALA A N 1
ATOM 3247 C CA . ALA A 1 406 ? -15.516 4.049 24.277 1.00 85.06 406 ALA A CA 1
ATOM 3248 C C . ALA A 1 406 ? -15.303 5.075 25.404 1.00 85.06 406 ALA A C 1
ATOM 3250 O O . ALA A 1 406 ? -16.163 5.929 25.634 1.00 85.06 406 ALA A O 1
ATOM 3251 N N . LEU A 1 407 ? -14.160 5.019 26.094 1.00 86.94 407 LEU A N 1
ATOM 3252 C CA . LEU A 1 407 ? -13.822 5.969 27.151 1.00 86.94 407 LEU A CA 1
ATOM 3253 C C . LEU A 1 407 ? -13.572 7.379 26.600 1.00 86.94 407 LEU A C 1
ATOM 3255 O O . LEU A 1 407 ? -14.060 8.351 27.182 1.00 86.94 407 LEU A O 1
ATOM 3259 N N . ALA A 1 408 ? -12.863 7.491 25.474 1.00 88.38 408 ALA A N 1
ATOM 3260 C CA . ALA A 1 408 ? -12.551 8.767 24.833 1.00 88.38 408 ALA A CA 1
ATOM 3261 C C . ALA A 1 408 ? -13.818 9.545 24.445 1.00 88.38 408 ALA A C 1
ATOM 3263 O O . ALA A 1 408 ? -13.876 10.759 24.627 1.00 88.38 408 ALA A O 1
ATOM 3264 N N . LEU A 1 409 ? -14.853 8.840 23.980 1.00 86.25 409 LEU A N 1
ATOM 3265 C CA . LEU A 1 409 ? -16.137 9.432 23.596 1.00 86.25 409 LEU A CA 1
ATOM 3266 C C . LEU A 1 409 ? -16.992 9.876 24.793 1.00 86.25 409 LEU A C 1
ATOM 3268 O O . LEU A 1 409 ? -17.795 10.795 24.657 1.00 86.25 409 LEU A O 1
ATOM 3272 N N . MET A 1 410 ? -16.849 9.234 25.959 1.00 80.88 410 MET A N 1
ATOM 3273 C CA . MET A 1 410 ? -17.580 9.614 27.179 1.00 80.88 410 MET A CA 1
ATOM 3274 C C . MET A 1 410 ? -16.943 10.804 27.897 1.00 80.88 410 MET A C 1
ATOM 3276 O O . MET A 1 410 ? -17.641 11.619 28.498 1.00 80.88 410 MET A O 1
ATOM 3280 N N . SER A 1 411 ? -15.614 10.877 27.888 1.00 71.62 411 SER A N 1
ATOM 3281 C CA . SER A 1 411 ? -14.861 11.968 28.495 1.00 71.62 411 SER A CA 1
ATOM 3282 C C . SER A 1 411 ? -13.544 12.138 27.737 1.00 71.62 411 SER A C 1
ATOM 3284 O O . SER A 1 411 ? -12.596 11.391 28.013 1.00 71.62 411 SER A O 1
ATOM 3286 N N . PRO A 1 412 ? -13.470 13.113 26.808 1.00 64.06 412 PRO A N 1
ATOM 3287 C CA . PRO A 1 412 ? -12.259 13.410 26.053 1.00 64.06 412 PRO A CA 1
ATOM 3288 C C . PRO A 1 412 ? -11.135 13.781 27.021 1.00 64.06 412 PRO A C 1
ATOM 3290 O O . PRO A 1 412 ? -11.061 14.889 27.548 1.00 64.06 412 PRO A O 1
ATOM 3293 N N . SER A 1 413 ? -10.289 12.812 27.351 1.00 67.06 413 SER A N 1
ATOM 3294 C CA . SER A 1 413 ? -9.192 12.987 28.293 1.00 67.06 413 SER A CA 1
ATOM 3295 C C . SER A 1 413 ? -8.053 12.051 27.929 1.00 67.06 413 SER A C 1
ATOM 3297 O O . SER A 1 413 ? -8.271 10.959 27.401 1.00 67.06 413 SER A O 1
ATOM 3299 N N . ARG A 1 414 ? -6.820 12.438 28.282 1.00 71.19 414 ARG A N 1
ATOM 3300 C CA . ARG A 1 414 ? -5.626 11.606 28.065 1.00 71.19 414 ARG A CA 1
ATOM 3301 C C . ARG A 1 414 ? -5.738 10.213 28.697 1.00 71.19 414 ARG A C 1
ATOM 3303 O O . ARG A 1 414 ? -5.071 9.294 28.252 1.00 71.19 414 ARG A O 1
ATOM 3310 N N . LYS A 1 415 ? -6.626 10.036 29.682 1.00 78.94 415 LYS A N 1
ATOM 3311 C CA . LYS A 1 415 ? -6.882 8.759 30.365 1.00 78.94 415 LYS A CA 1
ATOM 3312 C C . LYS A 1 415 ? -7.459 7.673 29.449 1.00 78.94 415 LYS A C 1
ATOM 3314 O O . LYS A 1 415 ? -7.473 6.519 29.859 1.00 78.94 415 LYS A O 1
ATOM 3319 N N . ALA A 1 416 ? -7.951 8.034 28.262 1.00 86.81 416 ALA A N 1
ATOM 3320 C CA . ALA A 1 416 ? -8.442 7.085 27.267 1.00 86.81 416 ALA A CA 1
ATOM 3321 C C . ALA A 1 416 ? -7.340 6.491 26.379 1.00 86.81 416 ALA A C 1
ATOM 3323 O O . ALA A 1 416 ? -7.611 5.553 25.640 1.00 86.81 416 ALA A O 1
ATOM 3324 N N . ILE A 1 417 ? -6.112 7.013 26.442 1.00 91.38 417 ILE A N 1
ATOM 3325 C CA . ILE A 1 417 ? -4.982 6.490 25.674 1.00 91.38 417 ILE A CA 1
ATOM 3326 C C . ILE A 1 417 ? -3.997 5.842 26.638 1.00 91.38 417 ILE A C 1
ATOM 3328 O O . ILE A 1 417 ? -3.575 6.457 27.618 1.00 91.38 417 ILE A O 1
ATOM 3332 N N . THR A 1 418 ? -3.632 4.602 26.341 1.00 92.69 418 THR A N 1
ATOM 3333 C CA . THR A 1 418 ? -2.546 3.887 27.007 1.00 92.69 418 THR A CA 1
ATOM 3334 C C . THR A 1 418 ? -1.369 3.848 26.048 1.00 92.69 418 THR A C 1
ATOM 3336 O O . THR A 1 418 ? -1.469 3.245 24.984 1.00 92.69 418 THR A O 1
ATOM 3339 N N . ASP A 1 419 ? -0.280 4.527 26.394 1.00 92.00 419 ASP A N 1
ATOM 3340 C CA . ASP A 1 419 ? 0.963 4.455 25.623 1.00 92.00 419 ASP A CA 1
ATOM 3341 C C . ASP A 1 419 ? 1.685 3.123 25.877 1.00 92.00 419 ASP A C 1
ATOM 3343 O O . ASP A 1 419 ? 1.477 2.510 26.933 1.00 92.00 419 ASP A O 1
ATOM 3347 N N . PRO A 1 420 ? 2.565 2.688 24.956 1.00 89.88 420 PRO A N 1
ATOM 3348 C CA . PRO A 1 420 ? 3.473 1.585 25.236 1.00 89.88 420 PRO A CA 1
ATOM 3349 C C . PRO A 1 420 ? 4.341 1.877 26.479 1.00 89.88 420 PRO A C 1
ATOM 3351 O O . PRO A 1 420 ? 4.568 3.047 26.816 1.00 89.88 420 PRO A O 1
ATOM 3354 N N . PRO A 1 421 ? 4.847 0.837 27.171 1.00 88.50 421 PRO A N 1
ATOM 3355 C CA . PRO A 1 421 ? 5.720 0.999 28.331 1.00 88.50 421 PRO A CA 1
ATOM 3356 C C . PRO A 1 421 ? 6.901 1.941 28.066 1.00 88.50 421 PRO A C 1
ATOM 3358 O O . PRO A 1 421 ? 7.452 1.979 26.964 1.00 88.50 421 PRO A O 1
ATOM 3361 N N . SER A 1 422 ? 7.327 2.680 29.093 1.00 88.44 422 SER A N 1
ATOM 3362 C CA . SER A 1 422 ? 8.513 3.538 28.989 1.00 88.44 422 SER A CA 1
ATOM 3363 C C . SER A 1 422 ? 9.742 2.716 28.585 1.00 88.44 422 SER A C 1
ATOM 3365 O O . SER A 1 422 ? 9.966 1.641 29.138 1.00 88.44 422 SER A O 1
ATOM 3367 N N . GLY A 1 423 ? 10.526 3.220 27.630 1.00 85.44 423 GLY A N 1
ATOM 3368 C CA . GLY A 1 423 ? 11.689 2.518 27.078 1.00 85.44 423 GLY A CA 1
ATOM 3369 C C . GLY A 1 423 ? 11.375 1.522 25.955 1.00 85.44 423 GLY A C 1
ATOM 3370 O O . GLY A 1 423 ? 12.305 0.922 25.428 1.00 85.44 423 GLY A O 1
ATOM 3371 N N . THR A 1 424 ? 10.105 1.357 25.558 1.00 88.50 424 THR A N 1
ATOM 3372 C CA . THR A 1 424 ? 9.755 0.582 24.353 1.00 88.50 424 THR A CA 1
ATOM 3373 C C . THR A 1 424 ? 10.406 1.219 23.131 1.00 88.50 424 THR A C 1
ATOM 3375 O O . THR A 1 424 ? 10.257 2.427 22.917 1.00 88.50 424 THR A O 1
ATOM 3378 N N . ASN A 1 425 ? 11.108 0.416 22.329 1.00 88.44 425 ASN A N 1
ATOM 3379 C CA . ASN A 1 425 ? 11.654 0.900 21.072 1.00 88.44 425 ASN A CA 1
ATOM 3380 C C . ASN A 1 425 ? 10.507 1.169 20.087 1.00 88.44 425 ASN A C 1
ATOM 3382 O O . ASN A 1 425 ? 9.691 0.291 19.827 1.00 88.44 425 ASN A O 1
ATOM 3386 N N . ILE A 1 426 ? 10.421 2.402 19.595 1.00 94.19 426 ILE A N 1
ATOM 3387 C CA . ILE A 1 426 ? 9.345 2.849 18.699 1.00 94.19 426 ILE A CA 1
ATOM 3388 C C . ILE A 1 426 ? 9.765 2.729 17.239 1.00 94.19 426 ILE A C 1
ATOM 3390 O O . ILE A 1 426 ? 8.947 2.394 16.385 1.00 94.19 426 ILE A O 1
ATOM 3394 N N . TYR A 1 427 ? 11.031 3.023 16.956 1.00 95.88 427 TYR A N 1
ATOM 3395 C CA . TYR A 1 427 ? 11.565 3.072 15.606 1.00 95.88 427 TYR A CA 1
ATOM 3396 C C . TYR A 1 427 ? 12.469 1.880 15.367 1.00 95.88 427 TYR A C 1
ATOM 3398 O O . TYR A 1 427 ? 13.247 1.489 16.236 1.00 95.88 427 TYR A O 1
ATOM 3406 N N . LYS A 1 428 ? 12.371 1.333 14.164 1.00 94.19 428 LYS A N 1
ATOM 3407 C CA . LYS A 1 428 ? 13.244 0.259 13.728 1.00 94.19 428 LYS A CA 1
ATOM 3408 C C . LYS A 1 428 ? 14.640 0.823 13.454 1.00 94.19 428 LYS A C 1
ATOM 3410 O O . LYS A 1 428 ? 14.775 1.891 12.855 1.00 94.19 428 LYS A O 1
ATOM 3415 N N . ASP A 1 429 ? 15.667 0.132 13.933 1.00 92.06 429 ASP A N 1
ATOM 3416 C CA . ASP A 1 429 ? 17.078 0.517 13.791 1.00 92.06 429 ASP A CA 1
ATOM 3417 C C . ASP A 1 429 ? 17.855 -0.392 12.826 1.00 92.06 429 ASP A C 1
ATOM 3419 O O . ASP A 1 429 ? 18.951 -0.045 12.388 1.00 92.06 429 ASP A O 1
ATOM 3423 N N . SER A 1 430 ? 17.276 -1.541 12.479 1.00 93.62 430 SER A N 1
ATOM 3424 C CA . SER A 1 430 ? 17.891 -2.592 11.680 1.00 93.62 430 SER A CA 1
ATOM 3425 C C . SER A 1 430 ? 16.844 -3.344 10.857 1.00 93.62 430 SER A C 1
ATOM 3427 O O . SER A 1 430 ? 15.699 -3.514 11.280 1.00 93.62 430 SER A O 1
ATOM 3429 N N . TRP A 1 431 ? 17.237 -3.796 9.666 1.00 95.62 431 TRP A N 1
ATOM 3430 C CA . TRP A 1 431 ? 16.387 -4.539 8.736 1.00 95.62 431 TRP A CA 1
ATOM 3431 C C . TRP A 1 431 ? 17.182 -5.683 8.105 1.00 95.62 431 TRP A C 1
ATOM 3433 O O . TRP A 1 431 ? 18.376 -5.540 7.842 1.00 95.62 431 TRP A O 1
ATOM 3443 N N . ASP A 1 432 ? 16.507 -6.795 7.819 1.00 93.69 432 ASP A N 1
ATOM 3444 C CA . ASP A 1 432 ? 17.112 -7.987 7.217 1.00 93.69 432 ASP A CA 1
ATOM 3445 C C . ASP A 1 432 ? 17.247 -7.837 5.693 1.00 93.69 432 ASP A C 1
ATOM 3447 O O . ASP A 1 432 ? 16.578 -8.536 4.935 1.00 93.69 432 ASP A O 1
ATOM 3451 N N . PHE A 1 433 ? 18.069 -6.892 5.224 1.00 96.12 433 PHE A N 1
ATOM 3452 C CA . PHE A 1 433 ? 18.194 -6.587 3.791 1.00 96.12 433 PHE A CA 1
ATOM 3453 C C . PHE A 1 433 ? 18.543 -7.822 2.954 1.00 96.12 433 PHE A C 1
ATOM 3455 O O . PHE A 1 433 ? 17.815 -8.132 2.010 1.00 96.12 433 PHE A O 1
ATOM 3462 N N . ASP A 1 434 ? 19.598 -8.547 3.336 1.00 95.62 434 ASP A N 1
ATOM 3463 C CA . ASP A 1 434 ? 20.140 -9.678 2.573 1.00 95.62 434 ASP A CA 1
ATOM 3464 C C . ASP A 1 434 ? 19.074 -10.738 2.283 1.00 95.62 434 ASP A C 1
ATOM 3466 O O . ASP A 1 434 ? 18.943 -11.189 1.150 1.00 95.62 434 ASP A O 1
ATOM 3470 N N . LEU A 1 435 ? 18.226 -11.059 3.269 1.00 94.38 435 LEU A N 1
ATOM 3471 C CA . LEU A 1 435 ? 17.164 -12.057 3.125 1.00 94.38 435 LEU A CA 1
ATOM 3472 C C . LEU A 1 435 ? 16.245 -11.767 1.927 1.00 94.38 435 LEU A C 1
ATOM 3474 O O . LEU A 1 435 ? 15.899 -12.685 1.182 1.00 94.38 435 LEU A O 1
ATOM 3478 N N . TYR A 1 436 ? 15.851 -10.504 1.751 1.00 95.19 436 TYR A N 1
ATOM 3479 C CA . TYR A 1 436 ? 14.908 -10.095 0.708 1.00 95.19 436 TYR A CA 1
ATOM 3480 C C . TYR A 1 436 ? 15.617 -9.699 -0.589 1.00 95.19 436 TYR A C 1
ATOM 3482 O O . TYR A 1 436 ? 15.136 -10.009 -1.678 1.00 95.19 436 TYR A O 1
ATOM 3490 N N . VAL A 1 437 ? 16.781 -9.054 -0.499 1.00 96.00 437 VAL A N 1
ATOM 3491 C CA . VAL A 1 437 ? 17.573 -8.661 -1.671 1.00 96.00 437 VAL A CA 1
ATOM 3492 C C . VAL A 1 437 ? 18.122 -9.892 -2.395 1.00 96.00 437 VAL A C 1
ATOM 3494 O O . VAL A 1 437 ? 18.071 -9.941 -3.624 1.00 96.00 437 VAL A O 1
ATOM 3497 N N . ASP A 1 438 ? 18.554 -10.927 -1.670 1.00 96.00 438 ASP A N 1
ATOM 3498 C CA . ASP A 1 438 ? 19.005 -12.185 -2.271 1.00 96.00 438 ASP A CA 1
ATOM 3499 C C . ASP A 1 438 ? 17.878 -12.895 -3.022 1.00 96.00 438 ASP A C 1
ATOM 3501 O O . ASP A 1 438 ? 18.110 -13.480 -4.082 1.00 96.00 438 ASP A O 1
ATOM 3505 N N . GLU A 1 439 ? 16.642 -12.835 -2.518 1.00 93.69 439 GLU A N 1
ATOM 3506 C CA . GLU A 1 439 ? 15.484 -13.392 -3.218 1.00 93.69 439 GLU A CA 1
ATOM 3507 C C . GLU A 1 439 ? 15.252 -12.700 -4.569 1.00 93.69 439 GLU A C 1
ATOM 3509 O O . GLU A 1 439 ? 15.062 -13.386 -5.579 1.00 93.69 439 GLU A O 1
ATOM 3514 N N . LEU A 1 440 ? 15.343 -11.367 -4.609 1.00 96.56 440 LEU A N 1
ATOM 3515 C CA . LEU A 1 440 ? 15.268 -10.593 -5.852 1.00 96.56 440 LEU A CA 1
ATOM 3516 C C . LEU A 1 440 ? 16.434 -10.957 -6.786 1.00 96.56 440 LEU A C 1
ATOM 3518 O O . LEU A 1 440 ? 16.232 -11.265 -7.962 1.00 96.56 440 LEU A O 1
ATOM 3522 N N . ASN A 1 441 ? 17.655 -11.024 -6.249 1.00 96.75 441 ASN A N 1
ATOM 3523 C CA . ASN A 1 441 ? 18.872 -11.294 -7.015 1.00 96.75 441 ASN A CA 1
ATOM 3524 C C . ASN A 1 441 ? 18.934 -12.712 -7.601 1.00 96.75 441 ASN A C 1
ATOM 3526 O O . ASN A 1 441 ? 19.579 -12.914 -8.631 1.00 96.75 441 ASN A O 1
ATOM 3530 N N . ARG A 1 442 ? 18.194 -13.690 -7.059 1.00 96.06 442 ARG A N 1
ATOM 3531 C CA . ARG A 1 442 ? 18.017 -15.007 -7.710 1.00 96.06 442 ARG A CA 1
ATOM 3532 C C . ARG A 1 442 ? 17.394 -14.905 -9.103 1.00 96.06 442 ARG A C 1
ATOM 3534 O O . ARG A 1 442 ? 17.544 -15.828 -9.902 1.00 96.06 442 ARG A O 1
ATOM 3541 N N . ALA A 1 443 ? 16.681 -13.821 -9.417 1.00 96.44 443 ALA A N 1
ATOM 3542 C CA . ALA A 1 443 ? 16.164 -13.599 -10.763 1.00 96.44 443 ALA A CA 1
ATOM 3543 C C . ALA A 1 443 ? 17.275 -13.267 -11.771 1.00 96.44 443 ALA A C 1
ATOM 3545 O O . ALA A 1 443 ? 17.108 -13.562 -12.952 1.00 96.44 443 ALA A O 1
ATOM 3546 N N . ILE A 1 444 ? 18.417 -12.725 -11.329 1.00 96.44 444 ILE A N 1
ATOM 3547 C CA . ILE A 1 444 ? 19.512 -12.302 -12.213 1.00 96.44 444 ILE A CA 1
ATOM 3548 C C . ILE A 1 444 ? 20.026 -13.474 -13.048 1.00 96.44 444 ILE A C 1
ATOM 3550 O O . ILE A 1 444 ? 20.225 -13.329 -14.249 1.00 96.44 444 ILE A O 1
ATOM 3554 N N . THR A 1 445 ? 20.198 -14.648 -12.451 1.00 95.12 445 THR A N 1
ATOM 3555 C CA . THR A 1 445 ? 20.774 -15.821 -13.126 1.00 95.12 445 THR A CA 1
ATOM 3556 C C . THR A 1 445 ? 19.731 -16.742 -13.763 1.00 95.12 445 THR A C 1
ATOM 3558 O O . THR A 1 445 ? 20.083 -17.828 -14.224 1.00 95.12 445 THR A O 1
ATOM 3561 N N . ALA A 1 446 ? 18.453 -16.341 -13.805 1.00 96.88 446 ALA A N 1
ATOM 3562 C CA . ALA A 1 446 ? 17.396 -17.176 -14.368 1.00 96.88 446 ALA A CA 1
ATOM 3563 C C . ALA A 1 446 ? 17.623 -17.452 -15.867 1.00 96.88 446 ALA A C 1
ATOM 3565 O O . ALA A 1 446 ? 17.965 -16.546 -16.628 1.00 96.88 446 ALA A O 1
ATOM 3566 N N . GLU A 1 447 ? 17.376 -18.698 -16.289 1.00 96.69 447 GLU A N 1
ATOM 3567 C CA . GLU A 1 447 ? 17.675 -19.189 -17.646 1.00 96.69 447 GLU A CA 1
ATOM 3568 C C . GLU A 1 447 ? 17.060 -18.324 -18.751 1.00 96.69 447 GLU A C 1
ATOM 3570 O O . GLU A 1 447 ? 17.705 -18.056 -19.762 1.00 96.69 447 GLU A O 1
ATOM 3575 N N . ILE A 1 448 ? 15.849 -17.802 -18.524 1.00 97.12 448 ILE A N 1
ATOM 3576 C CA . ILE A 1 448 ? 15.138 -16.937 -19.475 1.00 97.12 448 ILE A CA 1
ATOM 3577 C C . ILE A 1 448 ? 15.988 -15.742 -19.930 1.00 97.12 448 ILE A C 1
ATOM 3579 O O . ILE A 1 448 ? 15.976 -15.385 -21.107 1.00 97.12 448 ILE A O 1
ATOM 3583 N N . PHE A 1 449 ? 16.795 -15.170 -19.029 1.00 97.19 449 PHE A N 1
ATOM 3584 C CA . PHE A 1 449 ? 17.602 -13.984 -19.307 1.00 97.19 449 PHE A CA 1
ATOM 3585 C C . PHE A 1 449 ? 18.888 -14.298 -20.074 1.00 97.19 449 PHE A C 1
ATOM 3587 O O . PHE A 1 449 ? 19.593 -13.369 -20.455 1.00 97.19 449 PHE A O 1
ATOM 3594 N N . LYS A 1 450 ? 19.197 -15.567 -20.368 1.00 95.69 450 LYS A N 1
ATOM 3595 C CA . LYS A 1 450 ? 20.273 -15.928 -21.308 1.00 95.69 450 LYS A CA 1
ATOM 3596 C C . LYS A 1 450 ? 19.849 -15.773 -22.771 1.00 95.69 450 LYS A C 1
ATOM 3598 O O . LYS A 1 450 ? 20.698 -15.739 -23.659 1.00 95.69 450 LYS A O 1
ATOM 3603 N N . HIS A 1 451 ? 18.547 -15.654 -23.033 1.00 96.19 451 HIS A N 1
ATOM 3604 C CA . HIS A 1 451 ? 17.986 -15.602 -24.378 1.00 96.19 451 HIS A CA 1
ATOM 3605 C C . HIS A 1 451 ? 17.374 -14.232 -24.663 1.00 96.19 451 HIS A C 1
ATOM 3607 O O . HIS A 1 451 ? 16.278 -13.941 -24.199 1.00 96.19 451 HIS A O 1
ATOM 3613 N N . LYS A 1 452 ? 18.025 -13.404 -25.491 1.00 95.38 452 LYS A N 1
ATOM 3614 C CA . LYS A 1 452 ? 17.570 -12.031 -25.809 1.00 95.38 452 LYS A CA 1
ATOM 3615 C C . LYS A 1 452 ? 16.101 -11.932 -26.270 1.00 95.38 452 LYS A C 1
ATOM 3617 O O . LYS A 1 452 ? 15.475 -10.892 -26.089 1.00 95.38 452 LYS A O 1
ATOM 3622 N N . SER A 1 453 ? 15.538 -13.004 -26.832 1.00 96.94 453 SER A N 1
ATOM 3623 C CA . SER A 1 453 ? 14.126 -13.095 -27.229 1.00 96.94 453 SER A CA 1
ATOM 3624 C C . SER A 1 453 ? 13.128 -12.977 -26.067 1.00 96.94 453 SER A C 1
ATOM 3626 O O . SER A 1 453 ? 11.950 -12.737 -26.335 1.00 96.94 453 SER A O 1
ATOM 3628 N N . TRP A 1 454 ? 13.560 -13.074 -24.799 1.00 98.19 454 TRP A N 1
ATOM 3629 C CA . TRP A 1 454 ? 12.687 -12.844 -23.639 1.00 98.19 454 TRP A CA 1
ATOM 3630 C C . TRP A 1 454 ? 12.056 -11.449 -23.679 1.00 98.19 454 TRP A C 1
ATOM 3632 O O . TRP A 1 454 ? 10.910 -11.297 -23.266 1.00 98.19 454 TRP A O 1
ATOM 3642 N N . ILE A 1 455 ? 12.774 -10.449 -24.217 1.00 98.56 455 ILE A N 1
ATOM 3643 C CA . ILE A 1 455 ? 12.297 -9.065 -24.345 1.00 98.56 455 ILE A CA 1
ATOM 3644 C C . ILE A 1 455 ? 11.015 -9.062 -25.177 1.00 98.56 455 ILE A C 1
ATOM 3646 O O . ILE A 1 455 ? 9.960 -8.636 -24.712 1.00 98.56 455 ILE A O 1
ATOM 3650 N N . GLN A 1 456 ? 11.085 -9.611 -26.391 1.00 98.19 456 GLN A N 1
ATOM 3651 C CA . GLN A 1 456 ? 9.932 -9.698 -27.278 1.00 98.19 456 GLN A CA 1
ATOM 3652 C C . GLN A 1 456 ? 8.796 -10.504 -26.642 1.00 98.19 456 GLN A C 1
ATOM 3654 O O . GLN A 1 456 ? 7.646 -10.072 -26.690 1.00 98.19 456 GLN A O 1
ATOM 3659 N N . PHE A 1 457 ? 9.112 -11.635 -26.009 1.00 98.56 457 PHE A N 1
ATOM 3660 C CA . PHE A 1 457 ? 8.117 -12.468 -25.337 1.00 98.56 457 PHE A CA 1
ATOM 3661 C C . PHE A 1 457 ? 7.372 -11.705 -24.229 1.00 98.56 457 PHE A C 1
ATOM 3663 O O . PHE A 1 457 ? 6.142 -11.706 -24.201 1.00 98.56 457 PHE A O 1
ATOM 3670 N N . TYR A 1 458 ? 8.102 -10.994 -23.364 1.00 98.69 458 TYR A N 1
ATOM 3671 C CA . TYR A 1 458 ? 7.538 -10.216 -22.263 1.00 98.69 458 TYR A CA 1
ATOM 3672 C C . TYR A 1 458 ? 6.633 -9.086 -22.756 1.00 98.69 458 TYR A C 1
ATOM 3674 O O . TYR A 1 458 ? 5.515 -8.952 -22.273 1.00 98.69 458 TYR A O 1
ATOM 3682 N N . TYR A 1 459 ? 7.071 -8.289 -23.734 1.00 98.69 459 TYR A N 1
ATOM 3683 C CA . TYR A 1 459 ? 6.263 -7.163 -24.218 1.00 98.69 459 TYR A CA 1
ATOM 3684 C C . TYR A 1 459 ? 5.066 -7.605 -25.073 1.00 98.69 459 TYR A C 1
ATOM 3686 O O . TYR A 1 459 ? 4.034 -6.934 -25.055 1.00 98.69 459 TYR A O 1
ATOM 3694 N N . ILE A 1 460 ? 5.147 -8.753 -25.759 1.00 98.31 460 ILE A N 1
ATOM 3695 C CA . ILE A 1 460 ? 3.979 -9.377 -26.401 1.00 98.31 460 ILE A CA 1
ATOM 3696 C C . ILE A 1 460 ? 2.973 -9.849 -25.349 1.00 98.31 460 ILE A C 1
ATOM 3698 O O . ILE A 1 460 ? 1.782 -9.588 -25.511 1.00 98.31 460 ILE A O 1
ATOM 3702 N N . TRP A 1 461 ? 3.438 -10.504 -24.277 1.00 98.38 461 TRP A N 1
ATOM 3703 C CA . TRP A 1 461 ? 2.586 -10.878 -23.145 1.00 98.38 461 TRP A CA 1
ATOM 3704 C C . TRP A 1 461 ? 1.946 -9.643 -22.504 1.00 98.38 461 TRP A C 1
ATOM 3706 O O . TRP A 1 461 ? 0.737 -9.628 -22.295 1.00 98.38 461 TRP A O 1
ATOM 3716 N N . ALA A 1 462 ? 2.729 -8.589 -22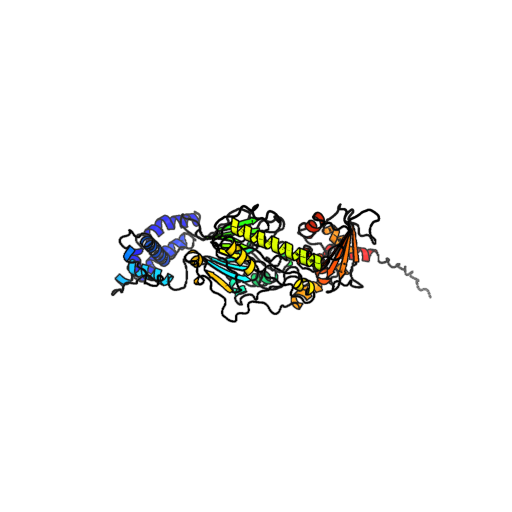.257 1.00 98.31 462 ALA A N 1
ATOM 3717 C CA . ALA A 1 462 ? 2.230 -7.346 -21.681 1.00 98.31 462 ALA A CA 1
ATOM 3718 C C . ALA A 1 462 ? 1.163 -6.706 -22.581 1.00 98.31 462 ALA A C 1
ATOM 3720 O O . ALA A 1 462 ? 0.174 -6.193 -22.074 1.00 98.31 462 ALA A O 1
ATOM 3721 N N . GLY A 1 463 ? 1.328 -6.756 -23.906 1.00 97.88 463 GLY A N 1
ATOM 3722 C CA . GLY A 1 463 ? 0.269 -6.443 -24.870 1.00 97.88 463 GLY A CA 1
ATOM 3723 C C . GLY A 1 463 ? 0.041 -4.954 -25.160 1.00 97.88 463 GLY A C 1
ATOM 3724 O O . GLY A 1 463 ? -0.879 -4.624 -25.912 1.00 97.88 463 GLY A O 1
ATOM 3725 N N . PHE A 1 464 ? 0.865 -4.049 -24.622 1.00 98.44 464 PHE A N 1
ATOM 3726 C CA . PHE A 1 464 ? 0.781 -2.615 -24.920 1.00 98.44 464 PHE A CA 1
ATOM 3727 C C . PHE A 1 464 ? 1.341 -2.312 -26.318 1.00 98.44 464 PHE A C 1
ATOM 3729 O O . PHE A 1 464 ? 2.488 -2.641 -26.607 1.00 98.44 464 PHE A O 1
ATOM 3736 N N . LYS A 1 465 ? 0.541 -1.700 -27.201 1.00 97.75 465 LYS A N 1
ATOM 3737 C CA . LYS A 1 465 ? 0.921 -1.344 -28.584 1.00 97.75 465 LYS A CA 1
ATOM 3738 C C . LYS A 1 465 ? 0.002 -0.266 -29.168 1.00 97.75 465 LYS A C 1
ATOM 3740 O O . LYS A 1 465 ? -0.962 0.143 -28.519 1.00 97.75 465 LYS A O 1
ATOM 3745 N N . ASN A 1 466 ? 0.245 0.138 -30.417 1.00 98.12 466 ASN A N 1
ATOM 3746 C CA . ASN A 1 466 ? -0.482 1.201 -31.119 1.00 98.12 466 ASN A CA 1
ATOM 3747 C C . ASN A 1 466 ? -0.415 2.549 -30.377 1.00 98.12 466 ASN A C 1
ATOM 3749 O O . ASN A 1 466 ? -1.413 3.268 -30.263 1.00 98.12 466 ASN A O 1
ATOM 3753 N N . TYR A 1 467 ? 0.757 2.880 -29.833 1.00 98.31 467 TYR A N 1
ATOM 3754 C CA . TYR A 1 467 ? 0.988 4.105 -29.076 1.00 98.31 467 TYR A CA 1
ATOM 3755 C C . TYR A 1 467 ? 2.329 4.727 -29.475 1.00 98.31 467 TYR A C 1
ATOM 3757 O O . TYR A 1 467 ? 3.359 4.065 -29.402 1.00 98.31 467 TYR A O 1
ATOM 3765 N N . ASN A 1 468 ? 2.330 5.993 -29.915 1.00 97.81 468 ASN A N 1
ATOM 3766 C CA . ASN A 1 468 ? 3.559 6.665 -30.354 1.00 97.81 468 ASN A CA 1
ATOM 3767 C C . ASN A 1 468 ? 4.455 6.996 -29.153 1.00 97.81 468 ASN A C 1
ATOM 3769 O O . ASN A 1 468 ? 4.377 8.093 -28.603 1.00 97.81 468 ASN A O 1
ATOM 3773 N N . LEU A 1 469 ? 5.270 6.029 -28.745 1.00 98.56 469 LEU A N 1
ATOM 3774 C CA . LEU A 1 469 ? 6.243 6.138 -27.670 1.00 98.56 469 LEU A CA 1
ATOM 3775 C C . LEU A 1 469 ? 7.356 5.121 -27.915 1.00 98.56 469 LEU A C 1
ATOM 3777 O O . LEU A 1 469 ? 7.083 3.943 -28.153 1.00 98.56 469 LEU A O 1
ATOM 3781 N N . VAL A 1 470 ? 8.600 5.577 -27.819 1.00 98.69 470 VAL A N 1
ATOM 3782 C CA . VAL A 1 470 ? 9.773 4.703 -27.806 1.00 98.69 470 VAL A CA 1
ATOM 3783 C C . VAL A 1 470 ? 10.354 4.712 -26.403 1.00 98.69 470 VAL A C 1
ATOM 3785 O O . VAL A 1 470 ? 10.655 5.774 -25.866 1.00 98.69 470 VAL A O 1
ATOM 3788 N N . VAL A 1 471 ? 10.531 3.534 -25.816 1.00 98.69 471 VAL A N 1
ATOM 3789 C CA . VAL A 1 471 ? 11.127 3.392 -24.486 1.00 98.69 471 VAL A CA 1
ATOM 3790 C C . VAL A 1 471 ? 12.467 2.693 -24.599 1.00 98.69 471 VAL A C 1
ATOM 3792 O O . VAL A 1 471 ? 12.562 1.620 -25.192 1.00 98.69 471 VAL A O 1
ATOM 3795 N N . ARG A 1 472 ? 13.507 3.281 -24.009 1.00 98.69 472 ARG A N 1
ATOM 3796 C CA . ARG A 1 472 ? 14.784 2.609 -23.783 1.00 98.69 472 ARG A CA 1
ATOM 3797 C C . ARG A 1 472 ? 14.823 2.053 -22.376 1.00 98.69 472 ARG A C 1
ATOM 3799 O O . ARG A 1 472 ? 14.655 2.798 -21.417 1.00 98.69 472 ARG A O 1
ATOM 3806 N N . VAL A 1 473 ? 15.105 0.765 -22.251 1.00 98.75 473 VAL A N 1
ATOM 3807 C CA . VAL A 1 473 ? 15.275 0.105 -20.956 1.00 98.75 473 VAL A CA 1
ATOM 3808 C C . VAL A 1 473 ? 16.729 -0.304 -20.798 1.00 98.75 473 VAL A C 1
ATOM 3810 O O . VAL A 1 473 ? 17.315 -0.893 -21.709 1.00 98.75 473 VAL A O 1
ATOM 3813 N N . ILE A 1 474 ? 17.312 0.038 -19.651 1.00 98.75 474 ILE A N 1
ATOM 3814 C CA . ILE A 1 474 ? 18.717 -0.211 -19.329 1.00 98.75 474 ILE A CA 1
ATOM 3815 C C . ILE A 1 474 ? 18.792 -0.914 -17.974 1.00 98.75 474 ILE A C 1
ATOM 3817 O O . ILE A 1 474 ? 18.288 -0.398 -16.977 1.00 98.75 474 ILE A O 1
ATOM 3821 N N . GLU A 1 475 ? 19.432 -2.078 -17.929 1.00 98.62 475 GLU A N 1
ATOM 3822 C CA . GLU A 1 475 ? 19.779 -2.747 -16.675 1.00 98.62 475 GLU A CA 1
ATOM 3823 C C . GLU A 1 475 ? 21.019 -2.105 -16.048 1.00 98.62 475 GLU A C 1
ATOM 3825 O O . GLU A 1 475 ? 22.052 -1.923 -16.702 1.00 98.62 475 GLU A O 1
ATOM 3830 N N . THR A 1 476 ? 20.913 -1.779 -14.766 1.00 98.62 476 THR A N 1
ATOM 3831 C CA . THR A 1 476 ? 21.960 -1.106 -14.002 1.00 98.62 476 THR A CA 1
ATOM 3832 C C . THR A 1 476 ? 22.293 -1.843 -12.716 1.00 98.62 476 THR A C 1
ATOM 3834 O O . THR A 1 476 ? 21.534 -2.699 -12.249 1.00 98.62 476 THR A O 1
ATOM 3837 N N . ASP A 1 477 ? 23.424 -1.478 -12.126 1.00 97.06 477 ASP A N 1
ATOM 3838 C CA . ASP A 1 477 ? 23.760 -1.822 -10.751 1.00 97.06 477 ASP A CA 1
ATOM 3839 C C . ASP A 1 477 ? 22.945 -0.992 -9.735 1.00 97.06 477 ASP A C 1
ATOM 3841 O O . ASP A 1 477 ? 21.943 -0.349 -10.073 1.00 97.06 477 ASP A O 1
ATOM 3845 N N . GLU A 1 478 ? 23.367 -1.042 -8.471 1.00 95.06 478 GLU A N 1
ATOM 3846 C CA . GLU A 1 478 ? 22.745 -0.352 -7.339 1.00 95.06 478 GLU A CA 1
ATOM 3847 C C . GLU A 1 478 ? 22.774 1.180 -7.446 1.00 95.06 478 GLU A C 1
ATOM 3849 O O . GLU A 1 478 ? 21.850 1.832 -6.946 1.00 95.06 478 GLU A O 1
ATOM 3854 N N . ASP A 1 479 ? 23.773 1.731 -8.141 1.00 95.56 479 ASP A N 1
ATOM 3855 C CA . ASP A 1 479 ? 24.031 3.168 -8.297 1.00 95.56 479 ASP A CA 1
ATOM 3856 C C . ASP A 1 479 ? 23.506 3.715 -9.639 1.00 95.56 479 ASP A C 1
ATOM 3858 O O . ASP A 1 479 ? 23.828 4.831 -10.054 1.00 95.56 479 ASP A O 1
ATOM 3862 N N . PHE A 1 480 ? 22.668 2.936 -10.331 1.00 97.00 480 PHE A N 1
ATOM 3863 C CA . PHE A 1 480 ? 22.131 3.250 -11.657 1.00 97.00 480 PHE A CA 1
ATOM 3864 C C . PHE A 1 480 ? 23.199 3.402 -12.755 1.00 97.00 480 PHE A C 1
ATOM 3866 O O . PHE A 1 480 ? 22.974 4.080 -13.769 1.00 97.00 480 PHE A O 1
ATOM 3873 N N . ILE A 1 481 ? 24.339 2.723 -12.600 1.00 97.38 481 ILE A N 1
ATOM 3874 C CA . ILE A 1 481 ? 25.375 2.617 -13.628 1.00 97.38 481 ILE A CA 1
ATOM 3875 C C . ILE A 1 481 ? 25.041 1.418 -14.534 1.00 97.38 481 ILE A C 1
ATOM 3877 O O . ILE A 1 481 ? 24.771 0.325 -14.031 1.00 97.38 481 ILE A O 1
ATOM 3881 N N . PRO A 1 482 ? 25.006 1.588 -15.873 1.00 97.94 482 PRO A N 1
ATOM 3882 C CA . PRO A 1 482 ? 24.758 0.483 -16.798 1.00 97.94 482 PRO A CA 1
ATOM 3883 C C . PRO A 1 482 ? 25.748 -0.668 -16.607 1.00 97.94 482 PRO A C 1
ATOM 3885 O O . PRO A 1 482 ? 26.951 -0.442 -16.513 1.00 97.94 482 PRO A O 1
ATOM 3888 N N . ILE A 1 483 ? 25.242 -1.900 -16.599 1.00 96.06 483 ILE A N 1
ATOM 3889 C CA . ILE A 1 483 ? 26.076 -3.102 -16.484 1.00 96.06 483 ILE A CA 1
ATOM 3890 C C . ILE A 1 483 ? 26.606 -3.486 -17.872 1.00 96.06 483 ILE A C 1
ATOM 3892 O O . ILE A 1 483 ? 25.822 -3.586 -18.814 1.00 96.06 483 ILE A O 1
ATOM 3896 N N . ASP A 1 484 ? 27.905 -3.782 -17.994 1.00 89.06 484 ASP A N 1
ATOM 3897 C CA . ASP A 1 484 ? 28.570 -4.093 -19.277 1.00 89.06 484 ASP A CA 1
ATOM 3898 C C . ASP A 1 484 ? 27.914 -5.247 -20.063 1.00 89.06 484 ASP A C 1
ATOM 3900 O O . ASP A 1 484 ? 27.827 -5.204 -21.288 1.00 89.06 484 ASP A O 1
ATOM 3904 N N . ASN A 1 485 ? 27.405 -6.263 -19.357 1.00 86.69 485 ASN A N 1
ATOM 3905 C CA . ASN A 1 485 ? 26.661 -7.398 -19.926 1.00 86.69 485 ASN A CA 1
ATOM 3906 C C . ASN A 1 485 ? 25.155 -7.355 -19.597 1.00 86.69 485 ASN A C 1
ATOM 3908 O O . ASN A 1 485 ? 24.461 -8.371 -19.687 1.00 86.69 485 ASN A O 1
ATOM 3912 N N . GLY A 1 486 ? 24.658 -6.201 -19.151 1.00 94.62 486 GLY A N 1
ATOM 3913 C CA . GLY A 1 486 ? 23.243 -5.965 -18.898 1.00 94.62 486 GLY A CA 1
ATOM 3914 C C . GLY A 1 486 ? 22.469 -5.730 -20.192 1.00 94.62 486 GLY A C 1
ATOM 3915 O O . GLY A 1 486 ? 23.020 -5.360 -21.232 1.00 94.62 486 GLY A O 1
ATOM 3916 N N . TYR A 1 487 ? 21.157 -5.929 -20.139 1.00 98.12 487 TYR A N 1
ATOM 3917 C CA . TYR A 1 487 ? 20.287 -5.605 -21.259 1.00 98.12 487 TYR A CA 1
ATOM 3918 C C . TYR A 1 487 ? 20.135 -4.086 -21.424 1.00 98.12 487 TYR A C 1
ATOM 3920 O O . TYR A 1 487 ? 19.834 -3.357 -20.482 1.00 98.12 487 TYR A O 1
ATOM 3928 N N . ASN A 1 488 ? 20.314 -3.625 -22.662 1.00 98.25 488 ASN A N 1
ATOM 3929 C CA . ASN A 1 488 ? 20.060 -2.259 -23.107 1.00 98.25 488 ASN A CA 1
ATOM 3930 C C . ASN A 1 488 ? 19.327 -2.333 -24.447 1.00 98.25 488 ASN A C 1
ATOM 3932 O O . ASN A 1 488 ? 19.894 -2.795 -25.442 1.00 98.25 488 ASN A O 1
ATOM 3936 N N . TYR A 1 489 ? 18.049 -1.968 -24.461 1.00 98.56 489 TYR A N 1
ATOM 3937 C CA . TYR A 1 489 ? 17.192 -2.174 -25.625 1.00 98.56 489 TYR A CA 1
ATOM 3938 C C . TYR A 1 489 ? 16.143 -1.079 -25.772 1.00 98.56 489 TYR A C 1
ATOM 3940 O O . TYR A 1 489 ? 15.790 -0.399 -24.809 1.00 98.56 489 TYR A O 1
ATOM 3948 N N . LEU A 1 490 ? 15.645 -0.931 -26.999 1.00 98.81 490 LEU A N 1
ATOM 3949 C CA . LEU A 1 490 ? 14.515 -0.074 -27.325 1.00 98.81 490 LEU A CA 1
ATOM 3950 C C . LEU A 1 490 ? 13.270 -0.929 -27.542 1.00 98.81 490 LEU A C 1
ATOM 3952 O O . LEU A 1 490 ? 13.346 -2.016 -28.118 1.00 98.81 490 LEU A O 1
ATOM 3956 N N . VAL A 1 491 ? 12.134 -0.399 -27.112 1.00 98.75 491 VAL A N 1
ATOM 3957 C CA . VAL A 1 491 ? 10.800 -0.902 -27.423 1.00 98.75 491 VAL A CA 1
ATOM 3958 C C . VAL A 1 491 ? 10.041 0.228 -28.092 1.00 98.75 491 VAL A C 1
ATOM 3960 O O . VAL A 1 491 ? 9.902 1.312 -27.526 1.00 98.75 491 VAL A O 1
ATOM 3963 N N . ASP A 1 492 ? 9.573 -0.016 -29.305 1.00 98.62 492 ASP A N 1
ATOM 3964 C CA . ASP A 1 492 ? 8.711 0.901 -30.029 1.00 98.62 492 ASP A CA 1
ATOM 3965 C C . ASP A 1 492 ? 7.263 0.432 -29.909 1.00 98.62 492 ASP A C 1
ATOM 3967 O O . ASP A 1 492 ? 6.863 -0.568 -30.503 1.00 98.62 492 ASP A O 1
ATOM 3971 N N . PHE A 1 493 ? 6.459 1.161 -29.141 1.00 98.56 493 PHE A N 1
ATOM 3972 C CA . PHE A 1 493 ? 5.069 0.794 -28.898 1.00 98.56 493 PHE A CA 1
ATOM 3973 C C . PHE A 1 493 ? 4.123 1.168 -30.041 1.00 98.56 493 PHE A C 1
ATOM 3975 O O . PHE A 1 493 ? 2.930 0.871 -29.951 1.00 98.56 493 PHE A O 1
ATOM 3982 N N . MET A 1 494 ? 4.608 1.783 -31.126 1.00 97.88 494 MET A N 1
ATOM 3983 C CA . MET A 1 494 ? 3.771 2.052 -32.295 1.00 97.88 494 MET A CA 1
ATOM 3984 C C . MET A 1 494 ? 3.339 0.739 -32.951 1.00 97.88 494 MET A C 1
ATOM 3986 O O . MET A 1 494 ? 2.146 0.484 -33.097 1.00 97.88 494 MET A O 1
ATOM 3990 N N . ASP A 1 495 ? 4.307 -0.106 -33.296 1.00 96.69 495 ASP A N 1
ATOM 3991 C CA . ASP A 1 495 ? 4.118 -1.391 -33.971 1.00 96.69 495 ASP A CA 1
ATOM 3992 C C . ASP A 1 495 ? 4.555 -2.594 -33.118 1.00 96.69 495 ASP A C 1
ATOM 3994 O O . ASP A 1 495 ? 4.450 -3.736 -33.563 1.00 96.69 495 ASP A O 1
ATOM 3998 N N . LEU A 1 496 ? 4.976 -2.340 -31.873 1.00 98.31 496 LEU A N 1
ATOM 3999 C CA . LEU A 1 496 ? 5.562 -3.318 -30.955 1.00 98.31 496 LEU A CA 1
ATOM 4000 C C . LEU A 1 496 ? 6.824 -3.971 -31.539 1.00 98.31 496 LEU A C 1
ATOM 4002 O O . LEU A 1 496 ? 6.959 -5.196 -31.576 1.00 98.31 496 LEU A O 1
ATOM 4006 N N . SER A 1 497 ? 7.748 -3.132 -32.007 1.00 97.81 497 SER A N 1
ATOM 4007 C CA . SER A 1 497 ? 9.060 -3.542 -32.513 1.00 97.81 497 SER A CA 1
ATOM 4008 C C . SER A 1 497 ? 10.195 -3.250 -31.522 1.00 97.81 497 SER A C 1
ATOM 4010 O O . SER A 1 497 ? 10.024 -2.561 -30.515 1.00 97.81 497 SER A O 1
ATOM 4012 N N . PHE A 1 498 ? 11.376 -3.815 -31.793 1.00 98.12 498 PHE A N 1
ATOM 4013 C CA . PHE A 1 498 ? 12.551 -3.756 -30.912 1.00 98.12 498 PHE A CA 1
ATOM 4014 C C . PHE A 1 498 ? 13.786 -3.265 -31.686 1.00 98.12 498 PHE A C 1
ATOM 4016 O O . PHE A 1 498 ? 14.686 -4.057 -31.989 1.00 98.12 498 PHE A O 1
ATOM 4023 N N . PRO A 1 499 ? 13.813 -1.985 -32.104 1.00 97.81 499 PRO A N 1
ATOM 4024 C CA . PRO A 1 499 ? 14.849 -1.478 -32.995 1.00 97.81 499 PRO A CA 1
ATOM 4025 C C . PRO A 1 499 ? 16.201 -1.326 -32.281 1.00 97.81 499 PRO A C 1
ATOM 4027 O O . PRO A 1 499 ? 16.287 -1.195 -31.062 1.00 97.81 499 PRO A O 1
ATOM 4030 N N . THR A 1 500 ? 17.294 -1.313 -33.047 1.00 96.75 500 THR A N 1
ATOM 4031 C CA . THR A 1 500 ? 18.643 -1.057 -32.506 1.00 96.75 500 THR A CA 1
ATOM 4032 C C . THR A 1 500 ? 18.940 0.431 -32.320 1.00 96.75 500 THR A C 1
ATOM 4034 O O . THR A 1 500 ? 19.874 0.784 -31.606 1.00 96.75 500 THR A O 1
ATOM 4037 N N . GLN A 1 501 ? 18.161 1.304 -32.962 1.00 97.06 501 GLN A N 1
ATOM 4038 C CA . GLN A 1 501 ? 18.289 2.760 -32.913 1.00 97.06 501 GLN A CA 1
ATOM 4039 C C . GLN A 1 501 ? 16.905 3.406 -32.851 1.00 97.06 501 GLN A C 1
ATOM 4041 O O . GLN A 1 501 ? 15.902 2.775 -33.188 1.00 97.06 501 GLN A O 1
ATOM 4046 N N . ARG A 1 502 ? 16.845 4.676 -32.434 1.00 96.94 502 ARG A N 1
ATOM 4047 C CA . ARG A 1 502 ? 15.591 5.436 -32.445 1.00 96.94 502 ARG A CA 1
ATOM 4048 C C . ARG A 1 502 ? 15.038 5.514 -33.881 1.00 96.94 502 ARG A C 1
ATOM 4050 O O . ARG A 1 502 ? 15.809 5.782 -34.805 1.00 96.94 502 ARG A O 1
ATOM 4057 N N . PRO A 1 503 ? 13.727 5.312 -34.081 1.00 96.81 503 PRO A N 1
ATOM 4058 C CA . PRO A 1 503 ? 13.080 5.524 -35.370 1.00 96.81 503 PRO A CA 1
ATOM 4059 C C . PRO A 1 503 ? 13.283 6.952 -35.886 1.00 96.81 503 PRO A C 1
ATOM 4061 O O . PRO A 1 503 ? 13.349 7.897 -35.106 1.00 96.81 503 PRO A O 1
ATOM 4064 N N . THR A 1 504 ? 13.316 7.128 -37.206 1.00 96.25 504 THR A N 1
ATOM 4065 C CA . THR A 1 504 ? 13.477 8.455 -37.829 1.00 96.25 504 THR A CA 1
ATOM 4066 C C . THR A 1 504 ? 12.222 9.325 -37.755 1.00 96.25 504 THR A C 1
ATOM 4068 O O . THR A 1 504 ? 12.317 10.539 -37.918 1.00 96.25 504 THR A O 1
ATOM 4071 N N . ARG A 1 505 ? 11.044 8.727 -37.523 1.00 96.75 505 ARG A N 1
ATOM 4072 C CA . ARG A 1 505 ? 9.788 9.471 -37.337 1.00 96.75 505 ARG A CA 1
ATOM 4073 C C . ARG A 1 505 ? 9.836 10.314 -36.063 1.00 96.75 505 ARG A C 1
ATOM 4075 O O . ARG A 1 505 ? 10.539 9.969 -35.118 1.00 96.75 505 ARG A O 1
ATOM 4082 N N . GLU A 1 506 ? 8.999 11.340 -35.979 1.00 97.06 506 GLU A N 1
ATOM 4083 C CA . GLU A 1 506 ? 8.790 12.065 -34.725 1.00 97.06 506 GLU A CA 1
ATOM 4084 C C . GLU A 1 506 ? 8.107 11.168 -33.676 1.00 97.06 506 GLU A C 1
ATOM 4086 O O . GLU A 1 506 ? 7.080 10.529 -33.937 1.00 97.06 506 GLU A O 1
ATOM 4091 N N . HIS A 1 507 ? 8.696 11.099 -32.482 1.00 97.31 507 HIS A N 1
ATOM 4092 C CA . HIS A 1 507 ? 8.197 10.285 -31.379 1.00 97.31 507 HIS A CA 1
ATOM 4093 C C . HIS A 1 507 ? 8.655 10.846 -30.024 1.00 97.31 507 HIS A C 1
ATOM 4095 O O . HIS A 1 507 ? 9.803 11.283 -29.898 1.00 97.31 507 HIS A O 1
ATOM 4101 N N . PRO A 1 508 ? 7.797 10.775 -28.995 1.00 97.81 508 PRO A N 1
ATOM 4102 C CA . PRO A 1 508 ? 8.217 10.843 -27.604 1.00 97.81 508 PRO A CA 1
ATOM 4103 C C . PRO A 1 508 ? 9.140 9.683 -27.229 1.00 97.81 508 PRO A C 1
ATOM 4105 O O . PRO A 1 508 ? 9.011 8.569 -27.752 1.00 97.81 508 PRO A O 1
ATOM 4108 N N . TYR A 1 509 ? 10.051 9.954 -26.305 1.00 97.31 509 TYR A N 1
ATOM 4109 C CA . TYR A 1 509 ? 11.074 9.034 -25.840 1.00 97.31 509 TYR A CA 1
ATOM 4110 C C . TYR A 1 509 ? 11.142 9.026 -24.309 1.00 97.31 509 TYR A C 1
ATOM 4112 O O . TYR A 1 509 ? 11.247 10.086 -23.692 1.00 97.31 509 TYR A O 1
ATOM 4120 N N . GLU A 1 510 ? 11.123 7.840 -23.700 1.00 97.75 510 GLU A N 1
ATOM 4121 C CA . GLU A 1 510 ? 11.419 7.646 -22.274 1.00 97.75 510 GLU A CA 1
ATOM 4122 C C . GLU A 1 510 ? 12.628 6.710 -22.117 1.00 97.75 510 GLU A C 1
ATOM 4124 O O . GLU A 1 510 ? 12.688 5.645 -22.726 1.00 97.75 510 GLU A O 1
ATOM 4129 N N . GLU A 1 511 ? 13.604 7.088 -21.295 1.00 97.94 511 GLU A N 1
ATOM 4130 C CA . GLU A 1 511 ? 14.693 6.205 -20.870 1.00 97.94 511 GLU A CA 1
ATOM 4131 C C . GLU A 1 511 ? 14.461 5.781 -19.420 1.00 97.94 511 GLU A C 1
ATOM 4133 O O . GLU A 1 511 ? 14.262 6.625 -18.544 1.00 97.94 511 GLU A O 1
ATOM 4138 N N . ILE A 1 512 ? 14.512 4.471 -19.178 1.00 98.38 512 ILE A N 1
ATOM 4139 C CA . ILE A 1 512 ? 14.270 3.842 -17.883 1.00 98.38 512 ILE A CA 1
ATOM 4140 C C . ILE A 1 512 ? 15.478 2.977 -17.528 1.00 98.38 512 ILE A C 1
ATOM 4142 O O . ILE A 1 512 ? 15.699 1.902 -18.094 1.00 98.38 512 ILE A O 1
ATOM 4146 N N . LYS A 1 513 ? 16.262 3.443 -16.563 1.00 98.69 513 LYS A N 1
ATOM 4147 C CA . LYS A 1 513 ? 17.330 2.674 -15.926 1.00 98.69 513 LYS A CA 1
ATOM 4148 C C . LYS A 1 513 ? 16.739 1.921 -14.750 1.00 98.69 513 LYS A C 1
ATOM 4150 O O . LYS A 1 513 ? 16.086 2.546 -13.925 1.00 98.69 513 LYS A O 1
ATOM 4155 N N . ASN A 1 514 ? 16.953 0.615 -14.657 1.00 98.56 514 ASN A N 1
ATOM 4156 C CA . ASN A 1 514 ? 16.404 -0.201 -13.578 1.00 98.56 514 ASN A CA 1
ATOM 4157 C C . ASN A 1 514 ? 17.496 -1.037 -12.924 1.00 98.56 514 ASN A C 1
ATOM 4159 O O . ASN A 1 514 ? 18.290 -1.668 -13.627 1.00 98.56 514 ASN A O 1
ATOM 4163 N N . ARG A 1 515 ? 17.461 -1.139 -11.592 1.00 98.19 515 ARG A N 1
ATOM 4164 C CA . ARG A 1 515 ? 18.335 -2.068 -10.867 1.00 98.19 515 ARG A CA 1
ATOM 4165 C C . ARG A 1 515 ? 18.054 -3.500 -11.314 1.00 98.19 515 ARG A C 1
ATOM 4167 O O . ARG A 1 515 ? 16.918 -3.974 -11.220 1.00 98.19 515 ARG A O 1
ATOM 4174 N N . ILE A 1 516 ? 19.094 -4.189 -11.782 1.00 97.88 516 ILE A N 1
ATOM 4175 C CA . ILE A 1 516 ? 19.001 -5.483 -12.474 1.00 97.88 516 ILE A CA 1
ATOM 4176 C C . ILE A 1 516 ? 18.239 -6.552 -11.679 1.00 97.88 516 ILE A C 1
ATOM 4178 O O . ILE A 1 516 ? 17.424 -7.274 -12.253 1.00 97.88 516 ILE A O 1
ATOM 4182 N N . GLY A 1 517 ? 18.453 -6.631 -10.361 1.00 97.25 517 GLY A N 1
ATOM 4183 C CA . GLY A 1 517 ? 17.778 -7.605 -9.500 1.00 97.25 517 GLY A CA 1
ATOM 4184 C C . GLY A 1 517 ? 16.261 -7.418 -9.491 1.00 97.25 517 GLY A C 1
ATOM 4185 O O . GLY A 1 517 ? 15.513 -8.385 -9.633 1.00 97.25 517 GLY A O 1
ATOM 4186 N N . VAL A 1 518 ? 15.798 -6.168 -9.414 1.00 98.38 518 VAL A N 1
ATOM 4187 C CA . VAL A 1 518 ? 14.369 -5.851 -9.310 1.00 98.38 518 VAL A CA 1
ATOM 4188 C C . VAL A 1 518 ? 13.673 -5.979 -10.660 1.00 98.38 518 VAL A C 1
ATOM 4190 O O . VAL A 1 518 ? 12.649 -6.653 -10.739 1.00 98.38 518 VAL A O 1
ATOM 4193 N N . ILE A 1 519 ? 14.231 -5.419 -11.741 1.00 98.44 519 ILE A N 1
ATOM 4194 C CA . ILE A 1 519 ? 13.606 -5.527 -13.074 1.00 98.44 519 ILE A CA 1
ATOM 4195 C C . ILE A 1 519 ? 13.485 -6.978 -13.526 1.00 98.44 519 ILE A C 1
ATOM 4197 O O . ILE A 1 519 ? 12.432 -7.383 -14.020 1.00 98.44 519 ILE A O 1
ATOM 4201 N N . ARG A 1 520 ? 14.515 -7.798 -13.294 1.00 98.25 520 ARG A N 1
ATOM 4202 C CA . ARG A 1 520 ? 14.459 -9.223 -13.629 1.00 98.25 520 ARG A CA 1
ATOM 4203 C C . ARG A 1 520 ? 13.453 -9.967 -12.758 1.00 98.25 520 ARG A C 1
ATOM 4205 O O . ARG A 1 520 ? 12.754 -10.838 -13.270 1.00 98.25 520 ARG A O 1
ATOM 4212 N N . TYR A 1 521 ? 13.319 -9.617 -11.478 1.00 98.06 521 TYR A N 1
ATOM 4213 C CA . TYR A 1 521 ? 12.287 -10.191 -10.614 1.00 98.06 521 TYR A CA 1
ATOM 4214 C C . TYR A 1 521 ? 10.868 -9.826 -11.083 1.00 98.06 521 TYR A C 1
ATOM 4216 O O . TYR A 1 521 ? 10.020 -10.713 -11.206 1.00 98.06 521 TYR A O 1
ATOM 4224 N N . VAL A 1 522 ? 10.630 -8.556 -11.424 1.00 98.06 522 VAL A N 1
ATOM 4225 C CA . VAL A 1 522 ? 9.352 -8.048 -11.951 1.00 98.06 522 VAL A CA 1
ATOM 4226 C C . VAL A 1 522 ? 8.980 -8.746 -13.258 1.00 98.06 522 VAL A C 1
ATOM 4228 O O . VAL A 1 522 ? 7.889 -9.307 -13.370 1.00 98.06 522 VAL A O 1
ATOM 4231 N N . VAL A 1 523 ? 9.904 -8.800 -14.222 1.00 98.25 523 VAL A N 1
ATOM 4232 C CA . VAL A 1 523 ? 9.698 -9.464 -15.520 1.00 98.25 523 VAL A CA 1
ATOM 4233 C C . VAL A 1 523 ? 9.423 -10.954 -15.344 1.00 98.25 523 VAL A C 1
ATOM 4235 O O . VAL A 1 523 ? 8.441 -11.472 -15.878 1.00 98.25 523 VAL A O 1
ATOM 4238 N N . LYS A 1 524 ? 10.263 -11.652 -14.569 1.00 97.12 524 LYS A N 1
ATOM 4239 C CA . LYS A 1 524 ? 10.147 -13.100 -14.360 1.00 97.12 524 LYS A CA 1
ATOM 4240 C C . LYS A 1 524 ? 8.800 -13.473 -13.746 1.00 97.12 524 LYS A C 1
ATOM 4242 O O . LYS A 1 524 ? 8.199 -14.464 -14.147 1.00 97.12 524 LYS A O 1
ATOM 4247 N N . ASN A 1 525 ? 8.314 -12.695 -12.785 1.00 95.25 525 ASN A N 1
ATOM 4248 C CA . ASN A 1 525 ? 7.082 -13.026 -12.075 1.00 95.25 525 ASN A CA 1
ATOM 4249 C C . ASN A 1 525 ? 5.818 -12.440 -12.729 1.00 95.25 525 ASN A C 1
ATOM 4251 O O . ASN A 1 525 ? 4.713 -12.879 -12.390 1.00 95.25 525 ASN A O 1
ATOM 4255 N N . GLY A 1 526 ? 5.973 -11.529 -13.699 1.00 95.81 526 GLY A N 1
ATOM 4256 C CA . GLY A 1 526 ? 4.867 -10.820 -14.342 1.00 95.81 526 GLY A CA 1
ATOM 4257 C C . GLY A 1 526 ? 4.236 -9.774 -13.427 1.00 95.81 526 GLY A C 1
ATOM 4258 O O . GLY A 1 526 ? 3.016 -9.654 -13.406 1.00 95.81 526 GLY A O 1
ATOM 4259 N N . LEU A 1 527 ? 5.051 -9.086 -12.623 1.00 95.94 527 LEU A N 1
ATOM 4260 C CA . LEU A 1 527 ? 4.585 -8.091 -11.653 1.00 95.94 527 LEU A CA 1
ATOM 4261 C C . LEU A 1 527 ? 4.296 -6.748 -12.323 1.00 95.94 527 LEU A C 1
ATOM 4263 O O . LEU A 1 527 ? 4.806 -6.446 -13.405 1.00 95.94 527 LEU A O 1
ATOM 4267 N N . LEU A 1 528 ? 3.484 -5.946 -11.641 1.00 95.81 528 LEU A N 1
ATOM 4268 C CA . LEU A 1 528 ? 3.270 -4.547 -11.985 1.00 95.81 528 LEU A CA 1
ATOM 4269 C C . LEU A 1 528 ? 4.569 -3.761 -11.811 1.00 95.81 528 LEU A C 1
ATOM 4271 O O . LEU A 1 528 ? 5.415 -4.094 -10.981 1.00 95.81 528 LEU A O 1
ATOM 4275 N N . TRP A 1 529 ? 4.715 -2.681 -12.569 1.00 97.44 529 TRP A N 1
ATOM 4276 C CA . TRP A 1 529 ? 5.899 -1.823 -12.491 1.00 97.44 529 TRP A CA 1
ATOM 4277 C C . TRP A 1 529 ? 5.932 -0.925 -11.246 1.00 97.44 529 TRP A C 1
ATOM 4279 O O . TRP A 1 529 ? 6.876 -0.154 -11.082 1.00 97.44 529 TRP A O 1
ATOM 4289 N N . ASP A 1 530 ? 4.969 -1.054 -10.333 1.00 95.38 530 ASP A N 1
ATOM 4290 C CA . ASP A 1 530 ? 4.970 -0.364 -9.038 1.00 95.38 530 ASP A CA 1
ATOM 4291 C C . ASP A 1 530 ? 6.191 -0.724 -8.185 1.00 95.38 530 ASP A C 1
ATOM 4293 O O . ASP A 1 530 ? 6.792 0.162 -7.580 1.00 95.38 530 ASP A O 1
ATOM 4297 N N . ASP A 1 531 ? 6.649 -1.981 -8.225 1.00 96.50 531 ASP A N 1
ATOM 4298 C CA . ASP A 1 531 ? 7.898 -2.404 -7.570 1.00 96.50 531 ASP A CA 1
ATOM 4299 C C . ASP A 1 531 ? 9.127 -1.628 -8.080 1.00 96.50 531 ASP A C 1
ATOM 4301 O O . ASP A 1 531 ? 10.119 -1.474 -7.366 1.00 96.50 531 ASP A O 1
ATOM 4305 N N . LEU A 1 532 ? 9.068 -1.119 -9.316 1.00 97.75 532 LEU A N 1
ATOM 4306 C CA . LEU A 1 532 ? 10.116 -0.287 -9.903 1.00 97.75 532 LEU A CA 1
ATOM 4307 C C . LEU A 1 532 ? 9.897 1.187 -9.577 1.00 97.75 532 LEU A C 1
ATOM 4309 O O . LEU A 1 532 ? 10.811 1.863 -9.114 1.00 97.75 532 LEU A O 1
ATOM 4313 N N . TYR A 1 533 ? 8.690 1.683 -9.840 1.00 97.12 533 TYR A N 1
ATOM 4314 C CA . TYR A 1 533 ? 8.370 3.102 -9.791 1.00 97.12 533 TYR A CA 1
ATOM 4315 C C . TYR A 1 533 ? 8.099 3.602 -8.369 1.00 97.12 533 TYR A C 1
ATOM 4317 O O . TYR A 1 533 ? 8.771 4.519 -7.901 1.00 97.12 533 TYR A O 1
ATOM 4325 N N . ILE A 1 534 ? 7.149 2.986 -7.665 1.00 95.69 534 ILE A N 1
ATOM 4326 C CA . ILE A 1 534 ? 6.823 3.306 -6.266 1.00 95.69 534 ILE A CA 1
ATOM 4327 C C . ILE A 1 534 ? 7.938 2.802 -5.340 1.00 95.69 534 ILE A C 1
ATOM 4329 O O . ILE A 1 534 ? 8.278 3.457 -4.356 1.00 95.69 534 ILE A O 1
ATOM 4333 N N . GLY A 1 535 ? 8.568 1.682 -5.705 1.00 97.00 535 GLY A N 1
ATOM 4334 C CA . GLY A 1 535 ? 9.720 1.117 -5.005 1.00 97.00 535 GLY A CA 1
ATOM 4335 C C . GLY A 1 535 ? 11.041 1.866 -5.205 1.00 97.00 535 GLY A C 1
ATOM 4336 O O . GLY A 1 535 ? 12.031 1.471 -4.599 1.00 97.00 535 GLY A O 1
ATOM 4337 N N . PHE A 1 536 ? 11.103 2.927 -6.017 1.00 97.38 536 PHE A N 1
ATOM 4338 C CA . PHE A 1 536 ? 12.328 3.708 -6.286 1.00 97.38 536 PHE A CA 1
ATOM 4339 C C . PHE A 1 536 ? 13.487 2.916 -6.920 1.00 97.38 536 PHE A C 1
ATOM 4341 O O . PHE A 1 536 ? 14.654 3.280 -6.790 1.00 97.38 536 PHE A O 1
ATOM 4348 N N . GLN A 1 537 ? 13.187 1.820 -7.615 1.00 97.94 537 GLN A N 1
ATOM 4349 C CA . GLN A 1 537 ? 14.186 0.925 -8.211 1.00 97.94 537 GLN A CA 1
ATOM 4350 C C . GLN A 1 537 ? 14.504 1.287 -9.669 1.00 97.94 537 GLN A C 1
ATOM 4352 O O . GLN A 1 537 ? 15.164 0.515 -10.376 1.00 97.94 537 GLN A O 1
ATOM 4357 N N . ASN A 1 538 ? 14.055 2.466 -10.114 1.00 97.44 538 ASN A N 1
ATOM 4358 C CA . ASN A 1 538 ? 14.337 3.023 -11.425 1.00 97.44 538 ASN A CA 1
ATOM 4359 C C . ASN A 1 538 ? 14.833 4.479 -11.383 1.00 97.44 538 ASN A C 1
ATOM 4361 O O . ASN A 1 538 ? 14.637 5.212 -10.416 1.00 97.44 538 ASN A O 1
ATOM 4365 N N . CYS A 1 539 ? 15.495 4.882 -12.466 1.00 97.75 539 CYS A N 1
ATOM 4366 C CA . CYS A 1 539 ? 15.855 6.258 -12.774 1.00 97.75 539 CYS A CA 1
ATOM 4367 C C . CYS A 1 539 ? 15.383 6.581 -14.197 1.00 97.75 539 CYS A C 1
ATOM 4369 O O . CYS A 1 539 ? 15.640 5.832 -15.142 1.00 97.75 539 CYS A O 1
ATOM 4371 N N . LEU A 1 540 ? 14.652 7.681 -14.328 1.00 97.62 540 LEU A N 1
ATOM 4372 C CA . LEU A 1 540 ? 13.813 8.014 -15.470 1.00 97.62 540 LEU A CA 1
ATOM 4373 C C . LEU A 1 540 ? 14.282 9.314 -16.120 1.00 97.62 540 LEU A C 1
ATOM 4375 O O . LEU A 1 540 ? 14.629 10.285 -15.444 1.00 97.62 540 LEU A O 1
ATOM 4379 N N . SER A 1 541 ? 14.238 9.368 -17.446 1.00 96.75 541 SER A N 1
ATOM 4380 C CA . SER A 1 541 ? 14.290 10.623 -18.199 1.00 96.75 541 SER A CA 1
ATOM 4381 C C . SER A 1 541 ? 13.330 10.551 -19.381 1.00 96.75 541 SER A C 1
ATOM 4383 O O . SER A 1 541 ? 13.009 9.464 -19.859 1.00 96.75 541 SER A O 1
ATOM 4385 N N . ARG A 1 542 ? 12.826 11.702 -19.827 1.00 95.31 542 ARG A N 1
ATOM 4386 C CA . ARG A 1 542 ? 11.830 11.761 -20.899 1.00 95.31 542 ARG A CA 1
ATOM 4387 C C . ARG A 1 542 ? 11.979 12.997 -21.769 1.00 95.31 542 ARG A C 1
ATOM 4389 O O . ARG A 1 542 ? 12.312 14.073 -21.274 1.00 95.31 542 ARG A O 1
ATOM 4396 N N . GLU A 1 543 ? 11.720 12.823 -23.057 1.00 93.44 543 GLU A N 1
ATOM 4397 C CA . GLU A 1 543 ? 11.834 13.846 -24.091 1.00 93.44 543 GLU A CA 1
ATOM 4398 C C . GLU A 1 543 ? 10.726 13.656 -25.151 1.00 93.44 543 GLU A C 1
ATOM 4400 O O . GLU A 1 543 ? 10.722 12.640 -25.847 1.00 93.44 543 GLU A O 1
ATOM 4405 N N . PRO A 1 544 ? 9.788 14.609 -25.322 1.00 94.56 544 PRO A N 1
ATOM 4406 C CA . PRO A 1 544 ? 9.579 15.799 -24.498 1.00 94.56 544 PRO A CA 1
ATOM 4407 C C . PRO A 1 544 ? 9.082 15.447 -23.086 1.00 94.56 544 PRO A C 1
ATOM 4409 O O . PRO A 1 544 ? 8.762 14.304 -22.771 1.00 94.56 544 PRO A O 1
ATOM 4412 N N . ASP A 1 545 ? 8.996 16.455 -22.220 1.00 94.00 545 ASP A N 1
ATOM 4413 C CA . ASP A 1 545 ? 8.538 16.296 -20.840 1.00 94.00 545 ASP A CA 1
ATOM 4414 C C . ASP A 1 545 ? 7.011 16.097 -20.736 1.00 94.00 545 ASP A C 1
ATOM 4416 O O . ASP A 1 545 ? 6.270 16.997 -20.339 1.00 94.00 545 ASP A O 1
ATOM 4420 N N . VAL A 1 546 ? 6.538 14.908 -21.115 1.00 92.50 546 VAL A N 1
ATOM 4421 C CA . VAL A 1 546 ? 5.118 14.529 -21.162 1.00 92.50 546 VAL A CA 1
ATOM 4422 C C . VAL A 1 546 ? 4.880 13.286 -20.309 1.00 92.50 546 VAL A C 1
ATOM 4424 O O . VAL A 1 546 ? 5.652 12.335 -20.343 1.00 92.50 546 VAL A O 1
ATOM 4427 N N . TYR A 1 547 ? 3.798 13.276 -19.526 1.00 93.94 547 TYR A N 1
ATOM 4428 C CA . TYR A 1 547 ? 3.389 12.082 -18.787 1.00 93.94 547 TYR A CA 1
ATOM 4429 C C . TYR A 1 547 ? 2.521 11.171 -19.663 1.00 93.94 547 TYR A C 1
ATOM 4431 O O . TYR A 1 547 ? 1.382 11.505 -19.999 1.00 93.94 547 TYR A O 1
ATOM 4439 N N . HIS A 1 548 ? 3.054 10.003 -20.017 1.00 96.31 548 HIS A N 1
ATOM 4440 C CA . HIS A 1 548 ? 2.372 9.014 -20.847 1.00 96.31 548 HIS A CA 1
ATOM 4441 C C . HIS A 1 548 ? 1.392 8.152 -20.034 1.00 96.31 548 HIS A C 1
ATOM 4443 O O . HIS A 1 548 ? 1.603 6.956 -19.860 1.00 96.31 548 HIS A O 1
ATOM 4449 N N . HIS A 1 549 ? 0.290 8.749 -19.562 1.00 95.31 549 HIS A N 1
ATOM 4450 C CA . HIS A 1 549 ? -0.712 8.092 -18.701 1.00 95.31 549 HIS A CA 1
ATOM 4451 C C . HIS A 1 549 ? -1.127 6.693 -19.184 1.00 95.31 549 HIS A C 1
ATOM 4453 O O . HIS A 1 549 ? -1.167 5.765 -18.393 1.00 95.31 549 HIS A O 1
ATOM 4459 N N . ARG A 1 550 ? -1.417 6.516 -20.483 1.00 97.44 550 ARG A N 1
ATOM 4460 C CA . ARG A 1 550 ? -1.837 5.207 -21.024 1.00 97.44 550 ARG A CA 1
ATOM 4461 C C . ARG A 1 550 ? -0.752 4.136 -20.900 1.00 97.44 550 ARG A C 1
ATOM 4463 O O . ARG A 1 550 ? -1.087 2.985 -20.680 1.00 97.44 550 ARG A O 1
ATOM 4470 N N . PHE A 1 551 ? 0.514 4.512 -21.062 1.00 98.00 551 PHE A N 1
ATOM 4471 C CA . PHE A 1 551 ? 1.642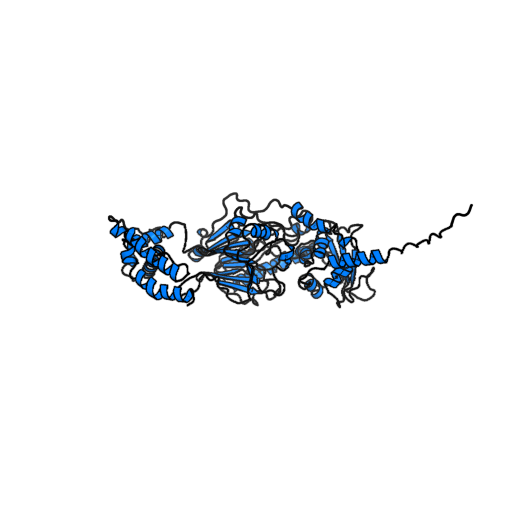 3.597 -20.907 1.00 98.00 551 PHE A CA 1
ATOM 4472 C C . PHE A 1 551 ? 1.829 3.227 -19.434 1.00 98.00 551 PHE A C 1
ATOM 4474 O O . PHE A 1 551 ? 1.818 2.049 -19.094 1.00 98.00 551 PHE A O 1
ATOM 4481 N N . TRP A 1 552 ? 1.912 4.226 -18.553 1.00 96.06 552 TRP A N 1
ATOM 4482 C CA . TRP A 1 552 ? 2.107 3.999 -17.121 1.00 96.06 552 TRP A CA 1
ATOM 4483 C C . TRP A 1 552 ? 0.946 3.213 -16.497 1.00 96.06 552 TRP A C 1
ATOM 4485 O O . TRP A 1 552 ? 1.187 2.183 -15.879 1.00 96.06 552 TRP A O 1
ATOM 4495 N N . ASN A 1 553 ? -0.306 3.589 -16.778 1.00 94.81 553 ASN A N 1
ATOM 4496 C CA . ASN A 1 553 ? -1.488 2.843 -16.333 1.00 94.81 553 ASN A CA 1
ATOM 4497 C C . ASN A 1 553 ? -1.476 1.386 -16.826 1.00 94.81 553 ASN A C 1
ATOM 4499 O O . ASN A 1 553 ? -1.815 0.471 -16.082 1.00 94.81 553 ASN A O 1
ATOM 4503 N N . HIS A 1 554 ? -1.019 1.131 -18.057 1.00 97.06 554 HIS A N 1
ATOM 4504 C CA . HIS A 1 554 ? -0.943 -0.238 -18.569 1.00 97.06 554 HIS A CA 1
ATOM 4505 C C . HIS A 1 554 ? 0.001 -1.113 -17.735 1.00 97.06 554 HIS A C 1
ATOM 4507 O O . HIS A 1 554 ? -0.367 -2.209 -17.318 1.00 97.06 554 HIS A O 1
ATOM 4513 N N . PHE A 1 555 ? 1.214 -0.629 -17.462 1.00 97.31 555 PHE A N 1
ATOM 4514 C CA . PHE A 1 555 ? 2.236 -1.394 -16.736 1.00 97.31 555 PHE A CA 1
ATOM 4515 C C . PHE A 1 555 ? 2.057 -1.396 -15.212 1.00 97.31 555 PHE A C 1
ATOM 4517 O O . PHE A 1 555 ? 2.587 -2.282 -14.540 1.00 97.31 555 PHE A O 1
ATOM 4524 N N . GLN A 1 556 ? 1.313 -0.436 -14.666 1.00 93.56 556 GLN A N 1
ATOM 4525 C CA . GLN A 1 556 ? 1.012 -0.349 -13.236 1.00 93.56 556 GLN A CA 1
ATOM 4526 C C . GLN A 1 556 ? -0.311 -1.013 -12.867 1.00 93.56 556 GLN A C 1
ATOM 4528 O O . GLN A 1 556 ? -0.507 -1.340 -11.708 1.00 93.56 556 GLN A O 1
ATOM 4533 N N . THR A 1 557 ? -1.184 -1.297 -13.836 1.00 91.25 557 THR A N 1
ATOM 4534 C CA . THR A 1 557 ? -2.559 -1.683 -13.506 1.00 91.25 557 THR A CA 1
ATOM 4535 C C . THR A 1 557 ? -3.132 -2.754 -14.435 1.00 91.25 557 THR A C 1
ATOM 4537 O O . THR A 1 557 ? -3.680 -3.762 -13.973 1.00 91.25 557 THR A O 1
ATOM 4540 N N . GLU A 1 558 ? -2.981 -2.576 -15.750 1.00 94.00 558 GLU A N 1
ATOM 4541 C CA . GLU A 1 558 ? -3.710 -3.346 -16.775 1.00 94.00 558 GLU A CA 1
ATOM 4542 C C . GLU A 1 558 ? -2.949 -4.571 -17.315 1.00 94.00 558 GLU A C 1
ATOM 4544 O O . GLU A 1 558 ? -3.439 -5.247 -18.222 1.00 94.00 558 GLU A O 1
ATOM 4549 N N . LEU A 1 559 ? -1.773 -4.900 -16.762 1.00 95.62 559 LEU A N 1
ATOM 4550 C CA . LEU A 1 559 ? -1.048 -6.118 -17.143 1.00 95.62 559 LEU A CA 1
ATOM 4551 C C . LEU A 1 559 ? -1.923 -7.370 -16.961 1.00 95.62 559 LEU A C 1
ATOM 4553 O O . LEU A 1 559 ? -2.709 -7.426 -16.005 1.00 95.62 559 LEU A O 1
ATOM 4557 N N . PRO A 1 560 ? -1.749 -8.412 -17.799 1.00 94.81 560 PRO A N 1
ATOM 4558 C CA . PRO A 1 560 ? -2.477 -9.665 -17.636 1.00 94.81 560 PRO A CA 1
ATOM 4559 C C . PRO A 1 560 ? -2.373 -10.224 -16.210 1.00 94.81 560 PRO A C 1
ATOM 4561 O O . PRO A 1 560 ? -1.317 -10.182 -15.579 1.00 94.81 560 PRO A O 1
ATOM 4564 N N . VAL A 1 561 ? -3.480 -10.771 -15.700 1.00 90.69 561 VAL A N 1
ATOM 4565 C CA . VAL A 1 561 ? -3.524 -11.382 -14.357 1.00 90.69 561 VAL A CA 1
ATOM 4566 C C . VAL A 1 561 ? -2.683 -12.662 -14.311 1.00 90.69 561 VAL A C 1
ATOM 4568 O O . VAL A 1 561 ? -2.000 -12.929 -13.325 1.00 90.69 561 VAL A O 1
ATOM 4571 N N . ALA A 1 562 ? -2.694 -13.444 -15.394 1.00 91.19 562 ALA A N 1
ATOM 4572 C CA . ALA A 1 562 ? -1.791 -14.575 -15.558 1.00 91.19 562 ALA A CA 1
ATOM 4573 C C . ALA A 1 562 ? -0.399 -14.077 -15.966 1.00 91.19 562 ALA A C 1
ATOM 4575 O O . ALA A 1 562 ? -0.267 -13.289 -16.902 1.00 91.19 562 ALA A O 1
ATOM 4576 N N . GLY A 1 563 ? 0.640 -14.560 -15.282 1.00 92.81 563 GLY A N 1
ATOM 4577 C CA . GLY A 1 563 ? 2.022 -14.202 -15.618 1.00 92.81 563 GLY A CA 1
ATOM 4578 C C . GLY A 1 563 ? 2.481 -14.763 -16.973 1.00 92.81 563 GLY A C 1
ATOM 4579 O O . GLY A 1 563 ? 1.798 -15.618 -17.540 1.00 92.81 563 GLY A O 1
ATOM 4580 N N . PRO A 1 564 ? 3.644 -14.318 -17.481 1.00 96.31 564 PRO A N 1
ATOM 4581 C CA . PRO A 1 564 ? 4.212 -14.850 -18.714 1.00 96.31 564 PRO A CA 1
ATOM 4582 C C . PRO A 1 564 ? 4.512 -16.351 -18.589 1.00 96.31 564 PRO A C 1
ATOM 4584 O O . PRO A 1 564 ? 5.030 -16.800 -17.563 1.00 96.31 564 PRO A O 1
ATOM 4587 N N . ASP A 1 565 ? 4.227 -17.117 -19.644 1.00 96.81 565 ASP A N 1
ATOM 4588 C CA . ASP A 1 565 ? 4.520 -18.554 -19.705 1.00 96.81 565 ASP A CA 1
ATOM 4589 C C . ASP A 1 565 ? 5.987 -18.794 -20.093 1.00 96.81 565 ASP A C 1
ATOM 4591 O O . ASP A 1 565 ? 6.348 -18.986 -21.259 1.00 96.81 565 ASP A O 1
ATOM 4595 N N . TRP A 1 566 ? 6.860 -18.727 -19.091 1.00 97.12 566 TRP A N 1
ATOM 4596 C CA . TRP A 1 566 ? 8.294 -18.909 -19.289 1.00 97.12 566 TRP A CA 1
ATOM 4597 C C . TRP A 1 566 ? 8.687 -20.344 -19.649 1.00 97.12 566 TRP A C 1
ATOM 4599 O O . TRP A 1 566 ? 9.715 -20.537 -20.301 1.00 97.12 566 TRP A O 1
ATOM 4609 N N . ASP A 1 567 ? 7.875 -21.337 -19.288 1.00 96.38 567 ASP A N 1
ATOM 4610 C CA . ASP A 1 567 ? 8.128 -22.730 -19.655 1.00 96.38 567 ASP A CA 1
ATOM 4611 C C . ASP A 1 567 ? 7.905 -22.930 -21.156 1.00 96.38 567 ASP A C 1
ATOM 4613 O O . ASP A 1 567 ? 8.764 -23.491 -21.845 1.00 96.38 567 ASP A O 1
ATOM 4617 N N . LEU A 1 568 ? 6.806 -22.390 -21.696 1.00 96.00 568 LEU A N 1
ATOM 4618 C CA . LEU A 1 568 ? 6.557 -22.352 -23.136 1.00 96.00 568 LEU A CA 1
ATOM 4619 C C . LEU A 1 568 ? 7.672 -21.606 -23.876 1.00 96.00 568 LEU A C 1
ATOM 4621 O O . LEU A 1 568 ? 8.167 -22.091 -24.897 1.00 96.00 568 LEU A O 1
ATOM 4625 N N . PHE A 1 569 ? 8.102 -20.455 -23.355 1.00 97.62 569 PHE A N 1
ATOM 4626 C CA . PHE A 1 569 ? 9.212 -19.694 -23.928 1.00 97.62 569 PHE A CA 1
ATOM 4627 C C . PHE A 1 569 ? 10.496 -20.539 -24.038 1.00 97.62 569 PHE A C 1
ATOM 4629 O O . PHE A 1 569 ? 11.085 -20.637 -25.117 1.00 97.62 569 PHE A O 1
ATOM 4636 N N . LEU A 1 570 ? 10.918 -21.199 -22.954 1.00 96.94 570 LEU A N 1
ATOM 4637 C CA . LEU A 1 570 ? 12.142 -22.011 -22.938 1.00 96.94 570 LEU A CA 1
ATOM 4638 C C . LEU A 1 570 ? 12.048 -23.239 -23.859 1.00 96.94 570 LEU A C 1
ATOM 4640 O O . LEU A 1 570 ? 13.036 -23.604 -24.507 1.00 96.94 570 LEU A O 1
ATOM 4644 N N . GLN A 1 571 ? 10.865 -23.850 -23.985 1.00 94.69 571 GLN A N 1
ATOM 4645 C CA . GLN A 1 571 ? 10.624 -24.930 -24.949 1.00 94.69 571 GLN A CA 1
ATOM 4646 C C . GLN A 1 571 ? 10.800 -24.449 -26.396 1.00 94.69 571 GLN A C 1
ATOM 4648 O O . GLN A 1 571 ? 11.471 -25.116 -27.191 1.00 94.69 571 GLN A O 1
ATOM 4653 N N . GLN A 1 572 ? 10.253 -23.275 -26.730 1.00 92.88 572 GLN A N 1
ATOM 4654 C CA . GLN A 1 572 ? 10.364 -22.686 -28.067 1.00 92.88 572 GLN A CA 1
ATOM 4655 C C . GLN A 1 572 ? 11.820 -22.377 -28.425 1.00 92.88 572 GLN A C 1
ATOM 4657 O O . GLN A 1 572 ? 12.285 -22.779 -29.494 1.00 92.88 572 GLN A O 1
ATOM 4662 N N . VAL A 1 573 ? 12.577 -21.759 -27.516 1.00 92.12 573 VAL A N 1
ATOM 4663 C CA . VAL A 1 573 ? 13.992 -21.439 -27.764 1.00 92.12 573 VAL A CA 1
ATOM 4664 C C . VAL A 1 573 ? 14.836 -22.707 -27.942 1.00 92.12 573 VAL A C 1
ATOM 4666 O O . VAL A 1 573 ? 15.628 -22.795 -28.882 1.00 92.12 573 VAL A O 1
ATOM 4669 N N . SER A 1 574 ? 14.599 -23.732 -27.119 1.00 80.94 574 SER A N 1
ATOM 4670 C CA . SER A 1 574 ? 15.295 -25.025 -27.213 1.00 80.94 574 SER A CA 1
ATOM 4671 C C . SER A 1 574 ? 14.988 -25.779 -28.513 1.00 80.94 574 SER A C 1
ATOM 4673 O O . SER A 1 574 ? 15.813 -26.550 -29.006 1.00 80.94 574 SER A O 1
ATOM 4675 N N . SER A 1 575 ? 13.780 -25.620 -29.062 1.00 74.25 575 SER A N 1
ATOM 4676 C CA . SER A 1 575 ? 13.398 -26.227 -30.344 1.00 74.25 575 SER A CA 1
ATOM 4677 C C . SER A 1 575 ? 14.097 -25.552 -31.526 1.00 74.25 575 SER A C 1
ATOM 4679 O O . SER A 1 575 ? 14.614 -26.242 -32.401 1.00 74.25 575 SER A O 1
ATOM 4681 N N . TYR A 1 576 ? 14.213 -24.220 -31.491 1.00 72.38 576 TYR A N 1
ATOM 4682 C CA . TYR A 1 576 ? 14.897 -23.444 -32.521 1.00 72.38 576 TYR A CA 1
ATOM 4683 C C . TYR A 1 576 ? 16.400 -23.753 -32.554 1.00 72.38 576 TYR A C 1
ATOM 4685 O O . TYR A 1 576 ? 16.962 -23.981 -33.624 1.00 72.38 576 TYR A O 1
ATOM 4693 N N . GLN A 1 577 ? 17.036 -23.851 -31.381 1.00 69.62 577 GLN A N 1
ATOM 4694 C CA . GLN A 1 577 ? 18.444 -24.246 -31.263 1.00 69.62 577 GLN A CA 1
ATOM 4695 C C . GLN A 1 577 ? 18.696 -25.659 -31.813 1.00 69.62 577 GLN A C 1
ATOM 4697 O O . GLN A 1 577 ? 19.629 -25.840 -32.587 1.00 69.62 577 GLN A O 1
ATOM 4702 N N . ARG A 1 578 ? 17.819 -26.632 -31.518 1.00 60.50 578 ARG A N 1
ATOM 4703 C CA . ARG A 1 578 ? 17.907 -27.998 -32.074 1.00 60.50 578 ARG A CA 1
ATOM 4704 C C . ARG A 1 578 ? 17.677 -28.064 -33.585 1.00 60.50 578 ARG A C 1
ATOM 4706 O O . ARG A 1 578 ? 18.278 -28.898 -34.248 1.00 60.50 578 ARG A O 1
ATOM 4713 N N . SER A 1 579 ? 16.830 -27.199 -34.142 1.00 57.56 579 SER A N 1
ATOM 4714 C CA . SER A 1 579 ? 16.630 -27.113 -35.597 1.00 57.56 579 SER A CA 1
ATOM 4715 C C . SER A 1 579 ? 17.754 -26.381 -36.342 1.00 57.56 579 SER A C 1
ATOM 4717 O O . SER A 1 579 ? 17.839 -26.489 -37.561 1.00 57.56 579 SER A O 1
ATOM 4719 N N . ALA A 1 580 ? 18.599 -25.634 -35.622 1.00 56.22 580 ALA A N 1
ATOM 4720 C CA . ALA A 1 580 ? 19.722 -24.877 -36.173 1.00 56.22 580 ALA A CA 1
ATOM 4721 C C . ALA A 1 580 ? 21.069 -25.628 -36.094 1.00 56.22 580 ALA A C 1
ATOM 4723 O O . ALA A 1 580 ? 22.060 -25.149 -36.645 1.00 56.22 580 ALA A O 1
ATOM 4724 N N . GLU A 1 581 ? 21.124 -26.796 -35.441 1.00 42.53 581 GLU A N 1
ATOM 4725 C CA . GLU A 1 581 ? 22.288 -27.686 -35.500 1.00 42.53 581 GLU A CA 1
ATOM 4726 C C . GLU A 1 581 ? 22.361 -28.364 -36.885 1.00 42.53 581 GLU A C 1
ATOM 4728 O O . GLU A 1 581 ? 21.359 -28.923 -37.344 1.00 42.53 581 GLU A O 1
ATOM 4733 N N . PRO A 1 582 ? 23.513 -28.342 -37.587 1.00 48.59 582 PRO A N 1
ATOM 4734 C CA . PRO A 1 582 ? 23.642 -29.016 -38.873 1.00 48.59 582 PRO A CA 1
ATOM 4735 C C . PRO A 1 582 ? 23.428 -30.518 -38.681 1.00 48.59 582 PRO A C 1
ATOM 4737 O O . PRO A 1 582 ? 24.135 -31.145 -37.889 1.00 48.59 582 PRO A O 1
ATOM 4740 N N . GLN A 1 583 ? 22.491 -31.113 -39.424 1.00 48.75 583 GLN A N 1
ATOM 4741 C CA . GLN A 1 583 ? 22.410 -32.568 -39.533 1.00 48.75 583 GLN A CA 1
ATOM 4742 C C . GLN A 1 583 ? 23.761 -33.079 -40.041 1.00 48.75 583 GLN A C 1
ATOM 4744 O O . GLN A 1 583 ? 24.151 -32.821 -41.181 1.00 48.75 583 GLN A O 1
ATOM 4749 N N . GLY A 1 584 ? 24.502 -33.749 -39.158 1.00 42.59 584 GLY A N 1
ATOM 4750 C CA . GLY A 1 584 ? 25.777 -34.362 -39.484 1.00 42.59 584 GLY A CA 1
ATOM 4751 C C . GLY A 1 584 ? 25.618 -35.293 -40.681 1.00 42.59 584 GLY A C 1
ATOM 4752 O O . GLY A 1 584 ? 24.735 -36.149 -40.706 1.00 42.59 584 GLY A O 1
ATOM 4753 N N . ILE A 1 585 ? 26.483 -35.093 -41.672 1.00 44.03 585 ILE A N 1
ATOM 4754 C CA . ILE A 1 585 ? 26.646 -35.940 -42.850 1.00 44.03 585 ILE A CA 1
ATOM 4755 C C . ILE A 1 585 ? 26.775 -37.396 -42.380 1.00 44.03 585 ILE A C 1
ATOM 4757 O O . ILE A 1 585 ? 27.779 -37.768 -41.770 1.00 44.03 585 ILE A O 1
ATOM 4761 N N . GLN A 1 586 ? 25.766 -38.224 -42.665 1.00 37.94 586 GLN A N 1
ATOM 4762 C CA . GLN A 1 586 ? 25.930 -39.673 -42.637 1.00 37.94 586 GLN A CA 1
ATOM 4763 C C . GLN A 1 586 ? 26.912 -40.033 -43.751 1.00 37.94 586 GLN A C 1
ATOM 4765 O O . GLN A 1 586 ? 26.591 -39.958 -44.934 1.00 37.94 586 GLN A O 1
ATOM 4770 N N . THR A 1 587 ? 28.136 -40.380 -43.371 1.00 37.16 587 THR A N 1
ATOM 4771 C CA . THR A 1 587 ? 29.063 -41.063 -44.267 1.00 37.16 587 THR A CA 1
ATOM 4772 C C . THR A 1 587 ? 28.602 -42.513 -44.375 1.00 37.16 587 THR A C 1
ATOM 4774 O O . THR A 1 587 ? 28.659 -43.275 -43.409 1.00 37.16 587 THR A O 1
ATOM 4777 N N . GLU A 1 588 ? 28.089 -42.886 -45.547 1.00 37.88 588 GLU A N 1
ATOM 4778 C CA . GLU A 1 588 ? 27.876 -44.282 -45.918 1.00 37.88 588 GLU A CA 1
ATOM 4779 C C . GLU A 1 588 ? 29.224 -45.015 -45.864 1.00 37.88 588 GLU A C 1
ATOM 4781 O O . GLU A 1 588 ? 30.155 -44.714 -46.613 1.00 37.88 588 GLU A O 1
ATOM 4786 N N . SER A 1 589 ? 29.342 -45.979 -44.952 1.00 36.16 589 SER A N 1
ATOM 4787 C CA . SER A 1 589 ? 30.448 -46.931 -44.946 1.00 36.16 589 SER A CA 1
ATOM 4788 C C . SER A 1 589 ? 30.130 -48.042 -45.944 1.00 36.16 589 SER A C 1
ATOM 4790 O O . SER A 1 589 ? 29.320 -48.931 -45.689 1.00 36.16 589 SER A O 1
ATOM 4792 N N . GLY A 1 590 ? 30.761 -47.965 -47.115 1.00 33.91 590 GLY A N 1
ATOM 4793 C CA . GLY A 1 590 ? 30.758 -49.039 -48.099 1.00 33.91 590 GLY A CA 1
ATOM 4794 C C . GLY A 1 590 ? 31.449 -50.284 -47.543 1.00 33.91 590 GLY A C 1
ATOM 4795 O O . GLY A 1 590 ? 32.605 -50.242 -47.125 1.00 33.91 590 GLY A O 1
ATOM 4796 N N . SER A 1 591 ? 30.731 -51.404 -47.553 1.00 37.41 591 SER A N 1
ATOM 4797 C CA . SER A 1 591 ? 31.267 -52.734 -47.282 1.00 37.41 591 SER A CA 1
ATOM 4798 C C . SER A 1 591 ? 32.244 -53.150 -48.385 1.00 37.41 591 SER A C 1
ATOM 4800 O O . SER A 1 591 ? 31.839 -53.279 -49.542 1.00 37.41 591 SER A O 1
ATOM 4802 N N . ALA A 1 592 ? 33.499 -53.429 -48.035 1.00 35.62 592 ALA A N 1
ATOM 4803 C CA . ALA A 1 592 ? 34.427 -54.154 -48.897 1.00 35.62 592 ALA A CA 1
ATOM 4804 C C . ALA A 1 592 ? 34.631 -55.567 -48.338 1.00 35.62 592 ALA A C 1
ATOM 4806 O O . ALA A 1 592 ? 35.150 -55.761 -47.240 1.00 35.62 592 ALA A O 1
ATOM 4807 N N . SER A 1 593 ? 34.161 -56.540 -49.112 1.00 32.88 593 SER A N 1
ATOM 4808 C CA . SER A 1 593 ? 34.303 -57.976 -48.914 1.00 32.88 593 SER A CA 1
ATOM 4809 C C . SER A 1 593 ? 35.738 -58.447 -49.151 1.00 32.88 593 SER A C 1
ATOM 4811 O O . SER A 1 593 ? 36.356 -58.106 -50.158 1.00 32.88 593 SER A O 1
ATOM 4813 N N . THR A 1 594 ? 36.211 -59.304 -48.256 1.00 34.16 594 THR A N 1
ATOM 4814 C CA . THR A 1 594 ? 37.413 -60.133 -48.358 1.00 34.16 594 THR A CA 1
ATOM 4815 C C . THR A 1 594 ? 37.301 -61.158 -49.491 1.00 34.16 594 THR A C 1
ATOM 4817 O O . THR A 1 594 ? 36.361 -61.949 -49.503 1.00 34.16 594 THR A O 1
ATOM 4820 N N . LEU A 1 595 ? 38.303 -61.210 -50.374 1.00 34.59 595 LEU A N 1
ATOM 4821 C CA . LEU A 1 595 ? 38.732 -62.418 -51.085 1.00 34.59 595 LEU A CA 1
ATOM 4822 C C . LEU A 1 595 ? 40.257 -62.354 -51.291 1.00 34.59 595 LEU A C 1
ATOM 4824 O O . LEU A 1 595 ? 40.738 -61.474 -52.002 1.00 34.59 595 LEU A O 1
ATOM 4828 N N . PHE A 1 596 ? 40.921 -63.347 -50.687 1.00 36.59 596 PHE A N 1
ATOM 4829 C CA . PHE A 1 596 ? 42.348 -63.716 -50.680 1.00 36.59 596 PHE A CA 1
ATOM 4830 C C . PHE A 1 596 ? 43.315 -62.899 -49.820 1.00 36.59 596 PHE A C 1
ATOM 4832 O O . PHE A 1 596 ? 43.563 -61.711 -50.113 1.00 36.59 596 PHE A O 1
#

Sequence (596 aa):
MGPEILKRFYSCNIESILTGCITAWYGNCSASDRKALQRVVRTAQYITGAKLPAIQDLYTRRCQRKALKIVKDPSHPSHRLFSLLPHGKRYRSAKSWTKRLLNSFYPRAIRLLNRFSAPNSTFMFLQVTYLTHACMELQLGGKKMIFDPWLTGPAFARGWWLLHESPADSMERLCMADLIYISHMHSDHLSYPTLKSLSATRPDVPIYVGDTSRPVFWMLEKSQVQLTNINVVPFGIWQNALLECPSPVVISLRFMILKDEVHPEMDTCIIVEYKGHMILNTVDCTRPNHGRLPHNVDLMMSDFAGGASGFPMTFSGGKYTESWKADFIKNERKELMNYKAQLVKSLQPKIYCPFASYFVEAHPSDRYIKETNTKNNADELNALIKKSAPGITTWTPKPGAVLDLALALMSPSRKAITDPPSGTNIYKDSWDFDLYVDELNRAITAEIFKHKSWIQFYYIWAGFKNYNLVVRVIETDEDFIPIDNGYNYLVDFMDLSFPTQRPTREHPYEEIKNRIGVIRYVVKNGLLWDDLYIGFQNCLSREPDVYHHRFWNHFQTELPVAGPDWDLFLQQVSSYQRSAEPQGIQTESGSASTLF